Protein 1K6D (pdb70)

CATH classification: 3.40.1080.10

Structure (mmCIF, N/CA/C/O backbone):
data_1K6D
#
_entry.id   1K6D
#
_cell.length_a   88.496
_cell.length_b   88.496
_cell.length_c   105.080
_cell.angle_alpha   90.00
_cell.angle_beta   90.00
_cell.angle_gamma   120.00
#
_symmetry.space_group_name_H-M   'P 62'
#
loop_
_entity.id
_entity.type
_entity.pdbx_description
1 polymer 'ACETATE COA-TRANSFERASE ALPHA SUBUNIT'
2 non-polymer 'MAGNESIUM ION'
3 water water
#
loop_
_atom_site.group_PDB
_atom_site.id
_atom_site.type_symbol
_atom_site.label_atom_id
_atom_site.label_alt_id
_atom_site.label_comp_id
_atom_site.label_asym_id
_atom_site.label_entity_id
_atom_site.label_seq_id
_atom_site.pdbx_PDB_ins_code
_atom_site.Cartn_x
_atom_site.Cartn_y
_atom_site.Cartn_z
_atom_site.occupancy
_atom_site.B_iso_or_equiv
_atom_site.auth_seq_id
_atom_site.auth_comp_id
_atom_site.auth_asym_id
_atom_site.auth_atom_id
_atom_site.pdbx_PDB_model_num
ATOM 1 N N . MET A 1 1 ? -5.838 32.363 -7.739 1.00 72.79 1 MET A N 1
ATOM 2 C CA . MET A 1 1 ? -5.600 31.151 -8.578 1.00 73.52 1 MET A CA 1
ATOM 3 C C . MET A 1 1 ? -4.196 30.590 -8.343 1.00 72.70 1 MET A C 1
ATOM 4 O O . MET A 1 1 ? -3.985 29.792 -7.426 1.00 73.83 1 MET A O 1
ATOM 6 N N . LYS A 1 2 ? -3.243 31.012 -9.174 1.00 70.65 2 LYS A N 1
ATOM 7 C CA . LYS A 1 2 ? -1.853 30.566 -9.070 1.00 66.22 2 LYS A CA 1
ATOM 8 C C . LYS A 1 2 ? -1.708 29.079 -8.767 1.00 62.97 2 LYS A C 1
ATOM 9 O O . LYS A 1 2 ? -1.369 28.685 -7.646 1.00 63.16 2 LYS A O 1
ATOM 15 N N . THR A 1 3 ? -1.959 28.251 -9.772 1.00 56.22 3 THR A N 1
ATOM 16 C CA . THR A 1 3 ? -1.831 26.813 -9.599 1.00 50.88 3 THR A CA 1
ATOM 17 C C . THR A 1 3 ? -0.412 26.416 -9.992 1.00 45.21 3 THR A C 1
ATOM 18 O O . THR A 1 3 ? 0.277 27.163 -10.689 1.00 43.03 3 THR A O 1
ATOM 22 N N . LYS A 1 4 ? 0.024 25.247 -9.538 1.00 39.76 4 LYS A N 1
ATOM 23 C CA . LYS A 1 4 ? 1.344 24.753 -9.901 1.00 34.64 4 LYS A CA 1
ATOM 24 C C . LYS A 1 4 ? 1.167 23.815 -11.092 1.00 32.82 4 LYS A C 1
ATOM 25 O O . LYS A 1 4 ? 2.127 23.377 -11.707 1.00 26.51 4 LYS A O 1
ATOM 31 N N . LEU A 1 5 ? -0.088 23.532 -11.409 1.00 30.43 5 LEU A N 1
ATOM 32 C CA . LEU A 1 5 ? -0.446 22.645 -12.510 1.00 31.31 5 LEU A CA 1
ATOM 33 C C . LEU A 1 5 ? -0.130 23.231 -13.878 1.00 31.03 5 LEU A C 1
ATOM 34 O O . LEU A 1 5 ? -0.386 24.403 -14.128 1.00 34.85 5 LEU A O 1
ATOM 39 N N . MET A 1 6 ? 0.453 22.423 -14.759 1.00 29.15 6 MET A N 1
ATOM 40 C CA . MET A 1 6 ? 0.750 22.885 -16.109 1.00 29.03 6 MET A CA 1
ATOM 41 C C . MET A 1 6 ? 1.074 21.727 -17.025 1.00 24.58 6 MET A C 1
ATOM 42 O O . MET A 1 6 ? 1.262 20.603 -16.566 1.00 25.53 6 MET A O 1
ATOM 47 N N . THR A 1 7 ? 1.146 22.012 -18.320 1.00 23.08 7 THR A N 1
ATOM 48 C CA . THR A 1 7 ? 1.424 20.984 -19.320 1.00 24.09 7 THR A CA 1
ATOM 49 C C . THR A 1 7 ? 2.837 21.116 -19.882 1.00 24.40 7 THR A C 1
ATOM 50 O O . THR A 1 7 ? 3.522 22.116 -19.627 1.00 27.72 7 THR A O 1
ATOM 54 N N . LEU A 1 8 ? 3.268 20.113 -20.647 1.00 25.21 8 LEU A N 1
ATOM 55 C CA . LEU A 1 8 ? 4.588 20.152 -21.261 1.00 28.04 8 LEU A CA 1
ATOM 56 C C . LEU A 1 8 ? 4.622 21.301 -22.248 1.00 31.19 8 LEU A C 1
ATOM 57 O O . LEU A 1 8 ? 5.676 21.888 -22.495 1.00 27.84 8 LEU A O 1
ATOM 62 N N . GLN A 1 9 ? 3.465 21.625 -22.820 1.00 33.82 9 GLN A N 1
ATOM 63 C CA . GLN A 1 9 ? 3.399 22.730 -23.762 1.00 35.12 9 GLN A CA 1
ATOM 64 C C . GLN A 1 9 ? 3.696 24.045 -23.040 1.00 33.87 9 GLN A C 1
ATOM 65 O O . GLN A 1 9 ? 4.376 24.915 -23.585 1.00 35.21 9 GLN A O 1
ATOM 71 N N . ASP A 1 10 ? 3.201 24.189 -21.812 1.00 32.49 10 ASP A N 1
ATOM 72 C CA . ASP A 1 10 ? 3.456 25.403 -21.039 1.00 30.15 10 ASP A CA 1
ATOM 73 C C . ASP A 1 10 ? 4.932 25.487 -20.651 1.00 34.23 10 ASP A C 1
ATOM 74 O O . ASP A 1 10 ? 5.483 26.580 -20.502 1.00 30.54 10 ASP A O 1
ATOM 79 N N . ALA A 1 11 ? 5.568 24.332 -20.478 1.00 32.04 11 ALA A N 1
ATOM 80 C CA . ALA A 1 11 ? 6.973 24.301 -20.078 1.00 33.95 11 ALA A CA 1
ATOM 81 C C . ALA A 1 11 ? 7.807 25.153 -21.005 1.00 33.93 11 ALA A C 1
ATOM 82 O O . ALA A 1 11 ? 8.737 25.836 -20.567 1.00 32.94 11 ALA A O 1
ATOM 84 N N . THR A 1 12 ? 7.469 25.112 -22.289 1.00 35.69 12 THR A N 1
ATOM 85 C CA . THR A 1 12 ? 8.199 25.878 -23.293 1.00 39.71 12 THR A CA 1
ATOM 86 C C . THR A 1 12 ? 8.364 27.336 -22.903 1.00 38.02 12 THR A C 1
ATOM 87 O O . THR A 1 12 ? 9.405 27.937 -23.154 1.00 40.13 12 THR A O 1
ATOM 91 N N . GLY A 1 13 ? 7.335 27.901 -22.287 1.00 35.69 13 GLY A N 1
ATOM 92 C CA . GLY A 1 13 ? 7.386 29.297 -21.900 1.00 36.85 13 GLY A CA 1
ATOM 93 C C . GLY A 1 13 ? 8.456 29.667 -20.896 1.00 38.98 13 GLY A C 1
ATOM 94 O O . GLY A 1 13 ? 8.784 30.846 -20.749 1.00 38.79 13 GLY A O 1
ATOM 95 N N . PHE A 1 14 ? 9.010 28.679 -20.202 1.00 36.65 14 PHE A N 1
ATOM 96 C CA . PHE A 1 14 ? 10.031 28.963 -19.200 1.00 36.79 14 PHE A CA 1
ATOM 97 C C . PHE A 1 14 ? 11.440 28.935 -19.757 1.00 36.75 14 PHE A C 1
ATOM 98 O O . PHE A 1 14 ? 12.405 29.210 -19.035 1.00 37.23 14 PHE A O 1
ATOM 106 N N . PHE A 1 15 ? 11.574 28.599 -21.031 1.00 32.34 15 PHE A N 1
ATOM 107 C CA . PHE A 1 15 ? 12.903 28.522 -21.605 1.00 31.15 15 PHE A CA 1
ATOM 108 C C . PHE A 1 15 ? 13.320 29.772 -22.372 1.00 31.79 15 PHE A C 1
ATOM 109 O O . PHE A 1 15 ? 12.528 30.362 -23.103 1.00 30.71 15 PHE A O 1
ATOM 117 N N . ARG A 1 16 ? 14.567 30.189 -22.181 1.00 31.68 16 ARG A N 1
ATOM 118 C CA . ARG A 1 16 ? 15.093 31.356 -22.883 1.00 32.29 16 ARG A CA 1
ATOM 119 C C . ARG A 1 16 ? 16.583 31.182 -23.164 1.00 33.62 16 ARG A C 1
ATOM 120 O O . ARG A 1 16 ? 17.310 30.512 -22.409 1.00 27.62 16 ARG A O 1
ATOM 128 N N . ASP A 1 17 ? 17.036 31.769 -24.264 1.00 31.39 17 ASP A N 1
ATOM 129 C CA . ASP A 1 17 ? 18.440 31.677 -24.623 1.00 33.07 17 ASP A CA 1
ATOM 130 C C . ASP A 1 17 ? 19.310 32.135 -23.464 1.00 33.37 17 ASP A C 1
ATOM 131 O O . ASP A 1 17 ? 18.913 33.000 -22.675 1.00 31.87 17 ASP A O 1
ATOM 136 N N . GLY A 1 18 ? 20.492 31.537 -23.366 1.00 32.85 18 GLY A N 1
ATOM 137 C CA . GLY A 1 18 ? 21.454 31.915 -22.347 1.00 31.30 18 GLY A CA 1
ATOM 138 C C . GLY A 1 18 ? 21.188 31.609 -20.888 1.00 30.24 18 GLY A C 1
ATOM 139 O O . GLY A 1 18 ? 22.030 31.933 -20.047 1.00 28.68 18 GLY A O 1
ATOM 140 N N . MET A 1 19 ? 20.056 30.995 -20.556 1.00 27.06 19 MET A N 1
ATOM 141 C CA . MET A 1 19 ? 19.813 30.708 -19.147 1.00 28.53 19 MET A CA 1
ATOM 142 C C . MET A 1 19 ? 20.631 29.521 -18.628 1.00 27.06 19 MET A C 1
ATOM 143 O O . MET A 1 19 ? 21.160 28.717 -19.412 1.00 25.30 19 MET A O 1
ATOM 148 N N . THR A 1 20 ? 20.769 29.452 -17.307 1.00 22.77 20 THR A N 1
ATOM 149 C CA . THR A 1 20 ? 21.493 28.374 -16.646 1.00 23.68 20 THR A CA 1
ATOM 150 C C . THR A 1 20 ? 20.439 27.397 -16.117 1.00 21.65 20 THR A C 1
ATOM 151 O O . THR A 1 20 ? 19.536 27.799 -15.380 1.00 22.69 20 THR A O 1
ATOM 155 N N . ILE A 1 21 ? 20.564 26.125 -16.480 1.00 17.37 21 ILE A N 1
ATOM 156 C CA . ILE A 1 21 ? 19.581 25.113 -16.072 1.00 19.07 21 ILE A CA 1
ATOM 157 C C . ILE A 1 21 ? 20.200 23.894 -15.417 1.00 17.09 21 ILE A C 1
ATOM 158 O O . ILE A 1 21 ? 21.161 23.323 -15.936 1.00 20.86 21 ILE A O 1
ATOM 163 N N . MET A 1 22 ? 19.663 23.496 -14.272 1.00 15.89 22 MET A N 1
ATOM 164 C CA . MET A 1 22 ? 20.142 22.295 -13.600 1.00 15.73 22 MET A CA 1
ATOM 165 C C . MET A 1 22 ? 19.213 21.152 -14.014 1.00 19.62 22 MET A C 1
ATOM 166 O O . MET A 1 22 ? 17.990 21.340 -14.081 1.00 17.64 22 MET A O 1
ATOM 171 N N . VAL A 1 23 ? 19.776 19.973 -14.279 1.00 16.31 23 VAL A N 1
ATOM 172 C CA . VAL A 1 23 ? 18.947 18.838 -14.704 1.00 17.52 23 VAL A CA 1
ATOM 173 C C . VAL A 1 23 ? 19.260 17.587 -13.900 1.00 19.70 23 VAL A C 1
ATOM 174 O O . VAL A 1 23 ? 20.420 17.239 -13.702 1.00 20.83 23 VAL A O 1
ATOM 178 N N . GLY A 1 24 ? 18.221 16.904 -13.435 1.00 15.06 24 GLY A N 1
ATOM 179 C CA . GLY A 1 24 ? 18.436 15.713 -12.650 1.00 17.80 24 GLY A CA 1
ATOM 180 C C . GLY A 1 24 ? 18.893 14.540 -13.500 1.00 18.11 24 GLY A C 1
ATOM 181 O O . GLY A 1 24 ? 18.840 14.594 -14.733 1.00 18.60 24 GLY A O 1
ATOM 182 N N . GLY A 1 25 ? 19.351 13.484 -12.834 1.00 20.24 25 GLY A N 1
ATOM 183 C CA . GLY A 1 25 ? 19.780 12.299 -13.549 1.00 21.42 25 GLY A CA 1
ATOM 184 C C . GLY A 1 25 ? 21.226 11.880 -13.407 1.00 20.24 25 GLY A C 1
ATOM 185 O O . GLY A 1 25 ? 22.143 12.696 -13.519 1.00 21.80 25 GLY A O 1
ATOM 186 N N . PHE A 1 26 ? 21.416 10.594 -13.142 1.00 21.19 26 PHE A N 1
ATOM 187 C CA . PHE A 1 26 ? 22.745 10.013 -13.013 1.00 22.86 26 PHE A CA 1
ATOM 188 C C . PHE A 1 26 ? 22.899 9.055 -14.182 1.00 22.39 26 PHE A C 1
ATOM 189 O O . PHE A 1 26 ? 22.218 8.024 -14.241 1.00 21.32 26 PHE A O 1
ATOM 197 N N . MET A 1 27 ? 23.791 9.402 -15.111 1.00 20.50 27 MET A N 1
ATOM 198 C CA . MET A 1 27 ? 24.008 8.602 -16.309 1.00 24.83 27 MET A CA 1
ATOM 199 C C . MET A 1 27 ? 22.658 8.358 -16.988 1.00 27.52 27 MET A C 1
ATOM 200 O O . MET A 1 27 ? 22.374 7.249 -17.455 1.00 25.42 27 MET A O 1
ATOM 205 N N . GLY A 1 28 ? 21.830 9.403 -17.034 1.00 28.14 28 GLY A N 1
ATOM 206 C CA . GLY A 1 28 ? 20.523 9.298 -17.672 1.00 26.09 28 GLY A CA 1
ATOM 207 C C . GLY A 1 28 ? 19.426 8.715 -16.790 1.00 29.38 28 GLY A C 1
ATOM 208 O O . GLY A 1 28 ? 18.236 8.809 -17.107 1.00 26.89 28 GLY A O 1
ATOM 209 N N . ILE A 1 29 ? 19.822 8.122 -15.671 1.00 23.37 29 ILE A N 1
ATOM 210 C CA . ILE A 1 29 ? 18.875 7.509 -14.742 1.00 22.41 29 ILE A CA 1
ATOM 211 C C . ILE A 1 29 ? 18.244 8.585 -13.851 1.00 24.34 29 ILE A C 1
ATOM 212 O O . ILE A 1 29 ? 18.945 9.258 -13.098 1.00 20.85 29 ILE A O 1
ATOM 217 N N . GLY A 1 30 ? 16.926 8.761 -13.930 1.00 22.87 30 GLY A N 1
ATOM 218 C CA . GLY A 1 30 ? 16.317 9.791 -13.103 1.00 20.51 30 GLY A CA 1
ATOM 219 C C . GLY A 1 30 ? 16.310 11.149 -13.796 1.00 19.27 30 GLY A C 1
ATOM 220 O O . GLY A 1 30 ? 16.106 12.198 -13.170 1.00 19.45 30 GLY A O 1
ATOM 221 N N . THR A 1 31 ? 16.520 11.134 -15.107 1.00 19.46 31 THR A N 1
ATOM 222 C CA . THR A 1 31 ? 16.497 12.366 -15.891 1.00 19.33 31 THR A CA 1
ATOM 223 C C . THR A 1 31 ? 15.041 12.648 -16.289 1.00 18.48 31 THR A C 1
ATOM 224 O O . THR A 1 31 ? 14.326 11.733 -16.678 1.00 20.67 31 THR A O 1
ATOM 228 N N . PRO A 1 32 ? 14.588 13.908 -16.168 1.00 19.16 32 PRO A N 1
ATOM 229 C CA . PRO A 1 32 ? 13.211 14.245 -16.552 1.00 20.28 32 PRO A CA 1
ATOM 230 C C . PRO A 1 32 ? 13.284 14.348 -18.083 1.00 20.37 32 PRO A C 1
ATOM 231 O O . PRO A 1 32 ? 13.373 15.442 -18.663 1.00 18.47 32 PRO A O 1
ATOM 235 N N . SER A 1 33 ? 13.267 13.186 -18.732 1.00 20.50 33 SER A N 1
ATOM 236 C CA . SER A 1 33 ? 13.402 13.143 -20.185 1.00 20.96 33 SER A CA 1
ATOM 237 C C . SER A 1 33 ? 12.369 13.926 -20.969 1.00 18.86 33 SER A C 1
ATOM 238 O O . SER A 1 33 ? 12.673 14.425 -22.047 1.00 18.09 33 SER A O 1
ATOM 241 N N . ARG A 1 34 ? 11.151 14.053 -20.451 1.00 20.34 34 ARG A N 1
ATOM 242 C CA . ARG A 1 34 ? 10.133 14.806 -21.186 1.00 20.42 34 ARG A CA 1
ATOM 243 C C . ARG A 1 34 ? 10.446 16.309 -21.139 1.00 21.66 34 ARG A C 1
ATOM 244 O O . ARG A 1 34 ? 10.303 17.017 -22.139 1.00 22.38 34 ARG A O 1
ATOM 252 N N . LEU A 1 35 ? 10.886 16.807 -19.984 1.00 19.13 35 LEU A N 1
ATOM 253 C CA . LEU A 1 35 ? 11.232 18.229 -19.884 1.00 16.39 35 LEU A CA 1
ATOM 254 C C . LEU A 1 35 ? 12.447 18.514 -20.769 1.00 17.23 35 LEU A C 1
ATOM 255 O O . LEU A 1 35 ? 12.524 19.551 -21.424 1.00 19.78 35 LEU A O 1
ATOM 260 N N . VAL A 1 36 ? 13.406 17.592 -20.783 1.00 19.82 36 VAL A N 1
ATOM 261 C CA . VAL A 1 36 ? 14.590 17.781 -21.613 1.00 20.60 36 VAL A CA 1
ATOM 262 C C . VAL A 1 36 ? 14.169 17.865 -23.075 1.00 22.23 36 VAL A C 1
ATOM 263 O O . VAL A 1 36 ? 14.714 18.662 -23.837 1.00 19.57 36 VAL A O 1
ATOM 267 N N . GLU A 1 37 ? 13.190 17.051 -23.461 1.00 18.80 37 GLU A N 1
ATOM 268 C CA . GLU A 1 37 ? 12.722 17.060 -24.844 1.00 23.91 37 GLU A CA 1
ATOM 269 C C . GLU A 1 37 ? 12.057 18.405 -25.146 1.00 24.43 37 GLU A C 1
ATOM 270 O O . GLU A 1 37 ? 12.303 19.024 -26.187 1.00 26.61 37 GLU A O 1
ATOM 276 N N . ALA A 1 38 ? 11.227 18.874 -24.223 1.00 24.21 38 ALA A N 1
ATOM 277 C CA . ALA A 1 38 ? 10.566 20.153 -24.408 1.00 25.58 38 ALA A CA 1
ATOM 278 C C . ALA A 1 38 ? 11.616 21.253 -24.540 1.00 26.50 38 ALA A C 1
ATOM 279 O O . ALA A 1 38 ? 11.470 22.153 -25.360 1.00 24.98 38 ALA A O 1
ATOM 281 N N . LEU A 1 39 ? 12.675 21.181 -23.735 1.00 23.67 39 LEU A N 1
ATOM 282 C CA . LEU A 1 39 ? 13.727 22.188 -23.808 1.00 21.17 39 LEU A CA 1
ATOM 283 C C . LEU A 1 39 ? 14.350 22.163 -25.216 1.00 23.15 39 LEU A C 1
ATOM 284 O O . LEU A 1 39 ? 14.575 23.214 -25.828 1.00 22.94 39 LEU A O 1
ATOM 289 N N . LEU A 1 40 ? 14.588 20.962 -25.740 1.00 22.12 40 LEU A N 1
ATOM 290 C CA . LEU A 1 40 ? 15.180 20.815 -27.066 1.00 26.18 40 LEU A CA 1
ATOM 291 C C . LEU A 1 40 ? 14.256 21.401 -28.137 1.00 30.12 40 LEU A C 1
ATOM 292 O O . LEU A 1 40 ? 14.691 22.182 -28.991 1.00 27.72 40 LEU A O 1
ATOM 297 N N . GLU A 1 41 ? 12.977 21.039 -28.087 1.00 31.55 41 GLU A N 1
ATOM 298 C CA . GLU A 1 41 ? 12.020 21.544 -29.069 1.00 34.98 41 GLU A CA 1
ATOM 299 C C . GLU A 1 41 ? 11.843 23.062 -28.996 1.00 35.70 41 GLU A C 1
ATOM 300 O O . GLU A 1 41 ? 11.511 23.688 -29.991 1.00 33.73 41 GLU A O 1
ATOM 306 N N . SER A 1 42 ? 12.065 23.659 -27.827 1.00 33.52 42 SER A N 1
ATOM 307 C CA . SER A 1 42 ? 11.905 25.103 -27.685 1.00 32.07 42 SER A CA 1
ATOM 308 C C . SER A 1 42 ? 12.891 25.841 -28.582 1.00 32.72 42 SER A C 1
ATOM 309 O O . SER A 1 42 ? 12.664 26.990 -28.969 1.00 34.23 42 SER A O 1
ATOM 312 N N . GLY A 1 43 ? 13.996 25.176 -28.897 1.00 33.00 43 GLY A N 1
ATOM 313 C CA . GLY A 1 43 ? 15.004 25.776 -29.749 1.00 29.80 43 GLY A CA 1
ATOM 314 C C . GLY A 1 43 ? 15.956 26.742 -29.066 1.00 29.34 43 GLY A C 1
ATOM 315 O O . GLY A 1 43 ? 16.851 27.271 -29.724 1.00 31.41 43 GLY A O 1
ATOM 316 N N . VAL A 1 44 ? 15.803 26.981 -27.766 1.00 26.27 44 VAL A N 1
ATOM 317 C CA . VAL A 1 44 ? 16.695 27.925 -27.097 1.00 27.43 44 VAL A CA 1
ATOM 318 C C . VAL A 1 44 ? 18.152 27.459 -27.120 1.00 28.69 44 VAL A C 1
ATOM 319 O O . VAL A 1 44 ? 18.428 26.248 -27.153 1.00 25.72 44 VAL A O 1
ATOM 323 N N . ARG A 1 45 ? 19.074 28.425 -27.100 1.00 29.04 45 ARG A N 1
ATOM 324 C CA . ARG A 1 45 ? 20.510 28.135 -27.154 1.00 31.70 45 ARG A CA 1
ATOM 325 C C . ARG A 1 45 ? 21.342 28.910 -26.139 1.00 30.94 45 ARG A C 1
ATOM 326 O O . ARG A 1 45 ? 20.804 29.656 -25.310 1.00 27.22 45 ARG A O 1
ATOM 334 N N . ASP A 1 46 ? 22.666 28.741 -26.242 1.00 29.13 46 ASP A N 1
ATOM 335 C CA . ASP A 1 46 ? 23.631 29.383 -25.351 1.00 30.55 46 ASP A CA 1
ATOM 336 C C . ASP A 1 46 ? 23.321 29.074 -23.905 1.00 27.71 46 ASP A C 1
ATOM 337 O O . ASP A 1 46 ? 23.471 29.913 -23.021 1.00 28.79 46 ASP A O 1
ATOM 342 N N . LEU A 1 47 ? 22.889 27.846 -23.675 1.00 23.04 47 LEU A N 1
ATOM 343 C CA . LEU A 1 47 ? 22.536 27.406 -22.343 1.00 23.72 47 LEU A CA 1
ATOM 344 C C . LEU A 1 47 ? 23.771 27.019 -21.544 1.00 22.02 47 LEU A C 1
ATOM 345 O O . LEU A 1 47 ? 24.814 26.684 -22.104 1.00 24.85 47 LEU A O 1
ATOM 350 N N . THR A 1 48 ? 23.647 27.099 -20.230 1.00 22.32 48 THR A N 1
ATOM 351 C CA . THR A 1 48 ? 24.689 26.613 -19.351 1.00 21.35 48 THR A CA 1
ATOM 352 C C . THR A 1 48 ? 23.936 25.505 -18.618 1.00 20.75 48 THR A C 1
ATOM 353 O O . THR A 1 48 ? 22.901 25.760 -17.975 1.00 21.54 48 THR A O 1
ATOM 357 N N . LEU A 1 49 ? 24.408 24.270 -18.750 1.00 20.52 49 LEU A N 1
ATOM 358 C CA . LEU A 1 49 ? 23.746 23.161 -18.074 1.00 17.92 49 LEU A CA 1
ATOM 359 C C . LEU A 1 49 ? 24.593 22.636 -16.936 1.00 20.08 49 LEU A C 1
ATOM 360 O O . LEU A 1 49 ? 25.813 22.486 -17.073 1.00 19.36 49 LEU A O 1
ATOM 365 N N . ILE A 1 50 ? 23.939 22.354 -15.816 1.00 17.77 50 ILE A N 1
ATOM 366 C CA . ILE A 1 50 ? 24.611 21.822 -14.636 1.00 20.19 50 ILE A CA 1
ATOM 367 C C . ILE A 1 50 ? 23.974 20.479 -14.368 1.00 21.81 50 ILE A C 1
ATOM 368 O O . ILE A 1 50 ? 22.746 20.386 -14.183 1.00 19.63 50 ILE A O 1
ATOM 373 N N . ALA A 1 51 ? 24.792 19.435 -14.352 1.00 16.31 51 ALA A N 1
ATOM 374 C CA . ALA A 1 51 ? 24.260 18.093 -14.115 1.00 20.20 51 ALA A CA 1
ATOM 375 C C . ALA A 1 51 ? 25.371 17.186 -13.622 1.00 19.68 51 ALA A C 1
ATOM 376 O O . ALA A 1 51 ? 26.537 17.549 -13.696 1.00 20.11 51 ALA A O 1
ATOM 378 N N . ASN A 1 52 ? 25.023 16.005 -13.125 1.00 18.71 52 ASN A N 1
ATOM 379 C CA . ASN A 1 52 ? 26.055 15.101 -12.640 1.00 20.81 52 ASN A CA 1
ATOM 380 C C . ASN A 1 52 ? 27.032 14.704 -13.751 1.00 21.13 52 ASN A C 1
ATOM 381 O O . ASN A 1 52 ? 28.243 14.622 -13.534 1.00 21.52 52 ASN A O 1
ATOM 386 N N . ASP A 1 53 ? 26.494 14.474 -14.942 1.00 18.52 53 ASP A N 1
ATOM 387 C CA .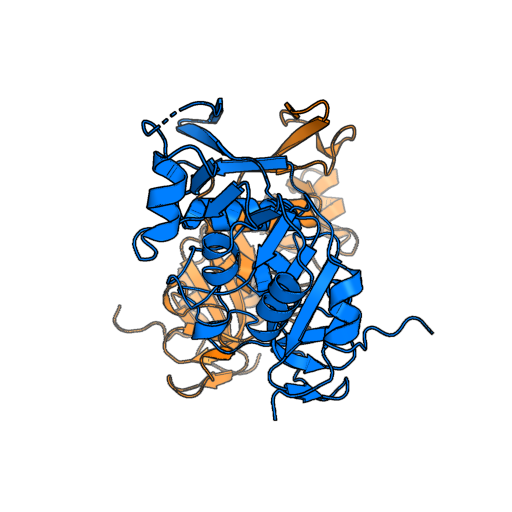 ASP A 1 53 ? 27.277 14.032 -16.091 1.00 21.65 53 ASP A CA 1
ATOM 388 C C . ASP A 1 53 ? 26.532 14.418 -17.362 1.00 20.50 53 ASP A C 1
ATOM 389 O O . ASP A 1 53 ? 25.443 15.000 -17.297 1.00 20.29 53 ASP A O 1
ATOM 394 N N . THR A 1 54 ? 27.115 14.117 -18.517 1.00 19.11 54 THR A N 1
ATOM 395 C CA . THR A 1 54 ? 26.442 14.408 -19.776 1.00 19.43 54 THR A CA 1
ATOM 396 C C . THR A 1 54 ? 25.898 13.099 -20.367 1.00 21.54 54 THR A C 1
ATOM 397 O O . THR A 1 54 ? 25.596 13.015 -21.553 1.00 22.10 54 THR A O 1
ATOM 401 N N . ALA A 1 55 ? 25.761 12.088 -19.506 1.00 22.68 55 ALA A N 1
ATOM 402 C CA . ALA A 1 55 ? 25.229 10.775 -19.888 1.00 24.44 55 ALA A CA 1
ATOM 403 C C . ALA A 1 55 ? 25.798 10.264 -21.215 1.00 25.96 55 ALA A C 1
ATOM 404 O O . ALA A 1 55 ? 27.013 10.225 -21.397 1.00 24.68 55 ALA A O 1
ATOM 406 N N . PHE A 1 56 ? 24.907 9.851 -22.121 1.00 25.61 56 PHE A N 1
ATOM 407 C CA . PHE A 1 56 ? 25.297 9.366 -23.448 1.00 27.08 56 PHE A CA 1
ATOM 408 C C . PHE A 1 56 ? 24.762 10.354 -24.485 1.00 28.62 56 PHE A C 1
ATOM 409 O O . PHE A 1 56 ? 23.957 11.231 -24.157 1.00 26.34 56 PHE A O 1
ATOM 417 N N . VAL A 1 57 ? 25.205 10.239 -25.733 1.00 27.13 57 VAL A N 1
ATOM 418 C CA . VAL A 1 57 ? 24.754 11.195 -26.730 1.00 28.01 57 VAL A CA 1
ATOM 419 C C . VAL A 1 57 ? 23.241 11.261 -26.858 1.00 29.04 57 VAL A C 1
ATOM 420 O O . VAL A 1 57 ? 22.695 12.320 -27.152 1.00 30.52 57 VAL A O 1
ATOM 424 N N . ASP A 1 58 ? 22.570 10.147 -26.592 1.00 30.33 58 ASP A N 1
ATOM 425 C CA . ASP A 1 58 ? 21.109 10.062 -26.701 1.00 33.93 58 ASP A CA 1
ATOM 426 C C . ASP A 1 58 ? 20.322 10.117 -25.385 1.00 31.48 58 ASP A C 1
ATOM 427 O O . ASP A 1 58 ? 19.096 10.070 -25.404 1.00 32.27 58 ASP A O 1
ATOM 432 N N . THR A 1 59 ? 20.996 10.205 -24.247 1.00 28.33 59 THR A N 1
ATOM 433 C CA . THR A 1 59 ? 20.276 10.227 -22.970 1.00 25.01 59 THR A CA 1
ATOM 434 C C . THR A 1 59 ? 20.676 11.412 -22.092 1.00 26.14 59 THR A C 1
ATOM 435 O O . THR A 1 59 ? 21.576 12.171 -22.455 1.00 22.95 59 THR A O 1
ATOM 439 N N . GLY A 1 60 ? 20.023 11.562 -20.938 1.00 23.92 60 GLY A N 1
ATOM 440 C CA . GLY A 1 60 ? 20.336 12.685 -20.066 1.00 21.70 60 GLY A CA 1
ATOM 441 C C . GLY A 1 60 ? 20.272 13.985 -20.852 1.00 21.51 60 GLY A C 1
ATOM 442 O O . GLY A 1 60 ? 19.332 14.207 -21.629 1.00 23.37 60 GLY A O 1
ATOM 443 N N . ILE A 1 61 ? 21.258 14.857 -20.671 1.00 20.67 61 ILE A N 1
ATOM 444 C CA . ILE A 1 61 ? 21.264 16.123 -21.407 1.00 20.16 61 ILE A CA 1
ATOM 445 C C . ILE A 1 61 ? 22.057 15.983 -22.712 1.00 22.41 61 ILE A C 1
ATOM 446 O O . ILE A 1 61 ? 22.332 16.972 -23.398 1.00 18.87 61 ILE A O 1
ATOM 451 N N . GLY A 1 62 ? 22.398 14.739 -23.045 1.00 21.67 62 GLY A N 1
ATOM 452 C CA . GLY A 1 62 ? 23.160 14.456 -24.252 1.00 21.58 62 GLY A CA 1
ATOM 453 C C . GLY A 1 62 ? 22.586 15.096 -25.495 1.00 24.81 62 GLY A C 1
ATOM 454 O O . GLY A 1 62 ? 23.302 15.747 -26.247 1.00 23.50 62 GLY A O 1
ATOM 455 N N . PRO A 1 63 ? 21.285 14.939 -25.742 1.00 27.04 63 PRO A N 1
ATOM 456 C CA . PRO A 1 63 ? 20.679 15.538 -26.938 1.00 28.29 63 PRO A CA 1
ATOM 457 C C . PRO A 1 63 ? 20.837 17.061 -27.070 1.00 27.87 63 PRO A C 1
ATOM 458 O O . PRO A 1 63 ? 21.017 17.580 -28.172 1.00 24.13 63 PRO A O 1
ATOM 462 N N . LEU A 1 64 ? 20.765 17.779 -25.954 1.00 25.18 64 LEU A N 1
ATOM 463 C CA . LEU A 1 64 ? 20.916 19.235 -25.995 1.00 23.95 64 LEU A CA 1
ATOM 464 C C . LEU A 1 64 ? 22.324 19.613 -26.463 1.00 25.86 64 LEU A C 1
ATOM 465 O O . LEU A 1 64 ? 22.501 20.539 -27.257 1.00 25.25 64 LEU A O 1
ATOM 470 N N . ILE A 1 65 ? 23.316 18.879 -25.970 1.00 24.18 65 ILE A N 1
ATOM 471 C CA . ILE A 1 65 ? 24.708 19.133 -26.343 1.00 25.59 65 ILE A CA 1
ATOM 472 C C . ILE A 1 65 ? 24.930 18.819 -27.830 1.00 27.70 65 ILE A C 1
ATOM 473 O O . ILE A 1 65 ? 25.412 19.669 -28.591 1.00 28.58 65 ILE A O 1
ATOM 478 N N . VAL A 1 66 ? 24.557 17.609 -28.243 1.00 27.83 66 VAL A N 1
ATOM 479 C CA . VAL A 1 66 ? 24.703 17.196 -29.643 1.00 32.96 66 VAL A CA 1
ATOM 480 C C . VAL A 1 66 ? 24.032 18.163 -30.628 1.00 32.51 66 VAL A C 1
ATOM 481 O O . VAL A 1 66 ? 24.532 18.383 -31.738 1.00 32.43 66 VAL A O 1
ATOM 485 N N . ASN A 1 67 ? 22.905 18.746 -30.234 1.00 30.31 67 ASN A N 1
ATOM 486 C CA . ASN A 1 67 ? 22.210 19.674 -31.118 1.00 29.89 67 ASN A CA 1
ATOM 487 C C . ASN A 1 67 ? 22.663 21.123 -31.010 1.00 29.22 67 ASN A C 1
ATOM 488 O O . ASN A 1 67 ? 21.969 22.029 -31.464 1.00 30.51 67 ASN A O 1
ATOM 493 N N . GLY A 1 68 ? 23.832 21.337 -30.409 1.00 29.84 68 GLY A N 1
ATOM 494 C CA . GLY A 1 68 ? 24.387 22.677 -30.288 1.00 29.55 68 GLY A CA 1
ATOM 495 C C . GLY A 1 68 ? 23.637 23.707 -29.460 1.00 30.78 68 GLY A C 1
ATOM 496 O O . GLY A 1 68 ? 23.801 24.911 -29.665 1.00 32.46 68 GLY A O 1
ATOM 497 N N . ARG A 1 69 ? 22.835 23.255 -28.504 1.00 29.32 69 ARG A N 1
ATOM 498 C CA . ARG A 1 69 ? 22.060 24.182 -27.677 1.00 27.32 69 ARG A CA 1
ATOM 499 C C . ARG A 1 69 ? 22.804 24.636 -26.421 1.00 27.44 69 ARG A C 1
ATOM 500 O O . ARG A 1 69 ? 22.339 25.506 -25.693 1.00 22.95 69 ARG A O 1
ATOM 508 N N . VAL A 1 70 ? 23.968 24.054 -26.180 1.00 25.51 70 VAL A N 1
ATOM 509 C CA . VAL A 1 70 ? 24.701 24.351 -24.965 1.00 23.22 70 VAL A CA 1
ATOM 510 C C . VAL A 1 70 ? 26.046 25.035 -25.175 1.00 28.55 70 VAL A C 1
ATOM 511 O O . VAL A 1 70 ? 26.864 24.580 -25.979 1.00 25.63 70 VAL A O 1
ATOM 515 N N . ARG A 1 71 ? 26.257 26.115 -24.424 1.00 26.04 71 ARG A N 1
ATOM 516 C CA . ARG A 1 71 ? 27.488 26.899 -24.473 1.00 28.70 71 ARG A CA 1
ATOM 517 C C . ARG A 1 71 ? 28.464 26.450 -23.401 1.00 26.27 71 ARG A C 1
ATOM 518 O O . ARG A 1 71 ? 29.686 26.488 -23.593 1.00 24.71 71 ARG A O 1
ATOM 526 N N . LYS A 1 72 ? 27.924 26.028 -22.261 1.00 25.02 72 LYS A N 1
ATOM 527 C CA . LYS A 1 72 ? 28.755 25.611 -21.138 1.00 21.68 72 LYS A CA 1
ATOM 528 C C . LYS A 1 72 ? 28.174 24.479 -20.310 1.00 22.62 72 LYS A C 1
ATOM 529 O O . LYS A 1 72 ? 26.986 24.486 -19.978 1.00 21.68 72 LYS A O 1
ATOM 535 N N . VAL A 1 73 ? 29.013 23.504 -19.981 1.00 18.31 73 VAL A N 1
ATOM 536 C CA . VAL A 1 73 ? 28.588 22.380 -19.152 1.00 19.97 73 VAL A CA 1
ATOM 537 C C . VAL A 1 73 ? 29.399 22.367 -17.866 1.00 20.53 73 VAL A C 1
ATOM 538 O O . VAL A 1 73 ? 30.624 22.535 -17.900 1.00 22.62 73 VAL A O 1
ATOM 542 N N . ILE A 1 74 ? 28.715 22.201 -16.737 1.00 17.14 74 ILE A N 1
ATOM 543 C CA . ILE A 1 74 ? 29.381 22.061 -15.455 1.00 17.23 74 ILE A CA 1
ATOM 544 C C . ILE A 1 74 ? 28.915 20.679 -15.009 1.00 18.53 74 ILE A C 1
ATOM 545 O O . ILE A 1 74 ? 27.721 20.470 -14.798 1.00 20.92 74 ILE A O 1
ATOM 550 N N . ALA A 1 75 ? 29.830 19.724 -14.894 1.00 17.74 75 ALA A N 1
ATOM 551 C CA . ALA A 1 75 ? 29.446 18.372 -14.502 1.00 20.00 75 ALA A CA 1
ATOM 552 C C . ALA A 1 75 ? 30.616 17.652 -13.862 1.00 21.93 75 ALA A C 1
ATOM 553 O O . ALA A 1 75 ? 31.709 18.194 -13.788 1.00 23.40 75 ALA A O 1
ATOM 555 N N . SER A 1 76 ? 30.384 16.427 -13.398 1.00 24.05 76 SER A N 1
ATOM 556 C CA . SER A 1 76 ? 31.449 15.679 -12.748 1.00 23.18 76 SER A CA 1
ATOM 557 C C . SER A 1 76 ? 32.081 14.601 -13.624 1.00 24.76 76 SER A C 1
ATOM 558 O O . SER A 1 76 ? 33.124 14.051 -13.266 1.00 22.95 76 SER A O 1
ATOM 561 N N . HIS A 1 77 ? 31.459 14.294 -14.760 1.00 22.86 77 HIS A N 1
ATOM 562 C CA . HIS A 1 77 ? 31.974 13.253 -15.641 1.00 25.23 77 HIS A CA 1
ATOM 563 C C . HIS A 1 77 ? 31.385 13.415 -17.031 1.00 24.38 77 HIS A C 1
ATOM 564 O O . HIS A 1 77 ? 30.191 13.659 -17.177 1.00 23.57 77 HIS A O 1
ATOM 571 N N . ILE A 1 78 ? 32.220 13.266 -18.059 1.00 21.35 78 ILE A N 1
ATOM 572 C CA . ILE A 1 78 ? 31.748 13.427 -19.430 1.00 19.24 78 ILE A CA 1
ATOM 573 C C . ILE A 1 78 ? 32.305 12.337 -20.333 1.00 22.25 78 ILE A C 1
ATOM 574 O O . ILE A 1 78 ? 32.104 12.360 -21.549 1.00 22.44 78 ILE A O 1
ATOM 579 N N . GLY A 1 79 ? 32.987 11.378 -19.718 1.00 27.07 79 GLY A N 1
ATOM 580 C CA . GLY A 1 79 ? 33.611 10.303 -20.464 1.00 29.56 79 GLY A CA 1
ATOM 581 C C . GLY A 1 79 ? 32.753 9.455 -21.381 1.00 29.06 79 GLY A C 1
ATOM 582 O O . GLY A 1 79 ? 33.240 8.993 -22.420 1.00 31.06 79 GLY A O 1
ATOM 583 N N . THR A 1 80 ? 31.490 9.244 -21.026 1.00 27.65 80 THR A N 1
ATOM 584 C CA . THR A 1 80 ? 30.619 8.394 -21.837 1.00 28.88 80 THR A CA 1
ATOM 585 C C . THR A 1 80 ? 29.885 9.097 -22.988 1.00 27.95 80 THR A C 1
ATOM 586 O O . THR A 1 80 ? 29.108 8.476 -23.713 1.00 28.36 80 THR A O 1
ATOM 590 N N . ASN A 1 81 ? 30.138 10.388 -23.158 1.00 25.23 81 ASN A N 1
ATOM 591 C CA . ASN A 1 81 ? 29.507 11.166 -24.225 1.00 24.47 81 ASN A CA 1
ATOM 592 C C . ASN A 1 81 ? 30.637 11.826 -25.028 1.00 26.66 81 ASN A C 1
ATOM 593 O O . ASN A 1 81 ? 31.097 12.922 -24.700 1.00 24.68 81 ASN A O 1
ATOM 598 N N . PRO A 1 82 ? 31.090 11.164 -26.106 1.00 28.86 82 PRO A N 1
ATOM 599 C CA . PRO A 1 82 ? 32.176 11.691 -26.946 1.00 31.03 82 PRO A CA 1
ATOM 600 C C . PRO A 1 82 ? 31.875 13.046 -27.582 1.00 30.70 82 PRO A C 1
ATOM 601 O O . PRO A 1 82 ? 32.784 13.778 -27.986 1.00 30.71 82 PRO A O 1
ATOM 605 N N . GLU A 1 83 ? 30.601 13.395 -27.675 1.00 29.54 83 GLU A N 1
ATOM 606 C CA . GLU A 1 83 ? 30.248 14.681 -28.262 1.00 29.07 83 GLU A CA 1
ATOM 607 C C . GLU A 1 83 ? 30.624 15.828 -27.309 1.00 27.24 83 GLU A C 1
ATOM 608 O O . GLU A 1 83 ? 30.968 16.933 -27.738 1.00 24.91 83 GLU A O 1
ATOM 614 N N . THR A 1 84 ? 30.545 15.570 -26.010 1.00 28.10 84 THR A N 1
ATOM 615 C CA . THR A 1 84 ? 30.880 16.598 -25.028 1.00 24.59 84 THR A CA 1
ATOM 616 C C . THR A 1 84 ? 32.373 16.880 -25.166 1.00 27.17 84 THR A C 1
ATOM 617 O O . THR A 1 84 ? 32.798 18.030 -25.252 1.00 25.23 84 THR A O 1
ATOM 621 N N . GLY A 1 85 ? 33.163 15.813 -25.200 1.00 28.14 85 GLY A N 1
ATOM 622 C CA . GLY A 1 85 ? 34.599 15.980 -25.328 1.00 30.60 85 GLY A CA 1
ATOM 623 C C . GLY A 1 85 ? 34.966 16.660 -26.634 1.00 28.75 85 GLY A C 1
ATOM 624 O O . GLY A 1 85 ? 35.808 17.561 -26.658 1.00 31.52 85 GLY A O 1
ATOM 625 N N . ARG A 1 86 ? 34.338 16.235 -27.723 1.00 27.05 86 ARG A N 1
ATOM 626 C CA . ARG A 1 86 ? 34.633 16.812 -29.034 1.00 30.20 86 ARG A CA 1
ATOM 627 C C . ARG A 1 86 ? 34.419 18.311 -29.085 1.00 30.59 86 ARG A C 1
ATOM 628 O O . ARG A 1 86 ? 35.247 19.033 -29.625 1.00 29.76 86 ARG A O 1
ATOM 636 N N . ARG A 1 87 ? 33.296 18.780 -28.542 1.00 27.60 87 ARG A N 1
ATOM 637 C CA . ARG A 1 87 ? 32.990 20.210 -28.568 1.00 28.32 87 ARG A CA 1
ATOM 638 C C . ARG A 1 87 ? 33.912 20.957 -27.621 1.00 27.31 87 ARG A C 1
ATOM 639 O O . ARG A 1 87 ? 34.182 22.140 -27.799 1.00 28.64 87 ARG A O 1
ATOM 647 N N . MET A 1 88 ? 34.382 20.251 -26.603 1.00 30.12 88 MET A N 1
ATOM 648 C CA . MET A 1 88 ? 35.286 20.836 -25.629 1.00 32.38 88 MET A CA 1
ATOM 649 C C . MET A 1 88 ? 36.615 21.103 -26.338 1.00 34.90 88 MET A C 1
ATOM 650 O O . MET A 1 88 ? 37.141 22.220 -26.302 1.00 33.79 88 MET A O 1
ATOM 655 N N . ILE A 1 89 ? 37.129 20.082 -27.020 1.00 34.27 89 ILE A N 1
ATOM 656 C CA . ILE A 1 89 ? 38.411 20.198 -27.723 1.00 37.19 89 ILE A CA 1
ATOM 657 C C . ILE A 1 89 ? 38.379 21.090 -28.959 1.00 36.87 89 ILE A C 1
ATOM 658 O O . ILE A 1 89 ? 39.402 21.663 -29.341 1.00 38.68 89 ILE A O 1
ATOM 663 N N . SER A 1 90 ? 37.210 21.218 -29.577 1.00 35.44 90 SER A N 1
ATOM 664 C CA . SER A 1 90 ? 37.056 22.0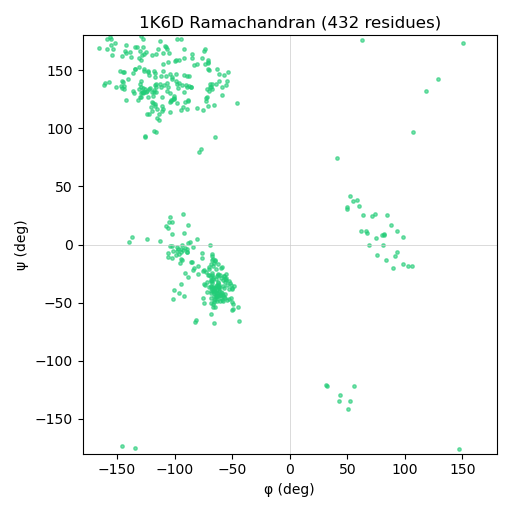50 -30.770 1.00 38.08 90 SER A CA 1
ATOM 665 C C . SER A 1 90 ? 36.825 23.513 -30.399 1.00 38.27 90 SER A C 1
ATOM 666 O O . SER A 1 90 ? 36.694 24.368 -31.271 1.00 40.35 90 SER A O 1
ATOM 669 N N . GLY A 1 91 ? 36.749 23.796 -29.105 1.00 39.00 91 GLY A N 1
ATOM 670 C CA . GLY A 1 91 ? 36.507 25.162 -28.679 1.00 36.49 91 GLY A CA 1
ATOM 671 C C . GLY A 1 91 ? 35.067 25.617 -28.869 1.00 37.65 91 GLY A C 1
ATOM 672 O O . GLY A 1 91 ? 34.747 26.777 -28.639 1.00 37.14 91 GLY A O 1
ATOM 673 N N . GLU A 1 92 ? 34.180 24.716 -29.275 1.00 34.91 92 GLU A N 1
ATOM 674 C CA . GLU A 1 92 ? 32.784 25.100 -29.482 1.00 36.12 92 GLU A CA 1
ATOM 675 C C . GLU A 1 92 ? 31.978 25.170 -28.182 1.00 34.82 92 GLU A C 1
ATOM 676 O O . GLU A 1 92 ? 30.911 25.781 -28.143 1.00 33.64 92 GLU A O 1
ATOM 682 N N . MET A 1 93 ? 32.474 24.535 -27.125 1.00 28.91 93 MET A N 1
ATOM 683 C CA . MET A 1 93 ? 31.750 24.519 -25.859 1.00 27.52 93 MET A CA 1
ATOM 684 C C . MET A 1 93 ? 32.710 24.528 -24.686 1.00 28.68 93 MET A C 1
ATOM 685 O O . MET A 1 93 ? 33.771 23.891 -24.726 1.00 26.73 93 MET A O 1
ATOM 690 N N . ASP A 1 94 ? 32.350 25.276 -23.645 1.00 26.39 94 ASP A N 1
ATOM 691 C CA . ASP A 1 94 ? 33.168 25.339 -22.448 1.00 26.70 94 ASP A CA 1
ATOM 692 C C . ASP A 1 94 ? 32.695 24.217 -21.526 1.00 27.16 94 ASP A C 1
ATOM 693 O O . ASP A 1 94 ? 31.496 23.985 -21.380 1.00 26.57 94 ASP A O 1
ATOM 698 N N . VAL A 1 95 ? 33.634 23.490 -20.939 1.00 24.83 95 VAL A N 1
ATOM 699 C CA . VAL A 1 95 ? 33.280 22.413 -20.029 1.00 24.39 95 VAL A CA 1
ATOM 700 C C . VAL A 1 95 ? 34.065 22.590 -18.737 1.00 25.61 95 VAL A C 1
ATOM 701 O O . VAL A 1 95 ? 35.284 22.721 -18.765 1.00 27.34 95 VAL A O 1
ATOM 705 N N . VAL A 1 96 ? 33.369 22.610 -17.607 1.00 22.09 96 VAL A N 1
ATOM 706 C CA . VAL A 1 96 ? 34.019 22.738 -16.307 1.00 23.39 96 VAL A CA 1
ATOM 707 C C . VAL A 1 96 ? 33.752 21.431 -15.569 1.00 23.33 96 VAL A C 1
ATOM 708 O O . VAL A 1 96 ? 32.633 21.144 -15.156 1.00 21.63 96 VAL A O 1
ATOM 712 N N . LEU A 1 97 ? 34.801 20.631 -15.424 1.00 23.05 97 LEU A N 1
ATOM 713 C CA . LEU A 1 97 ? 34.705 19.332 -14.782 1.00 26.48 97 LEU A CA 1
ATOM 714 C C . LEU A 1 97 ? 34.982 19.484 -13.295 1.00 27.99 97 LEU A C 1
ATOM 715 O O . LEU A 1 97 ? 36.040 19.969 -12.893 1.00 29.51 97 LEU A O 1
ATOM 720 N N . VAL A 1 98 ? 34.015 19.067 -12.486 1.00 25.50 98 VAL A N 1
ATOM 721 C CA . VAL A 1 98 ? 34.094 19.178 -11.026 1.00 23.37 98 VAL A CA 1
ATOM 722 C C . VAL A 1 98 ? 33.960 17.799 -10.364 1.00 24.75 98 VAL A C 1
ATOM 723 O O . VAL A 1 98 ? 33.084 17.019 -10.726 1.00 24.39 98 VAL A O 1
ATOM 727 N N . PRO A 1 99 ? 34.830 17.479 -9.386 1.00 28.75 99 PRO A N 1
ATOM 728 C CA . PRO A 1 99 ? 34.752 16.180 -8.701 1.00 26.96 99 PRO A CA 1
ATOM 729 C C . PRO A 1 99 ? 33.328 16.047 -8.147 1.00 28.10 99 PRO A C 1
ATOM 730 O O . PRO A 1 99 ? 32.785 17.002 -7.579 1.00 25.20 99 PRO A O 1
ATOM 734 N N . GLN A 1 100 ? 32.726 14.870 -8.292 1.00 25.17 100 GLN A N 1
ATOM 735 C CA . GLN A 1 100 ? 31.347 14.691 -7.849 1.00 25.09 100 GLN A CA 1
ATOM 736 C C . GLN A 1 100 ? 30.989 15.162 -6.430 1.00 25.79 100 GLN A C 1
ATOM 737 O O . GLN A 1 100 ? 30.004 15.891 -6.249 1.00 23.47 100 GLN A O 1
ATOM 743 N N . GLY A 1 101 ? 31.763 14.742 -5.431 1.00 23.99 101 GLY A N 1
ATOM 744 C CA . GLY A 1 101 ? 31.495 15.142 -4.055 1.00 24.95 101 GLY A CA 1
ATOM 745 C C . GLY A 1 101 ? 31.464 16.650 -3.916 1.00 24.66 101 GLY A C 1
ATOM 746 O O . GLY A 1 101 ? 30.593 17.213 -3.255 1.00 25.15 101 GLY A O 1
ATOM 747 N N . THR A 1 102 ? 32.410 17.321 -4.559 1.00 23.47 102 THR A N 1
ATOM 748 C CA . THR A 1 102 ? 32.456 18.774 -4.508 1.00 22.68 102 THR A CA 1
ATOM 749 C C . THR A 1 102 ? 31.279 19.421 -5.253 1.00 22.51 102 THR A C 1
ATOM 750 O O . THR A 1 102 ? 30.688 20.393 -4.772 1.00 20.79 102 THR A O 1
ATOM 754 N N . LEU A 1 103 ? 30.934 18.884 -6.418 1.00 20.68 103 LEU A N 1
ATOM 755 C CA . LEU A 1 103 ? 29.819 19.421 -7.194 1.00 21.35 103 LEU A CA 1
ATOM 756 C C . LEU A 1 103 ? 28.528 19.319 -6.367 1.00 19.08 103 LEU A C 1
ATOM 757 O O . LEU A 1 103 ? 27.724 20.247 -6.344 1.00 19.61 103 LEU A O 1
ATOM 762 N N . ILE A 1 104 ? 28.335 18.186 -5.703 1.00 22.29 104 ILE A N 1
ATOM 763 C CA . ILE A 1 104 ? 27.153 17.994 -4.857 1.00 21.87 104 ILE A CA 1
ATOM 764 C C . ILE A 1 104 ? 27.121 19.075 -3.761 1.00 23.37 104 ILE A C 1
ATOM 765 O O . ILE A 1 104 ? 26.094 19.714 -3.553 1.00 17.54 104 ILE A O 1
ATOM 770 N N . GLU A 1 10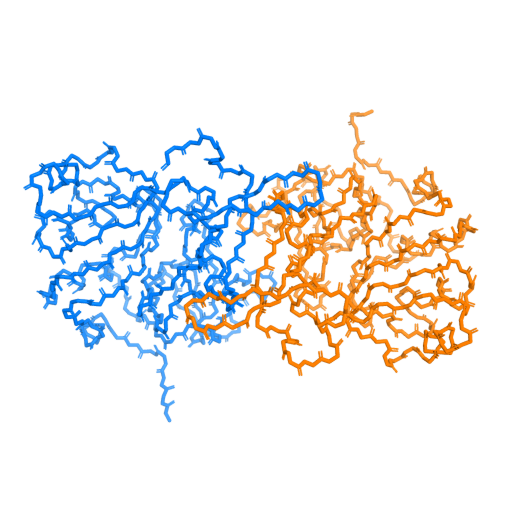5 ? 28.248 19.291 -3.079 1.00 21.89 105 GLU A N 1
ATOM 771 C CA . GLU A 1 105 ? 28.307 20.317 -2.026 1.00 23.83 105 GLU A CA 1
ATOM 772 C C . GLU A 1 105 ? 28.097 21.742 -2.560 1.00 20.71 105 GLU A C 1
ATOM 773 O O . GLU A 1 105 ? 27.502 22.580 -1.884 1.00 21.19 105 GLU A O 1
ATOM 779 N N . GLN A 1 106 ? 28.590 22.029 -3.765 1.00 18.99 106 GLN A N 1
ATOM 780 C CA . GLN A 1 106 ? 28.404 23.364 -4.326 1.00 18.32 106 GLN A CA 1
ATOM 781 C C . GLN A 1 106 ? 26.921 23.619 -4.561 1.00 19.52 106 GLN A C 1
ATOM 782 O O . GLN A 1 106 ? 26.403 24.689 -4.257 1.00 15.33 106 GLN A O 1
ATOM 788 N N . ILE A 1 107 ? 26.237 22.630 -5.118 1.00 20.09 107 ILE A N 1
ATOM 789 C CA . ILE A 1 107 ? 24.803 22.795 -5.375 1.00 19.97 107 ILE A CA 1
ATOM 790 C C . ILE A 1 107 ? 24.030 22.886 -4.056 1.00 18.32 107 ILE A C 1
ATOM 791 O O . ILE A 1 107 ? 23.074 23.672 -3.929 1.00 18.06 107 ILE A O 1
ATOM 796 N N . ARG A 1 108 ? 24.428 22.076 -3.081 1.00 18.38 108 ARG A N 1
ATOM 797 C CA . ARG A 1 108 ? 23.775 22.113 -1.768 1.00 22.26 108 ARG A CA 1
ATOM 798 C C . ARG A 1 108 ? 23.994 23.492 -1.141 1.00 24.44 108 ARG A C 1
ATOM 799 O O . ARG A 1 108 ? 23.087 24.077 -0.568 1.00 22.50 108 ARG A O 1
ATOM 807 N N . CYS A 1 109 ? 25.214 24.002 -1.276 1.00 23.07 109 CYS A N 1
ATOM 808 C CA . CYS A 1 109 ? 25.581 25.312 -0.741 1.00 22.40 109 CYS A CA 1
ATOM 809 C C . CYS A 1 109 ? 24.690 26.388 -1.382 1.00 24.61 109 CYS A C 1
ATOM 810 O O . CYS A 1 109 ? 24.160 27.270 -0.692 1.00 22.75 109 CYS A O 1
ATOM 813 N N . GLY A 1 110 ? 24.489 26.293 -2.699 1.00 22.02 110 GLY A N 1
ATOM 814 C CA . GLY A 1 110 ? 23.653 27.271 -3.384 1.00 21.49 110 GLY A CA 1
ATOM 815 C C . GLY A 1 110 ? 22.193 27.227 -2.929 1.00 22.58 110 GLY A C 1
ATOM 816 O O . GLY A 1 110 ? 21.525 28.260 -2.834 1.00 25.10 110 GLY A O 1
ATOM 817 N N . GLY A 1 111 ? 21.694 26.026 -2.663 1.00 21.37 111 GLY A N 1
ATOM 818 C CA . GLY A 1 111 ? 20.317 25.878 -2.226 1.00 22.39 111 GLY A CA 1
ATOM 819 C C . GLY A 1 111 ? 20.130 26.313 -0.778 1.00 25.11 111 GLY A C 1
ATOM 820 O O . GLY A 1 111 ? 19.017 26.635 -0.363 1.00 24.43 111 GLY A O 1
ATOM 821 N N . ALA A 1 112 ? 21.218 26.321 -0.012 1.00 22.47 112 ALA A N 1
ATOM 822 C CA . ALA A 1 112 ? 21.170 26.712 1.392 1.00 22.50 112 ALA A CA 1
ATOM 823 C C . ALA A 1 112 ? 21.384 28.213 1.552 1.00 24.22 112 ALA A C 1
ATOM 824 O O . ALA A 1 112 ? 21.314 28.745 2.656 1.00 24.09 112 ALA A O 1
ATOM 826 N N . GLY A 1 113 ? 21.659 28.893 0.449 1.00 23.79 113 GLY A N 1
ATOM 827 C CA . GLY A 1 113 ? 21.870 30.330 0.500 1.00 24.80 113 GLY A CA 1
ATOM 828 C C . GLY A 1 113 ? 23.183 30.726 1.155 1.00 24.42 113 GLY A C 1
ATOM 829 O O . GLY A 1 113 ? 23.304 31.834 1.673 1.00 22.71 113 GLY A O 1
ATOM 830 N N . LEU A 1 114 ? 24.164 29.828 1.130 1.00 21.11 114 LEU A N 1
ATOM 831 C CA . LEU A 1 114 ? 25.467 30.094 1.734 1.00 20.01 114 LEU A CA 1
ATOM 832 C C . LEU A 1 114 ? 26.442 30.684 0.715 1.00 24.23 114 LEU A C 1
ATOM 833 O O . LEU A 1 114 ? 26.160 30.667 -0.493 1.00 21.46 114 LEU A O 1
ATOM 838 N N . GLY A 1 115 ? 27.583 31.192 1.200 1.00 21.99 115 GLY A N 1
ATOM 839 C CA . GLY A 1 115 ? 28.557 31.808 0.313 1.00 19.32 115 GLY A CA 1
ATOM 840 C C . GLY A 1 115 ? 29.739 30.969 -0.131 1.00 19.86 115 GLY A C 1
ATOM 841 O O . GLY A 1 115 ? 30.565 31.444 -0.917 1.00 18.46 115 GLY A O 1
ATOM 842 N N . GLY A 1 116 ? 29.830 29.736 0.363 1.00 15.10 116 GLY A N 1
ATOM 843 C CA . GLY A 1 116 ? 30.917 28.855 -0.009 1.00 17.52 116 GLY A CA 1
ATOM 844 C C . GLY A 1 116 ? 31.238 27.890 1.118 1.00 17.26 116 GLY A C 1
ATOM 845 O O . GLY A 1 116 ? 30.683 28.006 2.219 1.00 19.82 116 GLY A O 1
ATOM 846 N N . PHE A 1 117 ? 32.124 26.936 0.851 1.00 17.33 117 PHE A N 1
ATOM 847 C CA . PHE A 1 117 ? 32.506 25.968 1.864 1.00 18.98 117 PHE A CA 1
ATOM 848 C C . PHE A 1 117 ? 33.952 25.587 1.710 1.00 19.84 117 PHE A C 1
ATOM 849 O O . PHE A 1 117 ? 34.559 25.806 0.656 1.00 19.19 117 PHE A O 1
ATOM 857 N N . LEU A 1 118 ? 34.490 25.005 2.776 1.00 20.80 118 LEU A N 1
ATOM 858 C CA . LEU A 1 118 ? 35.880 24.593 2.824 1.00 20.97 118 LEU A CA 1
ATOM 859 C C . LEU A 1 118 ? 36.004 23.097 2.655 1.00 21.97 118 LEU A C 1
ATOM 860 O O . LEU A 1 118 ? 35.416 22.317 3.405 1.00 21.77 118 LEU A O 1
ATOM 865 N N . THR A 1 119 ? 36.759 22.696 1.648 1.00 19.10 119 THR A N 1
ATOM 866 C CA . THR A 1 119 ? 36.949 21.286 1.410 1.00 26.49 119 THR A CA 1
ATOM 867 C C . THR A 1 119 ? 38.434 20.957 1.450 1.00 30.39 119 THR A C 1
ATOM 868 O O . THR A 1 119 ? 39.279 21.785 1.096 1.00 31.32 119 THR A O 1
ATOM 872 N N . PRO A 1 120 ? 38.781 19.765 1.943 1.00 32.77 120 PRO A N 1
ATOM 873 C CA . PRO A 1 120 ? 40.206 19.436 1.967 1.00 38.48 120 PRO A CA 1
ATOM 874 C C . PRO A 1 120 ? 40.478 18.911 0.560 1.00 44.17 120 PRO A C 1
ATOM 875 O O . PRO A 1 120 ? 41.601 18.943 0.067 1.00 45.19 120 PRO A O 1
ATOM 879 N N . THR A 1 121 ? 39.387 18.466 -0.070 1.00 50.63 121 THR A N 1
ATOM 880 C CA . THR A 1 121 ? 39.358 17.888 -1.408 1.00 55.83 121 THR A CA 1
ATOM 881 C C . THR A 1 121 ? 39.866 18.777 -2.538 1.00 59.71 121 THR A C 1
ATOM 882 O O . THR A 1 121 ? 39.429 19.923 -2.696 1.00 61.31 121 THR A O 1
ATOM 886 N N . GLY A 1 122 ? 40.784 18.224 -3.329 1.00 62.13 122 GLY A N 1
ATOM 887 C CA . GLY A 1 122 ? 41.344 18.947 -4.456 1.00 64.01 122 GLY A CA 1
ATOM 888 C C . GLY A 1 122 ? 42.623 19.701 -4.155 1.00 65.15 122 GLY A C 1
ATOM 889 O O . GLY A 1 122 ? 43.245 20.256 -5.062 1.00 65.71 122 GLY A O 1
ATOM 890 N N . VAL A 1 123 ? 43.017 19.732 -2.886 1.00 66.14 123 VAL A N 1
ATOM 891 C CA . VAL A 1 123 ? 44.231 20.432 -2.489 1.00 68.62 123 VAL A CA 1
ATOM 892 C C . VAL A 1 123 ? 45.421 19.872 -3.266 1.00 69.52 123 VAL A C 1
ATOM 893 O O . VAL A 1 123 ? 45.465 18.680 -3.577 1.00 70.07 123 VAL A O 1
ATOM 895 N N . GLY A 1 124 ? 46.376 20.739 -3.591 1.00 70.78 124 GLY A N 1
ATOM 896 C CA . GLY A 1 124 ? 47.545 20.304 -4.337 1.00 71.79 124 GLY A CA 1
ATOM 897 C C . GLY A 1 124 ? 47.193 19.749 -5.709 1.00 72.63 124 GLY A C 1
ATOM 898 O O . GLY A 1 124 ? 48.032 19.144 -6.377 1.00 72.80 124 GLY A O 1
ATOM 899 N N . THR A 1 125 ? 45.948 19.950 -6.130 1.00 72.85 125 THR A N 1
ATOM 900 C CA . THR A 1 125 ? 45.497 19.469 -7.430 1.00 73.06 125 THR A CA 1
ATOM 901 C C . THR A 1 125 ? 45.208 20.640 -8.364 1.00 73.80 125 THR A C 1
ATOM 902 O O . THR A 1 125 ? 45.278 21.804 -7.961 1.00 73.29 125 THR A O 1
ATOM 904 N N . VAL A 1 126 ? 44.884 20.327 -9.615 1.00 73.89 126 VAL A N 1
ATOM 905 C CA . VAL A 1 126 ? 44.586 21.356 -10.605 1.00 73.81 126 VAL A CA 1
ATOM 906 C C . VAL A 1 126 ? 43.323 22.127 -10.221 1.00 73.78 126 VAL A C 1
ATOM 907 O O . VAL A 1 126 ? 42.832 22.962 -10.984 1.00 73.86 126 VAL A O 1
ATOM 909 N N . GLU A 1 129 ? 44.003 26.038 -7.660 1.00 66.33 129 GLU A N 1
ATOM 910 C CA . GLU A 1 129 ? 44.210 26.471 -9.037 1.00 65.51 129 GLU A CA 1
ATOM 911 C C . GLU A 1 129 ? 43.031 27.316 -9.517 1.00 65.24 129 GLU A C 1
ATOM 912 O O . GLU A 1 129 ? 42.011 26.782 -9.956 1.00 65.34 129 GLU A O 1
ATOM 914 N N . GLY A 1 130 ? 43.180 28.636 -9.434 1.00 63.09 130 GLY A N 1
ATOM 915 C CA . GLY A 1 130 ? 42.113 29.531 -9.851 1.00 61.79 130 GLY A CA 1
ATOM 916 C C . GLY A 1 130 ? 41.194 29.818 -8.678 1.00 59.53 130 GLY A C 1
ATOM 917 O O . GLY A 1 130 ? 40.455 30.807 -8.666 1.00 59.81 130 GLY A O 1
ATOM 918 N N . LYS A 1 131 ? 41.247 28.931 -7.689 1.00 55.99 131 LYS A N 1
ATOM 919 C CA . LYS A 1 131 ? 40.448 29.054 -6.473 1.00 51.77 131 LYS A CA 1
ATOM 920 C C . LYS A 1 131 ? 41.393 29.514 -5.369 1.00 48.78 131 LYS A C 1
ATOM 921 O O . LYS A 1 131 ? 42.616 29.421 -5.518 1.00 47.54 131 LYS A O 1
ATOM 927 N N . GLN A 1 132 ? 40.844 29.990 -4.258 1.00 42.88 132 GLN A N 1
ATOM 928 C CA . GLN A 1 132 ? 41.703 30.430 -3.174 1.00 40.13 132 GLN A CA 1
ATOM 929 C C . GLN A 1 132 ? 41.692 29.435 -2.029 1.00 39.13 132 GLN A C 1
ATOM 930 O O . GLN A 1 132 ? 40.764 28.635 -1.891 1.00 34.51 132 GLN A O 1
ATOM 936 N N . THR A 1 133 ? 42.750 29.470 -1.230 1.00 34.73 133 THR A N 1
ATOM 937 C CA . THR A 1 133 ? 42.880 28.574 -0.100 1.00 37.60 133 THR A CA 1
ATOM 938 C C . THR A 1 133 ? 42.746 29.348 1.192 1.00 37.32 133 THR A C 1
ATOM 939 O O . THR A 1 133 ? 42.970 30.558 1.237 1.00 39.65 133 THR A O 1
ATOM 943 N N . LEU A 1 134 ? 42.340 28.645 2.238 1.00 34.58 134 LEU A N 1
ATOM 944 C CA . LEU A 1 13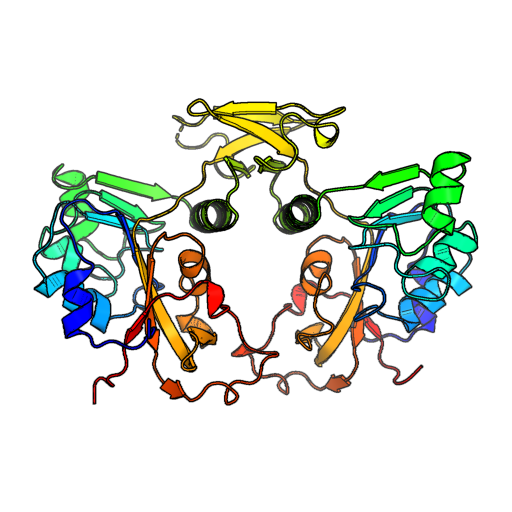4 ? 42.183 29.241 3.551 1.00 35.07 134 LEU A CA 1
ATOM 945 C C . LEU A 1 134 ? 42.946 28.326 4.483 1.00 37.74 134 LEU A C 1
ATOM 946 O O . LEU A 1 134 ? 42.926 27.105 4.319 1.00 36.90 134 LEU A O 1
ATOM 951 N N . THR A 1 135 ? 43.645 28.914 5.438 1.00 35.94 135 THR A N 1
ATOM 952 C CA . THR A 1 135 ? 44.385 28.125 6.398 1.00 44.00 135 THR A CA 1
ATOM 953 C C . THR A 1 135 ? 43.607 28.342 7.679 1.00 46.32 135 THR A C 1
ATOM 954 O O . THR A 1 135 ? 43.478 29.464 8.158 1.00 47.73 135 THR A O 1
ATOM 958 N N . LEU A 1 136 ? 43.045 27.265 8.202 1.00 48.77 136 LEU A N 1
ATOM 959 C CA . LEU A 1 136 ? 42.254 27.349 9.408 1.00 53.72 136 LEU A CA 1
ATOM 960 C C . LEU A 1 136 ? 42.817 26.317 10.366 1.00 57.41 136 LEU A C 1
ATOM 961 O O . LEU A 1 136 ? 43.030 25.161 9.995 1.00 57.17 136 LEU A O 1
ATOM 966 N N . ASP A 1 137 ? 43.078 26.752 11.593 1.00 61.80 137 ASP A N 1
ATOM 967 C CA . ASP A 1 137 ? 43.635 25.883 12.616 1.00 62.45 137 ASP A CA 1
ATOM 968 C C . ASP A 1 137 ? 44.937 25.288 12.085 1.00 62.20 137 ASP A C 1
ATOM 969 O O . ASP A 1 137 ? 45.854 26.024 11.715 1.00 63.01 137 ASP A O 1
ATOM 974 N N . GLY A 1 138 ? 45.024 23.968 12.021 1.00 60.08 138 GLY A N 1
ATOM 975 C CA . GLY A 1 138 ? 46.250 23.373 11.535 1.00 58.89 138 GLY A CA 1
ATOM 976 C C . GLY A 1 138 ? 46.246 22.973 10.074 1.00 58.35 138 GLY A C 1
ATOM 977 O O . GLY A 1 138 ? 47.278 22.551 9.547 1.00 59.24 138 GLY A O 1
ATOM 978 N N . LYS A 1 139 ? 45.109 23.125 9.401 1.00 54.54 139 LYS A N 1
ATOM 979 C CA . LYS A 1 139 ? 45.036 22.710 8.012 1.00 49.94 139 LYS A CA 1
ATOM 980 C C . LYS A 1 139 ? 44.701 23.783 7.000 1.00 47.08 139 LYS A C 1
ATOM 981 O O . LYS A 1 139 ? 44.190 24.860 7.325 1.00 45.41 139 LYS A O 1
ATOM 987 N N . THR A 1 140 ? 44.992 23.450 5.751 1.00 41.34 140 THR A N 1
ATOM 988 C CA . THR A 1 140 ? 44.708 24.316 4.632 1.00 40.00 140 THR A CA 1
ATOM 989 C C . THR A 1 140 ? 43.464 23.745 3.972 1.00 37.34 140 THR A C 1
ATOM 990 O O . THR A 1 140 ? 43.273 22.528 3.935 1.00 34.51 140 THR A O 1
ATOM 994 N N . TRP A 1 141 ? 42.614 24.628 3.467 1.00 33.15 141 TRP A N 1
ATOM 995 C CA . TRP A 1 141 ? 41.392 24.199 2.815 1.00 29.96 141 TRP A CA 1
ATOM 996 C C . TRP A 1 141 ? 41.189 24.947 1.521 1.00 29.20 141 TRP A C 1
ATOM 997 O O . TRP A 1 141 ? 41.612 26.095 1.383 1.00 26.67 141 TRP A O 1
ATOM 1008 N N . LEU A 1 142 ? 40.521 24.291 0.581 1.00 25.44 142 LEU A N 1
ATOM 1009 C CA . LEU A 1 142 ? 40.190 24.901 -0.690 1.00 25.13 142 LEU A CA 1
ATOM 1010 C C . LEU A 1 142 ? 38.792 25.519 -0.500 1.00 26.02 142 LEU A C 1
ATOM 1011 O O . LEU A 1 142 ? 37.887 24.867 0.036 1.00 22.00 142 LEU A O 1
ATOM 1016 N N . LEU A 1 143 ? 38.622 26.778 -0.902 1.00 20.78 143 LEU A N 1
ATOM 1017 C CA . LEU A 1 143 ? 37.328 27.436 -0.780 1.00 19.96 143 LEU A CA 1
ATOM 1018 C C . LEU A 1 143 ? 36.551 27.241 -2.082 1.00 20.27 143 LEU A C 1
ATOM 1019 O O . LEU A 1 143 ? 36.986 27.683 -3.141 1.00 22.28 143 LEU A O 1
ATOM 1024 N N . GLU A 1 144 ? 35.408 26.572 -1.993 1.00 19.00 144 GLU A N 1
ATOM 1025 C CA . GLU A 1 144 ? 34.547 26.325 -3.163 1.00 20.00 144 GLU A CA 1
ATOM 1026 C C . GLU A 1 144 ? 33.327 27.207 -3.032 1.00 19.51 144 GLU A C 1
ATOM 1027 O O . GLU A 1 144 ? 32.841 27.444 -1.911 1.00 18.67 144 GLU A O 1
ATOM 1033 N N . ARG A 1 145 ? 32.827 27.686 -4.171 1.00 20.69 145 ARG A N 1
ATOM 1034 C CA . ARG A 1 145 ? 31.689 28.588 -4.171 1.00 21.04 145 ARG A CA 1
ATOM 1035 C C . ARG A 1 145 ? 30.364 27.895 -4.486 1.00 20.47 145 ARG A C 1
ATOM 1036 O O . ARG A 1 145 ? 30.334 26.807 -5.054 1.00 20.68 145 ARG A O 1
ATOM 1044 N N . PRO A 1 146 ? 29.253 28.509 -4.083 1.00 20.53 146 PRO A N 1
ATOM 1045 C CA . PRO A 1 146 ? 27.954 27.893 -4.364 1.00 21.80 146 PRO A CA 1
ATOM 1046 C C . PRO A 1 146 ? 27.592 27.951 -5.835 1.00 24.59 146 PRO A C 1
ATOM 1047 O O . PRO A 1 146 ? 28.096 28.797 -6.588 1.00 22.59 146 PRO A O 1
ATOM 1051 N N . LEU A 1 147 ? 26.714 27.039 -6.235 1.00 23.41 147 LEU A N 1
ATOM 1052 C CA . LEU A 1 147 ? 26.213 26.995 -7.606 1.00 23.78 147 LEU A CA 1
ATOM 1053 C C . LEU A 1 147 ? 24.688 27.063 -7.517 1.00 21.64 147 LEU A C 1
ATOM 1054 O O . LEU A 1 147 ? 24.088 26.325 -6.735 1.00 21.51 147 LEU A O 1
ATOM 1059 N N . ARG A 1 148 ? 24.090 27.952 -8.300 1.00 20.15 148 ARG A N 1
ATOM 1060 C CA . ARG A 1 148 ? 22.633 28.080 -8.384 1.00 22.65 148 ARG A CA 1
ATOM 1061 C C . ARG A 1 148 ? 22.275 28.139 -9.872 1.00 21.95 148 ARG A C 1
ATOM 1062 O O . ARG A 1 148 ? 23.160 28.230 -10.725 1.00 21.83 148 ARG A O 1
ATOM 1070 N N . ALA A 1 149 ? 20.991 28.057 -1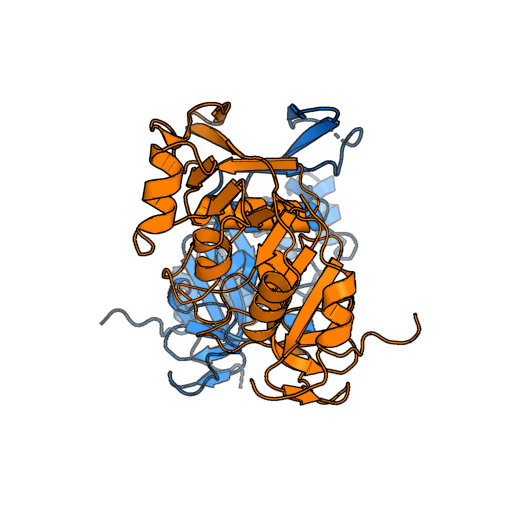0.201 1.00 20.22 149 ALA A N 1
ATOM 1071 C CA . ALA A 1 149 ? 20.592 28.122 -11.602 1.00 21.27 149 ALA A CA 1
ATOM 1072 C C . ALA A 1 149 ? 19.302 28.913 -11.747 1.00 21.23 149 ALA A C 1
ATOM 1073 O O . ALA A 1 149 ? 18.611 29.170 -10.761 1.00 22.99 149 ALA A O 1
ATOM 1075 N N . ASP A 1 150 ? 18.983 29.319 -12.970 1.00 20.54 150 ASP A N 1
ATOM 1076 C CA . ASP A 1 150 ? 17.744 30.050 -13.198 1.00 18.58 150 ASP A CA 1
ATOM 1077 C C . ASP A 1 150 ? 16.585 29.066 -13.099 1.00 22.79 150 ASP A C 1
ATOM 1078 O O . ASP A 1 150 ? 15.514 29.396 -12.595 1.00 21.26 150 ASP A O 1
ATOM 1083 N N . LEU A 1 151 ? 16.837 27.839 -13.545 1.00 20.30 151 LEU A N 1
ATOM 1084 C CA . LEU A 1 151 ? 15.799 26.811 -13.623 1.00 19.55 151 LEU A CA 1
ATOM 1085 C C . LEU A 1 151 ? 16.311 25.403 -13.301 1.00 21.09 151 LEU A C 1
ATOM 1086 O O . LEU A 1 151 ? 17.472 25.092 -13.573 1.00 19.29 151 LEU A O 1
ATOM 1091 N N . ALA A 1 152 ? 15.453 24.558 -12.731 1.00 18.31 152 ALA A N 1
ATOM 1092 C CA . ALA A 1 152 ? 15.800 23.165 -12.441 1.00 18.99 152 ALA A CA 1
ATOM 1093 C C . ALA A 1 152 ? 14.735 22.265 -13.054 1.00 21.80 152 ALA A C 1
ATOM 1094 O O . ALA A 1 152 ? 13.534 22.546 -12.939 1.00 20.02 152 ALA A O 1
ATOM 1096 N N . LEU A 1 153 ? 15.178 21.200 -13.718 1.00 19.03 153 LEU A N 1
ATOM 1097 C CA . LEU A 1 153 ? 14.272 20.229 -14.338 1.00 18.21 153 LEU A CA 1
ATOM 1098 C C . LEU A 1 153 ? 14.451 18.985 -13.485 1.00 17.23 153 LEU A C 1
ATOM 1099 O O . LEU A 1 153 ? 15.521 18.375 -13.448 1.00 17.41 153 LEU A O 1
ATOM 1104 N N . ILE A 1 154 ? 13.371 18.617 -12.806 1.00 14.22 154 ILE A N 1
ATOM 1105 C CA . ILE A 1 154 ? 13.345 17.532 -11.851 1.00 16.91 154 ILE A CA 1
ATOM 1106 C C . ILE A 1 154 ? 12.453 16.361 -12.201 1.00 19.99 154 ILE A C 1
ATOM 1107 O O . ILE A 1 154 ? 11.317 16.552 -12.632 1.00 18.26 154 ILE A O 1
ATOM 1112 N N . ARG A 1 155 ? 12.968 15.151 -12.015 1.00 18.26 155 ARG A N 1
ATOM 1113 C CA . ARG A 1 155 ? 12.135 13.983 -12.204 1.00 20.06 155 ARG A CA 1
ATOM 1114 C C . ARG A 1 155 ? 11.843 13.478 -10.786 1.00 18.59 155 ARG A C 1
ATOM 1115 O O . ARG A 1 155 ? 12.744 13.432 -9.943 1.00 20.58 155 ARG A O 1
ATOM 1123 N N . ALA A 1 156 ? 10.593 13.121 -10.509 1.00 16.94 156 ALA A N 1
ATOM 1124 C CA . ALA A 1 156 ? 10.240 12.582 -9.191 1.00 20.20 156 ALA A CA 1
ATOM 1125 C C . ALA A 1 156 ? 9.445 11.314 -9.395 1.00 19.93 156 ALA A C 1
ATOM 1126 O O . ALA A 1 156 ? 8.909 11.095 -10.471 1.00 21.86 156 ALA A O 1
ATOM 1128 N N . HIS A 1 157 ? 9.367 10.480 -8.364 1.00 19.96 157 HIS A N 1
ATOM 1129 C CA . HIS A 1 157 ? 8.602 9.247 -8.477 1.00 25.39 157 HIS A CA 1
ATOM 1130 C C . HIS A 1 157 ? 7.138 9.607 -8.245 1.00 25.75 157 HIS A C 1
ATOM 1131 O O . HIS A 1 157 ? 6.302 9.465 -9.131 1.00 26.22 157 HIS A O 1
ATOM 1138 N N . ARG A 1 158 ? 6.826 10.052 -7.037 1.00 23.63 158 ARG A N 1
ATOM 1139 C CA . ARG A 1 158 ? 5.468 10.472 -6.729 1.00 25.83 158 ARG A CA 1
ATOM 1140 C C . ARG A 1 158 ? 5.490 11.958 -6.374 1.00 26.86 158 ARG A C 1
ATOM 1141 O O . ARG A 1 158 ? 6.472 12.470 -5.828 1.00 24.16 158 ARG A O 1
ATOM 1149 N N . CYS A 1 159 ? 4.402 12.645 -6.703 1.00 20.43 159 CYS A N 1
ATOM 1150 C CA . CYS A 1 159 ? 4.280 14.071 -6.477 1.00 22.24 159 CYS A CA 1
ATOM 1151 C C . CYS A 1 159 ? 2.826 14.362 -6.153 1.00 25.09 159 CYS A C 1
ATOM 1152 O O . CYS A 1 159 ? 1.942 13.802 -6.795 1.00 23.58 159 CYS A O 1
ATOM 1155 N N . ASP A 1 160 ? 2.562 15.192 -5.147 1.00 23.69 160 ASP A N 1
ATOM 1156 C CA . ASP A 1 160 ? 1.166 15.538 -4.907 1.00 26.36 160 ASP A CA 1
ATOM 1157 C C . ASP A 1 160 ? 0.923 16.890 -5.583 1.00 24.61 160 ASP A C 1
ATOM 1158 O O . ASP A 1 160 ? 1.849 17.489 -6.154 1.00 25.12 160 ASP A O 1
ATOM 1163 N N . THR A 1 161 ? -0.317 17.370 -5.546 1.00 25.58 161 THR A N 1
ATOM 1164 C CA . THR A 1 161 ? -0.670 18.606 -6.227 1.00 22.89 161 THR A CA 1
ATOM 1165 C C . THR A 1 161 ? -0.048 19.873 -5.661 1.00 25.56 161 THR A C 1
ATOM 1166 O O . THR A 1 161 ? -0.133 20.939 -6.279 1.00 26.15 161 THR A O 1
ATOM 1170 N N . LEU A 1 162 ? 0.583 19.751 -4.494 1.00 25.59 162 LEU A N 1
ATOM 1171 C CA . LEU A 1 162 ? 1.251 20.881 -3.857 1.00 28.73 162 LEU A CA 1
ATOM 1172 C C . LEU A 1 162 ? 2.751 20.819 -4.171 1.00 28.93 162 LEU A C 1
ATOM 1173 O O . LEU A 1 162 ? 3.512 21.718 -3.802 1.00 28.02 162 LEU A O 1
ATOM 1178 N N . GLY A 1 163 ? 3.176 19.739 -4.823 1.00 26.82 163 GLY A N 1
ATOM 1179 C CA . GLY A 1 163 ? 4.581 19.613 -5.167 1.00 26.71 163 GLY A CA 1
ATOM 1180 C C . GLY A 1 163 ? 5.475 18.868 -4.180 1.00 26.70 163 GLY A C 1
ATOM 1181 O O . GLY A 1 163 ? 6.695 18.934 -4.313 1.00 24.71 163 GLY A O 1
ATOM 1182 N N . ASN A 1 164 ? 4.905 18.180 -3.193 1.00 22.36 164 ASN A N 1
ATOM 1183 C CA . ASN A 1 164 ? 5.718 17.407 -2.253 1.00 22.12 164 ASN A CA 1
ATOM 1184 C C . ASN A 1 164 ? 6.184 16.235 -3.084 1.00 26.15 164 ASN A C 1
ATOM 1185 O O . ASN A 1 164 ? 5.362 15.635 -3.773 1.00 23.48 164 ASN A O 1
ATOM 1190 N N . LEU A 1 165 ? 7.472 15.895 -3.015 1.00 20.64 165 LEU A N 1
ATOM 1191 C CA . LEU A 1 165 ? 8.009 14.807 -3.837 1.00 22.63 165 LEU A CA 1
ATOM 1192 C C . LEU A 1 165 ? 8.703 13.651 -3.121 1.00 22.10 165 LEU A C 1
ATOM 1193 O O . LEU A 1 165 ? 9.317 13.832 -2.069 1.00 24.73 165 LEU A O 1
ATOM 1198 N N . THR A 1 166 ? 8.602 12.459 -3.705 1.00 21.94 166 THR A N 1
ATOM 1199 C CA . THR A 1 166 ? 9.312 11.284 -3.205 1.00 24.35 166 THR A CA 1
ATOM 1200 C C . THR A 1 166 ? 10.070 10.742 -4.418 1.00 25.19 166 THR A C 1
ATOM 1201 O O . THR A 1 166 ? 9.765 11.108 -5.549 1.00 26.17 166 THR A O 1
ATOM 1205 N N . TYR A 1 167 ? 11.055 9.878 -4.188 1.00 24.33 167 TYR A N 1
ATOM 1206 C CA . TYR A 1 167 ? 11.855 9.337 -5.274 1.00 24.13 167 TYR A CA 1
ATOM 1207 C C . TYR A 1 167 ? 12.125 7.854 -5.097 1.00 24.84 167 TYR A C 1
ATOM 1208 O O . TYR A 1 167 ? 11.910 7.293 -4.020 1.00 28.84 167 TYR A O 1
ATOM 1217 N N . GLN A 1 168 ? 12.588 7.221 -6.168 1.00 26.39 168 GLN A N 1
ATOM 1218 C CA . GLN A 1 168 ? 12.963 5.822 -6.115 1.00 29.70 168 GLN A CA 1
ATOM 1219 C C . GLN A 1 168 ? 14.467 5.937 -5.959 1.00 32.78 168 GLN A C 1
ATOM 1220 O O . GLN A 1 168 ? 15.078 6.866 -6.495 1.00 33.74 168 GLN A O 1
ATOM 1226 N N . LEU A 1 169 ? 15.059 5.007 -5.229 1.00 32.10 169 LEU A N 1
ATOM 1227 C CA . LEU A 1 169 ? 16.478 5.073 -4.936 1.00 35.77 169 LEU A CA 1
ATOM 1228 C C . LEU A 1 169 ? 17.439 5.427 -6.052 1.00 35.54 169 LEU A C 1
ATOM 1229 O O . LEU A 1 169 ? 18.069 6.470 -5.998 1.00 37.27 169 LEU A O 1
ATOM 1234 N N . SER A 1 170 ? 17.562 4.577 -7.062 1.00 37.27 170 SER A N 1
ATOM 1235 C CA . SER A 1 170 ? 18.492 4.849 -8.155 1.00 40.77 170 SER A CA 1
ATOM 1236 C C . SER A 1 170 ? 18.254 6.175 -8.889 1.00 39.46 170 SER A C 1
ATOM 1237 O O . SER A 1 170 ? 19.207 6.919 -9.175 1.00 40.94 170 SER A O 1
ATOM 1240 N N . ALA A 1 171 ? 16.988 6.473 -9.173 1.00 31.68 171 ALA A N 1
ATOM 1241 C CA . ALA A 1 171 ? 16.606 7.676 -9.914 1.00 27.25 171 ALA A CA 1
ATOM 1242 C C . ALA A 1 171 ? 16.643 8.987 -9.131 1.00 25.11 171 ALA A C 1
ATOM 1243 O O . ALA A 1 171 ? 16.462 10.077 -9.699 1.00 24.02 171 ALA A O 1
ATOM 1245 N N . ARG A 1 172 ? 16.875 8.891 -7.830 1.00 24.18 172 ARG A N 1
ATOM 1246 C CA . ARG A 1 172 ? 16.893 10.076 -6.974 1.00 25.71 172 ARG A CA 1
ATOM 1247 C C . ARG A 1 172 ? 18.046 11.031 -7.291 1.00 24.01 172 ARG A C 1
ATOM 1248 O O . ARG A 1 172 ? 17.835 12.136 -7.783 1.00 21.37 172 ARG A O 1
ATOM 1256 N N . ASN A 1 173 ? 19.268 10.583 -7.014 1.00 25.28 173 ASN A N 1
ATOM 1257 C CA . ASN A 1 173 ? 20.484 11.359 -7.258 1.00 23.39 173 ASN A CA 1
ATOM 1258 C C . ASN A 1 173 ? 20.372 12.887 -7.123 1.00 21.27 173 ASN A C 1
ATOM 1259 O O . ASN A 1 173 ? 20.013 13.371 -6.065 1.00 21.85 173 ASN A O 1
ATOM 1264 N N . PHE A 1 174 ? 20.685 13.642 -8.172 1.00 19.48 174 PHE A N 1
ATOM 1265 C CA . PHE A 1 174 ? 20.653 15.110 -8.129 1.00 18.08 174 PHE A CA 1
ATOM 1266 C C . PHE A 1 174 ? 19.292 15.796 -8.012 1.00 18.59 174 PHE A C 1
ATOM 1267 O O . PHE A 1 174 ? 19.225 16.978 -7.686 1.00 16.17 174 PHE A O 1
ATOM 1275 N N . ASN A 1 175 ? 18.218 15.071 -8.296 1.00 19.06 175 ASN A N 1
ATOM 1276 C CA . ASN A 1 175 ? 16.885 15.678 -8.268 1.00 19.32 175 ASN A CA 1
ATOM 1277 C C . ASN A 1 175 ? 16.528 16.483 -7.002 1.00 17.69 175 ASN A C 1
ATOM 1278 O O . ASN A 1 175 ? 16.201 17.662 -7.108 1.00 18.51 175 ASN A O 1
ATOM 1283 N N . PRO A 1 176 ? 16.611 15.883 -5.801 1.00 16.20 176 PRO A N 1
ATOM 1284 C CA . PRO A 1 176 ? 16.264 16.700 -4.624 1.00 20.08 176 PRO A CA 1
ATOM 1285 C C . PRO A 1 176 ? 17.255 17.837 -4.355 1.00 21.93 176 PRO A C 1
ATOM 1286 O O . PRO A 1 176 ? 16.892 18.867 -3.785 1.00 20.96 176 PRO A O 1
ATOM 1290 N N . LEU A 1 177 ? 18.500 17.661 -4.787 1.00 21.16 177 LEU A N 1
ATOM 1291 C CA . LEU A 1 177 ? 19.519 18.699 -4.596 1.00 25.14 177 LEU A CA 1
ATOM 1292 C C . LEU A 1 177 ? 19.229 19.944 -5.404 1.00 21.88 177 LEU A C 1
ATOM 1293 O O . LEU A 1 177 ? 19.232 21.055 -4.889 1.00 21.31 177 LEU A O 1
ATOM 1298 N N . ILE A 1 178 ? 18.991 19.766 -6.695 1.00 18.24 178 ILE A N 1
ATOM 1299 C CA . ILE A 1 178 ? 18.757 20.918 -7.538 1.00 18.80 178 ILE A CA 1
ATOM 1300 C C . ILE A 1 178 ? 17.434 21.617 -7.287 1.00 19.25 178 ILE A C 1
ATOM 1301 O O . ILE A 1 178 ? 17.265 22.767 -7.669 1.00 20.77 178 ILE A O 1
ATOM 1306 N N . ALA A 1 179 ? 16.496 20.919 -6.650 1.00 20.10 179 ALA A N 1
ATOM 1307 C CA . ALA A 1 179 ? 15.184 21.493 -6.375 1.00 18.21 179 ALA A CA 1
ATOM 1308 C C . ALA A 1 179 ? 15.303 22.705 -5.469 1.00 21.76 179 ALA A C 1
ATOM 1309 O O . ALA A 1 179 ? 14.461 23.591 -5.496 1.00 23.44 179 ALA A O 1
ATOM 1311 N N . LEU A 1 180 ? 16.357 22.736 -4.665 1.00 20.21 180 LEU A N 1
ATOM 1312 C CA . LEU A 1 180 ? 16.564 23.831 -3.727 1.00 21.06 180 LEU A CA 1
ATOM 1313 C C . LEU A 1 180 ? 17.477 24.927 -4.258 1.00 24.64 180 LEU A C 1
ATOM 1314 O O . LEU A 1 180 ? 17.493 26.041 -3.715 1.00 22.28 180 LEU A O 1
ATOM 1319 N N . ALA A 1 181 ? 18.220 24.624 -5.325 1.00 20.50 181 ALA A N 1
ATOM 1320 C CA . ALA A 1 181 ? 19.192 25.574 -5.862 1.00 19.92 181 ALA A CA 1
ATOM 1321 C C . ALA A 1 181 ? 18.863 26.362 -7.108 1.00 22.06 181 ALA A C 1
ATOM 1322 O O . ALA A 1 181 ? 19.742 27.044 -7.638 1.00 23.23 181 ALA A O 1
ATOM 1324 N N . ALA A 1 182 ? 17.615 26.293 -7.577 1.00 17.91 182 ALA A N 1
ATOM 1325 C CA . ALA A 1 182 ? 17.214 27.014 -8.776 1.00 17.16 182 ALA A CA 1
ATOM 1326 C C . ALA A 1 182 ? 16.127 28.020 -8.440 1.00 20.00 182 ALA A C 1
ATOM 1327 O O . ALA A 1 182 ? 15.318 27.789 -7.535 1.00 24.51 182 ALA A O 1
ATOM 1329 N N . ASP A 1 183 ? 16.088 29.119 -9.179 1.00 23.15 183 ASP A N 1
ATOM 1330 C CA . ASP A 1 183 ? 15.076 30.146 -8.933 1.00 25.16 183 ASP A CA 1
ATOM 1331 C C . ASP A 1 183 ? 13.667 29.648 -9.252 1.00 27.53 183 ASP A C 1
ATOM 1332 O O . ASP A 1 183 ? 12.709 30.010 -8.564 1.00 25.25 183 ASP A O 1
ATOM 1337 N N . ILE A 1 184 ? 13.542 28.833 -10.303 1.00 25.40 184 ILE A N 1
ATOM 1338 C CA . ILE A 1 184 ? 12.247 28.252 -10.686 1.00 22.64 184 ILE A CA 1
ATOM 1339 C C . ILE A 1 184 ? 12.460 26.752 -10.859 1.00 25.27 184 ILE A C 1
ATOM 1340 O O . ILE A 1 184 ? 13.468 26.319 -11.424 1.00 23.81 184 ILE A O 1
ATOM 1345 N N . THR A 1 185 ? 11.516 25.961 -10.375 1.00 20.09 185 THR A N 1
ATOM 1346 C CA . THR A 1 185 ? 11.639 24.511 -10.440 1.00 20.64 185 THR A CA 1
ATOM 1347 C C . THR A 1 185 ? 10.436 23.892 -11.161 1.00 22.24 185 THR A C 1
ATOM 1348 O O . THR A 1 185 ? 9.283 24.251 -10.873 1.00 22.43 185 THR A O 1
ATOM 1352 N N . LEU A 1 186 ? 10.722 22.989 -12.104 1.00 18.40 186 LEU A N 1
ATOM 1353 C CA . LEU A 1 186 ? 9.700 22.292 -12.896 1.00 18.42 186 LEU A CA 1
ATOM 1354 C C . LEU A 1 186 ? 9.829 20.801 -12.627 1.00 20.64 186 LEU A C 1
ATOM 1355 O O . LEU A 1 186 ? 10.926 20.234 -12.768 1.00 19.28 186 LEU A O 1
ATOM 1360 N N . VAL A 1 187 ? 8.720 20.157 -12.269 1.00 18.02 187 VAL A N 1
ATOM 1361 C CA . VAL A 1 187 ? 8.738 18.731 -11.953 1.00 19.27 187 VAL A CA 1
ATOM 1362 C C . VAL A 1 187 ? 7.977 17.864 -12.952 1.00 23.09 187 VAL A C 1
ATOM 1363 O O . VAL A 1 187 ? 6.879 18.223 -13.399 1.00 20.57 187 VAL A O 1
ATOM 1367 N N . GLU A 1 188 ? 8.579 16.722 -13.282 1.00 20.11 188 GLU A N 1
ATOM 1368 C CA . GLU A 1 188 ? 8.019 15.722 -14.201 1.00 21.75 188 GLU A CA 1
ATOM 1369 C C . GLU A 1 188 ? 7.872 14.495 -13.313 1.00 19.70 188 GLU A C 1
ATOM 1370 O O . GLU A 1 188 ? 8.842 13.759 -13.092 1.00 19.90 188 GLU A O 1
ATOM 1376 N N . PRO A 1 189 ? 6.661 14.258 -12.773 1.00 20.01 189 PRO A N 1
ATOM 1377 C CA . PRO A 1 189 ? 6.453 13.103 -11.891 1.00 19.18 189 PRO A CA 1
ATOM 1378 C C . PRO A 1 189 ? 5.992 11.824 -12.565 1.00 19.91 189 PRO A C 1
ATOM 1379 O O . PRO A 1 189 ? 5.221 11.860 -13.530 1.00 22.23 189 PRO A O 1
ATOM 1383 N N . ASP A 1 190 ? 6.434 10.688 -12.043 1.00 18.18 190 ASP A N 1
ATOM 1384 C CA . ASP A 1 190 ? 5.988 9.427 -12.609 1.00 23.61 190 ASP A CA 1
ATOM 1385 C C . ASP A 1 190 ? 4.505 9.295 -12.270 1.00 25.81 190 ASP A C 1
ATOM 1386 O O . ASP A 1 190 ? 3.713 8.861 -13.098 1.00 26.72 190 ASP A O 1
ATOM 1391 N N . GLU A 1 191 ? 4.138 9.698 -11.055 1.00 22.52 191 GLU A N 1
ATOM 1392 C CA . GLU A 1 191 ? 2.751 9.618 -10.597 1.00 27.54 191 GLU A CA 1
ATOM 1393 C C . GLU A 1 191 ? 2.351 10.914 -9.901 1.00 26.75 191 GLU A C 1
ATOM 1394 O O . GLU A 1 191 ? 3.074 11.391 -9.020 1.00 23.77 191 GLU A O 1
ATOM 1400 N N . LEU A 1 192 ? 1.213 11.487 -10.289 1.00 26.09 192 LEU A N 1
ATOM 1401 C CA . LEU A 1 192 ? 0.715 12.718 -9.660 1.00 23.87 192 LEU A CA 1
ATOM 1402 C C . LEU A 1 192 ? -0.539 12.344 -8.863 1.00 27.01 192 LEU A C 1
ATOM 1403 O O . LEU A 1 192 ? -1.476 11.737 -9.414 1.00 22.87 192 LEU A O 1
ATOM 1408 N N . VAL A 1 193 ? -0.555 12.706 -7.580 1.00 22.21 193 VAL A N 1
ATOM 1409 C CA . VAL A 1 193 ? -1.675 12.371 -6.700 1.00 24.24 193 VAL A CA 1
ATOM 1410 C C . VAL A 1 193 ? -2.211 13.567 -5.927 1.00 25.05 193 VAL A C 1
ATOM 1411 O O . VAL A 1 193 ? -1.582 14.622 -5.896 1.00 25.16 193 VAL A O 1
ATOM 1415 N N . GLU A 1 194 ? -3.387 13.407 -5.317 1.00 23.33 194 GLU A N 1
ATOM 1416 C CA . GLU A 1 194 ? -3.963 14.493 -4.541 1.00 23.87 194 GLU A CA 1
ATOM 1417 C C . GLU A 1 194 ? -3.140 14.689 -3.267 1.00 26.27 194 GLU A C 1
ATOM 1418 O O . GLU A 1 194 ? -2.540 13.741 -2.749 1.00 21.78 194 GLU A O 1
ATOM 1424 N N . THR A 1 195 ? -3.111 15.920 -2.774 1.00 27.27 195 THR A N 1
ATOM 1425 C CA . THR A 1 195 ? -2.393 16.221 -1.540 1.00 32.50 195 THR A CA 1
ATOM 1426 C C . THR A 1 195 ? -3.093 15.444 -0.447 1.00 33.36 195 THR A C 1
ATOM 1427 O O . THR A 1 195 ? -4.323 15.375 -0.417 1.00 30.50 195 THR A O 1
ATOM 1431 N N . GLY A 1 196 ? -2.305 14.851 0.440 1.00 33.70 196 GLY A N 1
ATOM 1432 C CA . GLY A 1 196 ? -2.858 14.059 1.519 1.00 32.76 196 GLY A CA 1
ATOM 1433 C C . GLY A 1 196 ? -2.625 12.599 1.211 1.00 31.16 196 GLY A C 1
ATOM 1434 O O . GLY A 1 196 ? -2.669 11.751 2.096 1.00 33.74 196 GLY A O 1
ATOM 1435 N N . GLU A 1 197 ? -2.352 12.298 -0.053 1.00 30.67 197 GLU A N 1
ATOM 1436 C CA . GLU A 1 197 ? -2.130 10.912 -0.455 1.00 32.63 197 GLU A CA 1
ATOM 1437 C C . GLU A 1 197 ? -0.711 10.381 -0.220 1.00 30.96 197 GLU A C 1
ATOM 1438 O O . GLU A 1 197 ? -0.507 9.174 -0.168 1.00 29.88 197 GLU A O 1
ATOM 1444 N N . LEU A 1 198 ? 0.266 11.272 -0.075 1.00 28.11 198 LEU A N 1
ATOM 1445 C CA . LEU A 1 198 ? 1.643 10.829 0.179 1.00 29.79 198 LEU A CA 1
ATOM 1446 C C . LEU A 1 198 ? 1.848 10.670 1.682 1.00 29.28 198 LEU A C 1
ATOM 1447 O O . LEU A 1 198 ? 1.267 11.420 2.457 1.00 30.45 198 LEU A O 1
ATOM 1452 N N . GLN A 1 199 ? 2.649 9.690 2.101 1.00 29.92 199 GLN A N 1
ATOM 1453 C CA . GLN A 1 199 ? 2.938 9.540 3.529 1.00 32.82 199 GLN A CA 1
ATOM 1454 C C . GLN A 1 199 ? 3.926 10.668 3.851 1.00 29.50 199 GLN A C 1
ATOM 1455 O O . GLN A 1 199 ? 5.041 10.701 3.328 1.00 29.23 199 GLN A O 1
ATOM 1461 N N . PRO A 1 200 ? 3.519 11.609 4.711 1.00 30.24 200 PRO A N 1
ATOM 1462 C CA . PRO A 1 200 ? 4.351 12.750 5.102 1.00 28.61 200 PRO A CA 1
ATOM 1463 C C . PRO A 1 200 ? 5.762 12.389 5.562 1.00 28.53 200 PRO A C 1
ATOM 1464 O O . PRO A 1 200 ? 6.715 13.104 5.251 1.00 26.20 200 PRO A O 1
ATOM 1468 N N . ASP A 1 201 ? 5.891 11.280 6.287 1.00 25.06 201 ASP A N 1
ATOM 1469 C CA . ASP A 1 201 ? 7.191 10.845 6.803 1.00 26.92 201 ASP A CA 1
ATOM 1470 C C . ASP A 1 201 ? 8.179 10.461 5.718 1.00 28.72 201 ASP A C 1
ATOM 1471 O O . ASP A 1 201 ? 9.371 10.331 5.989 1.00 27.58 201 ASP A O 1
ATOM 1476 N N . HIS A 1 202 ? 7.696 10.276 4.493 1.00 29.51 202 HIS A N 1
ATOM 1477 C CA . HIS A 1 202 ? 8.582 9.881 3.411 1.00 29.92 202 HIS A CA 1
ATOM 1478 C C . HIS A 1 202 ? 8.778 10.944 2.332 1.00 26.57 202 HIS A C 1
ATOM 1479 O O . HIS A 1 202 ? 9.462 10.699 1.348 1.00 26.07 202 HIS A O 1
ATOM 1486 N N . ILE A 1 203 ? 8.185 12.121 2.517 1.00 24.03 203 ILE A N 1
ATOM 1487 C CA . ILE A 1 203 ? 8.377 13.196 1.561 1.00 23.02 203 ILE A CA 1
ATOM 1488 C C . ILE A 1 203 ? 9.845 13.638 1.655 1.00 27.03 203 ILE A C 1
ATOM 1489 O O . ILE A 1 203 ? 10.388 13.818 2.750 1.00 24.78 203 ILE A O 1
ATOM 1494 N N . VAL A 1 204 ? 10.487 13.795 0.507 1.00 21.97 204 VAL A N 1
ATOM 1495 C CA . VAL A 1 204 ? 11.892 14.190 0.468 1.00 25.52 204 VAL A CA 1
ATOM 1496 C C . VAL A 1 204 ? 12.016 15.676 0.134 1.00 24.41 204 VAL A C 1
ATOM 1497 O O . VAL A 1 204 ? 12.734 16.425 0.813 1.00 24.12 204 VAL A O 1
ATOM 1501 N N . THR A 1 205 ? 11.285 16.111 -0.889 1.00 23.17 205 THR A N 1
ATOM 1502 C CA . THR A 1 205 ? 11.303 17.502 -1.316 1.00 20.42 205 THR A CA 1
ATOM 1503 C C . THR A 1 205 ? 9.970 18.202 -1.016 1.00 26.09 205 THR A C 1
ATOM 1504 O O . THR A 1 205 ? 8.931 17.824 -1.544 1.00 24.75 205 THR A O 1
ATOM 1508 N N . PRO A 1 206 ? 9.996 19.255 -0.191 1.00 27.19 206 PRO A N 1
ATOM 1509 C CA . PRO A 1 206 ? 8.797 20.019 0.183 1.00 26.82 206 PRO A CA 1
ATOM 1510 C C . PRO A 1 206 ? 8.186 20.792 -0.981 1.00 27.07 206 PRO A C 1
ATOM 1511 O O . PRO A 1 206 ? 8.900 21.396 -1.790 1.00 24.05 206 PRO A O 1
ATOM 1515 N N . GLY A 1 207 ? 6.856 20.771 -1.066 1.00 23.94 207 GLY A N 1
ATOM 1516 C CA . GLY A 1 207 ? 6.178 21.473 -2.138 1.00 23.12 207 GLY A CA 1
ATOM 1517 C C . GLY A 1 207 ? 6.516 22.951 -2.174 1.00 23.10 207 GLY A C 1
ATOM 1518 O O . GLY A 1 207 ? 6.465 23.593 -3.224 1.00 23.48 207 GLY A O 1
ATOM 1519 N N . ALA A 1 208 ? 6.871 23.501 -1.017 1.00 26.46 208 ALA A N 1
ATOM 1520 C CA . ALA A 1 208 ? 7.221 24.921 -0.923 1.00 26.13 208 ALA A CA 1
ATOM 1521 C C . ALA A 1 208 ? 8.302 25.332 -1.944 1.00 25.51 208 ALA A C 1
ATOM 1522 O O . ALA A 1 208 ? 8.307 26.461 -2.420 1.00 23.66 208 ALA A O 1
ATOM 1524 N N . VAL A 1 209 ? 9.204 24.415 -2.293 1.00 25.07 209 VAL A N 1
ATOM 1525 C CA . VAL A 1 209 ? 10.262 24.755 -3.257 1.00 25.73 209 VAL A CA 1
ATOM 1526 C C . VAL A 1 209 ? 9.934 24.395 -4.712 1.00 25.11 209 VAL A C 1
ATOM 1527 O O . VAL A 1 209 ? 10.693 24.715 -5.634 1.00 25.67 209 VAL A O 1
ATOM 1531 N N . ILE A 1 210 ? 8.786 23.755 -4.916 1.00 26.34 210 ILE A N 1
ATOM 1532 C CA . ILE A 1 210 ? 8.355 23.351 -6.258 1.00 23.63 210 ILE A CA 1
ATOM 1533 C C . ILE A 1 210 ? 7.373 24.354 -6.847 1.00 25.92 210 ILE A C 1
ATOM 1534 O O . ILE A 1 210 ? 6.314 24.619 -6.260 1.00 24.76 210 ILE A O 1
ATOM 1539 N N . ASP A 1 211 ? 7.715 24.912 -8.007 1.00 27.82 211 ASP A N 1
ATOM 1540 C CA . ASP A 1 211 ? 6.866 25.915 -8.660 1.00 25.97 211 ASP A CA 1
ATOM 1541 C C . ASP A 1 211 ? 5.849 25.366 -9.657 1.00 29.44 211 ASP A C 1
ATOM 1542 O O . ASP A 1 211 ? 4.696 25.801 -9.662 1.00 25.73 211 ASP A O 1
ATOM 1547 N N . HIS A 1 212 ? 6.271 24.431 -10.508 1.00 24.33 212 HIS A N 1
ATOM 1548 C CA . HIS A 1 212 ? 5.358 23.861 -11.496 1.00 24.75 212 HIS A CA 1
ATOM 1549 C C . HIS A 1 212 ? 5.457 22.345 -11.633 1.00 25.67 212 HIS A C 1
ATOM 1550 O O . HIS A 1 212 ? 6.529 21.759 -11.481 1.00 22.05 212 HIS A O 1
ATOM 1557 N N . ILE A 1 213 ? 4.320 21.722 -11.941 1.00 22.57 213 ILE A N 1
ATOM 1558 C CA . ILE A 1 213 ? 4.225 20.272 -12.064 1.00 21.97 213 ILE A CA 1
ATOM 1559 C C . ILE A 1 213 ? 3.547 19.891 -13.379 1.00 23.64 213 ILE A C 1
ATOM 1560 O O . ILE A 1 213 ? 2.445 20.377 -13.675 1.00 24.27 213 ILE A O 1
ATOM 1565 N N . ILE A 1 214 ? 4.202 19.034 -14.155 1.00 20.10 214 ILE A N 1
ATOM 1566 C CA . ILE A 1 214 ? 3.655 18.533 -15.428 1.00 22.19 214 ILE A CA 1
ATOM 1567 C C . ILE A 1 214 ? 2.537 17.563 -15.072 1.00 19.76 214 ILE A C 1
ATOM 1568 O O . ILE A 1 214 ? 2.762 16.592 -14.333 1.00 19.86 214 ILE A O 1
ATOM 1573 N N . VAL A 1 215 ? 1.334 17.815 -15.586 1.00 19.17 215 VAL A N 1
ATOM 1574 C CA . VAL A 1 215 ? 0.191 16.972 -15.242 1.00 21.97 215 VAL A CA 1
ATOM 1575 C C . VAL A 1 215 ? -0.123 15.810 -16.182 1.00 22.26 215 VAL A C 1
ATOM 1576 O O . VAL A 1 215 ? -0.904 14.915 -15.833 1.00 25.32 215 VAL A O 1
ATOM 1580 N N . SER A 1 216 ? 0.472 15.816 -17.365 1.00 21.15 216 SER A N 1
ATOM 1581 C CA . SER A 1 216 ? 0.225 14.740 -18.321 1.00 23.30 216 SER A CA 1
ATOM 1582 C C . SER A 1 216 ? 1.127 13.536 -18.069 1.00 25.17 216 SER A C 1
ATOM 1583 O O . SER A 1 216 ? 2.165 13.656 -17.413 1.00 20.71 216 SER A O 1
ATOM 1586 N N . GLN A 1 217 ? 0.720 12.385 -18.605 1.00 24.66 217 GLN A N 1
ATOM 1587 C CA . GLN A 1 217 ? 1.476 11.139 -18.508 1.00 30.07 217 GLN A CA 1
ATOM 1588 C C . GLN A 1 217 ? 2.000 10.853 -19.911 1.00 33.28 217 GLN A C 1
ATOM 1589 O O . GLN A 1 217 ? 1.355 11.214 -20.892 1.00 31.49 217 GLN A O 1
ATOM 1595 N N . GLU A 1 218 ? 3.150 10.199 -20.027 1.00 35.93 218 GLU A N 1
ATOM 1596 C CA . GLU A 1 218 ? 3.667 9.916 -21.362 1.00 46.02 218 GLU A CA 1
ATOM 1597 C C . GLU A 1 218 ? 2.792 8.911 -22.127 1.00 48.66 218 GLU A C 1
ATOM 1598 O O . GLU A 1 218 ? 2.998 8.688 -23.317 1.00 52.89 218 GLU A O 1
ATOM 1604 N N . SER A 1 219 ? 1.815 8.319 -21.443 1.00 53.35 219 SER A N 1
ATOM 1605 C CA . SER A 1 219 ? 0.877 7.376 -22.064 1.00 59.43 219 SER A CA 1
ATOM 1606 C C . SER A 1 219 ? 1.446 6.012 -22.465 1.00 62.85 219 SER A C 1
ATOM 1607 O O . SER A 1 219 ? 2.532 5.621 -21.962 1.00 64.88 219 SER A O 1
ATOM 1609 N N . MET B 1 1 ? 31.624 -7.661 19.123 1.00 74.51 1 MET B N 1
ATOM 1610 C CA . MET B 1 1 ? 31.613 -6.668 18.008 1.00 74.36 1 MET B CA 1
ATOM 1611 C C . MET B 1 1 ? 30.837 -7.224 16.822 1.00 73.43 1 MET B C 1
ATOM 1612 O O . MET B 1 1 ? 30.897 -6.684 15.716 1.00 75.29 1 MET B O 1
ATOM 1614 N N . LYS B 1 2 ? 30.116 -8.314 17.058 1.00 70.85 2 LYS B N 1
ATOM 1615 C CA . LYS B 1 2 ? 29.321 -8.934 16.012 1.00 67.35 2 LYS B CA 1
ATOM 1616 C C . LYS B 1 2 ? 27.867 -8.532 16.230 1.00 64.32 2 LYS B C 1
ATOM 1617 O O . LYS B 1 2 ? 26.948 -9.176 15.711 1.00 66.14 2 LYS B O 1
ATOM 1619 N N . THR B 1 3 ? 27.659 -7.459 16.995 1.00 56.85 3 THR B N 1
ATOM 1620 C CA . THR B 1 3 ? 26.304 -7.011 17.280 1.00 49.21 3 THR B CA 1
ATOM 1621 C C . THR B 1 3 ? 26.152 -5.558 17.747 1.00 45.11 3 THR B C 1
ATOM 1622 O O . THR B 1 3 ? 26.934 -5.046 18.560 1.00 40.63 3 THR B O 1
ATOM 1626 N N . LYS B 1 4 ? 25.113 -4.911 17.229 1.00 39.11 4 LYS B N 1
ATOM 1627 C CA . LYS B 1 4 ? 24.799 -3.532 17.577 1.00 35.27 4 LYS B CA 1
ATOM 1628 C C . LYS B 1 4 ? 23.703 -3.546 18.628 1.00 33.28 4 LYS B C 1
ATOM 1629 O O . LYS B 1 4 ? 23.369 -2.514 19.203 1.00 31.19 4 LYS B O 1
ATOM 1635 N N . LEU B 1 5 ? 23.141 -4.723 18.880 1.00 29.90 5 LEU B N 1
ATOM 1636 C CA . LEU B 1 5 ? 22.067 -4.842 19.853 1.00 32.08 5 LEU B CA 1
ATOM 1637 C C . LEU B 1 5 ? 22.535 -4.641 21.290 1.00 31.57 5 LEU B C 1
ATOM 1638 O O . LEU B 1 5 ? 23.535 -5.221 21.702 1.00 32.68 5 LEU B O 1
ATOM 1643 N N . MET B 1 6 ? 21.822 -3.819 22.057 1.00 28.53 6 MET B N 1
ATOM 1644 C CA . MET B 1 6 ? 22.190 -3.620 23.458 1.00 29.51 6 MET B CA 1
ATOM 1645 C C . MET B 1 6 ? 21.000 -3.171 24.278 1.00 27.58 6 MET B C 1
ATOM 1646 O O . MET B 1 6 ? 19.939 -2.866 23.740 1.00 27.63 6 MET B O 1
ATOM 1651 N N . THR B 1 7 ? 21.178 -3.125 25.590 1.00 25.31 7 THR B N 1
ATOM 1652 C CA . THR B 1 7 ? 20.108 -2.711 26.479 1.00 25.83 7 THR B CA 1
ATOM 1653 C C . THR B 1 7 ? 20.429 -1.316 27.004 1.00 27.52 7 THR B C 1
ATOM 1654 O O . THR B 1 7 ? 21.545 -0.824 26.826 1.00 29.26 7 THR B O 1
ATOM 1658 N N . LEU B 1 8 ? 19.451 -0.681 27.641 1.00 27.92 8 LEU B N 1
ATOM 1659 C CA . LEU B 1 8 ? 19.655 0.644 28.197 1.00 29.97 8 LEU B CA 1
ATOM 1660 C C . LEU B 1 8 ? 20.733 0.588 29.261 1.00 34.81 8 LEU B C 1
ATOM 1661 O O . LEU B 1 8 ? 21.482 1.549 29.448 1.00 33.51 8 LEU B O 1
ATOM 1666 N N . GLN B 1 9 ? 20.807 -0.537 29.969 1.00 34.56 9 GLN B N 1
ATOM 1667 C CA . GLN B 1 9 ? 21.817 -0.683 31.004 1.00 36.00 9 GLN B CA 1
ATOM 1668 C C . GLN B 1 9 ? 23.201 -0.618 30.377 1.00 35.72 9 GLN B C 1
ATOM 1669 O O . GLN B 1 9 ? 24.132 -0.085 30.980 1.00 37.76 9 GLN B O 1
ATOM 1675 N N . ASP B 1 10 ? 23.340 -1.149 29.168 1.00 34.08 10 ASP B N 1
ATOM 1676 C CA . ASP B 1 10 ? 24.621 -1.103 28.479 1.00 34.82 10 ASP B CA 1
ATOM 1677 C C . ASP B 1 10 ? 24.987 0.329 28.085 1.00 36.91 10 ASP B C 1
ATOM 1678 O O . ASP B 1 10 ? 26.165 0.666 27.972 1.00 33.01 10 ASP B O 1
ATOM 1683 N N . ALA B 1 11 ? 23.978 1.165 27.865 1.00 37.77 11 ALA B N 1
ATOM 1684 C CA . ALA B 1 11 ? 24.224 2.549 27.465 1.00 39.65 11 ALA B CA 1
ATOM 1685 C C . ALA B 1 11 ? 25.085 3.303 28.477 1.00 41.38 11 ALA B C 1
ATOM 1686 O O . ALA B 1 11 ? 25.919 4.128 28.104 1.00 39.23 11 ALA B O 1
ATOM 1688 N N . THR B 1 12 ? 24.892 3.007 29.757 1.00 41.54 12 THR B N 1
ATOM 1689 C CA . THR B 1 12 ? 25.649 3.667 30.815 1.00 42.36 12 THR B CA 1
ATOM 1690 C C . THR B 1 12 ? 27.154 3.622 30.599 1.00 40.62 12 THR B C 1
ATOM 1691 O O . THR B 1 12 ? 27.865 4.555 30.957 1.00 43.03 12 THR B O 1
ATOM 1695 N N . GLY B 1 13 ? 27.635 2.546 29.993 1.00 41.54 13 GLY B N 1
ATOM 1696 C CA . GLY B 1 13 ? 29.061 2.408 29.764 1.00 41.41 13 GLY B CA 1
ATOM 1697 C C . GLY B 1 13 ? 29.675 3.343 28.739 1.00 43.74 13 GLY B C 1
ATOM 1698 O O . GLY B 1 13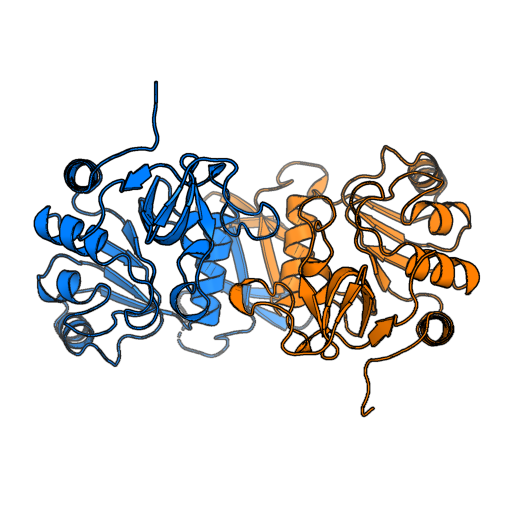 ? 30.882 3.288 28.491 1.00 43.02 13 GLY B O 1
ATOM 1699 N N . PHE B 1 14 ? 28.859 4.198 28.131 1.00 41.75 14 PHE B N 1
ATOM 1700 C CA . PHE B 1 14 ? 29.369 5.132 27.136 1.00 39.89 14 PHE B CA 1
ATOM 1701 C C . PHE B 1 14 ? 29.422 6.547 27.710 1.00 37.53 14 PHE B C 1
ATOM 1702 O O . PHE B 1 14 ? 29.985 7.451 27.098 1.00 41.53 14 PHE B O 1
ATOM 1710 N N . PHE B 1 15 ? 28.819 6.753 28.870 1.00 33.18 15 PHE B N 1
ATOM 1711 C CA . PHE B 1 15 ? 28.820 8.078 29.454 1.00 36.42 15 PHE B CA 1
ATOM 1712 C C . PHE B 1 15 ? 30.054 8.305 30.330 1.00 41.20 15 PHE B C 1
ATOM 1713 O O . PHE B 1 15 ? 30.324 7.532 31.259 1.00 40.25 15 PHE B O 1
ATOM 1721 N N . ARG B 1 16 ? 30.810 9.353 30.003 1.00 41.05 16 ARG B N 1
ATOM 1722 C CA . ARG B 1 16 ? 32.020 9.719 30.737 1.00 40.74 16 ARG B CA 1
ATOM 1723 C C . ARG B 1 16 ? 31.954 11.202 31.046 1.00 42.11 16 ARG B C 1
ATOM 1724 O O . ARG B 1 16 ? 31.329 11.979 30.310 1.00 39.45 16 ARG B O 1
ATOM 1732 N N . ASP B 1 17 ? 32.611 11.604 32.126 1.00 37.16 17 ASP B N 1
ATOM 1733 C CA . ASP B 1 17 ? 32.623 13.006 32.498 1.00 40.21 17 ASP B CA 1
ATOM 1734 C C . ASP B 1 17 ? 33.270 13.833 31.396 1.00 35.30 17 ASP B C 1
ATOM 1735 O O . ASP B 1 17 ? 34.170 13.359 30.704 1.00 31.57 17 ASP B O 1
ATOM 1740 N N . GLY B 1 18 ? 32.785 15.062 31.232 1.00 36.38 18 GLY B N 1
ATOM 1741 C CA . GLY B 1 18 ? 33.351 15.970 30.248 1.00 34.74 18 GLY B CA 1
ATOM 1742 C C . GLY B 1 18 ? 33.237 15.676 28.765 1.00 34.96 18 GLY B C 1
ATOM 1743 O O . GLY B 1 18 ? 33.898 16.336 27.962 1.00 32.86 18 GLY B O 1
ATOM 1744 N N . MET B 1 19 ? 32.416 14.710 28.368 1.00 32.51 19 MET B N 1
ATOM 1745 C CA . MET B 1 19 ? 32.310 14.430 26.944 1.00 30.00 19 MET B CA 1
ATOM 1746 C C . MET B 1 19 ? 31.295 15.362 26.271 1.00 27.54 19 MET B C 1
ATOM 1747 O O . MET B 1 19 ? 30.484 16.009 26.934 1.00 27.42 19 MET B O 1
ATOM 1752 N N . THR B 1 20 ? 31.368 15.424 24.946 1.00 26.84 20 THR B N 1
ATOM 1753 C CA . THR B 1 20 ? 30.475 16.255 24.145 1.00 25.18 20 THR B CA 1
ATOM 1754 C C . THR B 1 20 ? 29.442 15.327 23.512 1.00 19.41 20 THR B C 1
ATOM 1755 O O . THR B 1 20 ? 29.791 14.381 22.808 1.00 21.50 20 THR B O 1
ATOM 1759 N N . ILE B 1 21 ? 28.177 15.638 23.757 1.00 19.33 21 ILE B N 1
ATOM 1760 C CA . ILE B 1 21 ? 27.072 14.814 23.287 1.00 21.52 21 ILE B CA 1
ATOM 1761 C C . ILE B 1 21 ? 26.022 15.572 22.483 1.00 14.88 21 ILE B C 1
ATOM 1762 O O . ILE B 1 21 ? 25.541 16.620 22.896 1.00 19.32 21 ILE B O 1
ATOM 1767 N N . MET B 1 22 ? 25.670 15.018 21.333 1.00 19.24 22 MET B N 1
ATOM 1768 C CA . MET B 1 22 ? 24.648 15.614 20.480 1.00 18.45 22 MET B CA 1
ATOM 1769 C C . MET B 1 22 ? 23.380 14.850 20.830 1.00 20.65 22 MET B C 1
ATOM 1770 O O . MET B 1 22 ? 23.421 13.615 20.930 1.00 19.96 22 MET B O 1
ATOM 1775 N N . VAL B 1 23 ? 22.272 15.571 21.014 1.00 19.87 23 VAL B N 1
ATOM 1776 C CA . VAL B 1 23 ? 21.009 14.945 21.375 1.00 21.53 23 VAL B CA 1
ATOM 1777 C C . VAL B 1 23 ? 19.867 15.392 20.455 1.00 23.85 23 VAL B C 1
ATOM 1778 O O . VAL B 1 23 ? 19.670 16.591 20.219 1.00 19.43 23 VAL B O 1
ATOM 1782 N N . GLY B 1 24 ? 19.111 14.430 19.929 1.00 21.34 24 GLY B N 1
ATOM 1783 C CA . GLY B 1 24 ? 18.008 14.799 19.063 1.00 17.83 24 GLY B CA 1
ATOM 1784 C C . GLY B 1 24 ? 16.852 15.372 19.842 1.00 20.04 24 GLY B C 1
ATOM 1785 O O . GLY B 1 24 ? 16.808 15.267 21.072 1.00 19.26 24 GLY B O 1
ATOM 1786 N N . GLY B 1 25 ? 15.908 15.990 19.135 1.00 21.25 25 GLY B N 1
ATOM 1787 C CA . GLY B 1 25 ? 14.751 16.547 19.800 1.00 20.05 25 GLY B CA 1
ATOM 1788 C C . GLY B 1 25 ? 14.453 17.997 19.460 1.00 25.41 25 GLY B C 1
ATOM 1789 O O . GLY B 1 25 ? 15.352 18.811 19.278 1.00 21.73 25 GLY B O 1
ATOM 1790 N N . PHE B 1 26 ? 13.169 18.310 19.357 1.00 25.21 26 PHE B N 1
ATOM 1791 C CA . PHE B 1 26 ? 12.712 19.667 19.075 1.00 27.80 26 PHE B CA 1
ATOM 1792 C C . PHE B 1 26 ? 11.775 19.993 20.212 1.00 28.58 26 PHE B C 1
ATOM 1793 O O . PHE B 1 26 ? 10.705 19.387 20.325 1.00 30.22 26 PHE B O 1
ATOM 1801 N N . MET B 1 27 ? 12.167 20.930 21.068 1.00 25.10 27 MET B N 1
ATOM 1802 C CA . MET B 1 27 ? 11.328 21.296 22.203 1.00 28.98 27 MET B CA 1
ATOM 1803 C C . MET B 1 27 ? 10.871 20.050 22.977 1.00 33.15 27 MET B C 1
ATOM 1804 O O . MET B 1 27 ? 9.776 20.029 23.541 1.00 30.95 27 MET B O 1
ATOM 1809 N N . GLY B 1 28 ? 11.713 19.019 22.999 1.00 36.57 28 GLY B N 1
ATOM 1810 C CA . GLY B 1 28 ? 11.372 17.804 23.725 1.00 40.22 28 GLY B CA 1
ATOM 1811 C C . GLY B 1 28 ? 10.817 16.704 22.835 1.00 41.61 28 GLY B C 1
ATOM 1812 O O . GLY B 1 28 ? 10.792 15.529 23.217 1.00 43.59 28 GLY B O 1
ATOM 1813 N N . ILE B 1 29 ? 10.395 17.081 21.633 1.00 41.31 29 ILE B N 1
ATOM 1814 C CA . ILE B 1 29 ? 9.815 16.139 20.684 1.00 36.20 29 ILE B CA 1
ATOM 1815 C C . ILE B 1 29 ? 10.832 15.470 19.787 1.00 35.29 29 ILE B C 1
ATOM 1816 O O . ILE B 1 29 ? 11.585 16.124 19.050 1.00 35.51 29 ILE B O 1
ATOM 1821 N N . GLY B 1 30 ? 10.828 14.147 19.806 1.00 29.77 30 GLY B N 1
ATOM 1822 C CA . GLY B 1 30 ? 11.785 13.452 18.990 1.00 26.23 30 GLY B CA 1
ATOM 1823 C C . GLY B 1 30 ? 13.081 13.349 19.760 1.00 29.14 30 GLY B C 1
ATOM 1824 O O . GLY B 1 30 ? 14.157 13.264 19.181 1.00 27.41 30 GLY B O 1
ATOM 1825 N N . THR B 1 31 ? 12.989 13.385 21.084 1.00 24.12 31 THR B N 1
ATOM 1826 C CA . THR B 1 31 ? 14.180 13.233 21.892 1.00 24.58 31 THR B CA 1
ATOM 1827 C C . THR B 1 31 ? 14.224 11.772 22.354 1.00 21.73 31 THR B C 1
ATOM 1828 O O . THR B 1 31 ? 13.183 11.174 22.649 1.00 23.15 31 THR B O 1
ATOM 1832 N N . PRO B 1 32 ? 15.419 11.164 22.380 1.00 22.29 32 PRO B N 1
ATOM 1833 C CA . PRO B 1 32 ? 15.507 9.772 22.834 1.00 20.97 32 PRO B CA 1
ATOM 1834 C C . PRO B 1 32 ? 15.417 9.825 24.381 1.00 24.42 32 PRO B C 1
ATOM 1835 O O . PRO B 1 32 ? 16.429 9.818 25.091 1.00 23.55 32 PRO B O 1
ATOM 1839 N N . SER B 1 33 ? 14.180 9.907 24.866 1.00 24.04 33 SER B N 1
ATOM 1840 C CA . SER B 1 33 ? 13.852 10.029 26.289 1.00 28.96 33 SER B CA 1
ATOM 1841 C C . SER B 1 33 ? 14.602 9.106 27.228 1.00 27.30 33 SER B C 1
ATOM 1842 O O . SER B 1 33 ? 15.208 9.547 28.208 1.00 28.95 33 SER B O 1
ATOM 1845 N N . ARG B 1 34 ? 14.548 7.816 26.941 1.00 24.85 34 ARG B N 1
ATOM 1846 C CA . ARG B 1 34 ? 15.195 6.855 27.814 1.00 27.43 34 ARG B CA 1
ATOM 1847 C C . ARG B 1 34 ? 16.707 6.946 27.806 1.00 26.29 34 ARG B C 1
ATOM 1848 O O . ARG B 1 34 ? 17.334 6.714 28.830 1.00 24.86 34 ARG B O 1
ATOM 1856 N N . LEU B 1 35 ? 17.301 7.295 26.671 1.00 24.42 35 LEU B N 1
ATOM 1857 C CA . LEU B 1 35 ? 18.757 7.435 26.638 1.00 25.99 35 LEU B CA 1
ATOM 1858 C C . LEU B 1 35 ? 19.149 8.644 27.483 1.00 26.43 35 LEU B C 1
ATOM 1859 O O . LEU B 1 35 ? 20.177 8.633 28.158 1.00 29.12 35 LEU B O 1
ATOM 1864 N N . VAL B 1 36 ? 18.317 9.680 27.463 1.00 28.05 36 VAL B N 1
ATOM 1865 C CA . VAL B 1 36 ? 18.601 10.881 28.238 1.00 30.97 36 VAL B CA 1
ATOM 1866 C C . VAL B 1 36 ? 18.442 10.584 29.734 1.00 33.47 36 VAL B C 1
ATOM 1867 O O . VAL B 1 36 ? 19.203 11.098 30.552 1.00 29.62 36 VAL B O 1
ATOM 1871 N N . GLU B 1 37 ? 17.461 9.750 30.079 1.00 33.13 37 GLU B N 1
ATOM 1872 C CA . GLU B 1 37 ? 17.236 9.352 31.475 1.00 35.11 37 GLU B CA 1
ATOM 1873 C C . GLU B 1 37 ? 18.453 8.580 31.958 1.00 32.01 37 GLU B C 1
ATOM 1874 O O . GLU B 1 37 ? 18.943 8.792 33.063 1.00 35.25 37 GLU B O 1
ATOM 1880 N N . ALA B 1 38 ? 18.940 7.676 31.124 1.00 29.50 38 ALA B N 1
ATOM 1881 C CA . ALA B 1 38 ? 20.099 6.883 31.492 1.00 33.29 38 ALA B CA 1
ATOM 1882 C C . ALA B 1 38 ? 21.272 7.822 31.748 1.00 35.67 38 ALA B C 1
ATOM 1883 O O . ALA B 1 38 ? 21.975 7.687 32.741 1.00 35.02 38 ALA B O 1
ATOM 1885 N N . LEU B 1 39 ? 21.469 8.779 30.845 1.00 33.70 39 LEU B N 1
ATOM 1886 C CA . LEU B 1 39 ? 22.549 9.745 30.974 1.00 32.78 39 LEU B CA 1
ATOM 1887 C C . LEU B 1 39 ? 22.466 10.445 32.320 1.00 32.45 39 LEU B C 1
ATOM 1888 O O . LEU B 1 39 ? 23.463 10.572 33.031 1.00 33.31 39 LEU B O 1
ATOM 1893 N N . LEU B 1 40 ? 21.268 10.896 32.664 1.00 33.49 40 LEU B N 1
ATOM 1894 C CA . LEU B 1 40 ? 21.032 11.586 33.923 1.00 37.29 40 LEU B CA 1
ATOM 1895 C C . LEU B 1 40 ? 21.312 10.657 35.115 1.00 41.13 40 LEU B C 1
ATOM 1896 O O . LEU B 1 40 ? 21.959 11.051 36.095 1.00 37.97 40 LEU B O 1
ATOM 1901 N N . GLU B 1 41 ? 20.839 9.418 35.024 1.00 41.85 41 GLU B N 1
ATOM 1902 C CA . GLU B 1 41 ? 21.043 8.458 36.102 1.00 46.05 41 GLU B CA 1
ATOM 1903 C C . GLU B 1 41 ? 22.515 8.092 36.255 1.00 42.95 41 GLU B C 1
ATOM 1904 O O . GLU B 1 41 ? 22.956 7.740 37.344 1.00 44.07 41 GLU B O 1
ATOM 1910 N N . SER B 1 42 ? 23.276 8.177 35.169 1.00 42.28 42 SER B N 1
ATOM 1911 C CA . SER B 1 42 ? 24.693 7.831 35.218 1.00 42.74 42 SER B CA 1
ATOM 1912 C C . SER B 1 42 ? 25.489 8.792 36.105 1.00 42.24 42 SER B C 1
ATOM 1913 O O . SER B 1 42 ? 26.618 8.491 36.484 1.00 41.31 42 SER B O 1
ATOM 1916 N N . GLY B 1 43 ? 24.900 9.945 36.416 1.00 42.87 43 GLY B N 1
ATOM 1917 C CA . GLY B 1 43 ? 25.568 10.933 37.249 1.00 42.79 43 GLY B CA 1
ATOM 1918 C C . GLY B 1 43 ? 26.803 11.614 36.663 1.00 43.78 43 GLY B C 1
ATOM 1919 O O . GLY B 1 43 ? 27.517 12.311 37.387 1.00 45.31 43 GLY B O 1
ATOM 1920 N N . VAL B 1 44 ? 27.078 11.433 35.373 1.00 41.84 44 VAL B N 1
ATOM 1921 C CA . VAL B 1 44 ? 28.254 12.076 34.775 1.00 39.80 44 VAL B CA 1
ATOM 1922 C C . VAL B 1 44 ? 28.042 13.582 34.658 1.00 39.49 44 VAL B C 1
ATOM 1923 O O . VAL B 1 44 ? 26.902 14.055 34.630 1.00 36.93 44 VAL B O 1
ATOM 1927 N N . ARG B 1 45 ? 29.136 14.338 34.598 1.00 40.20 45 ARG B N 1
ATOM 1928 C CA . ARG B 1 45 ? 29.027 15.793 34.521 1.00 38.35 45 ARG B CA 1
ATOM 1929 C C . ARG B 1 45 ? 30.100 16.489 33.681 1.00 33.50 45 ARG B C 1
ATOM 1930 O O . ARG B 1 45 ? 30.914 15.841 33.036 1.00 30.04 45 ARG B O 1
ATOM 1938 N N . ASP B 1 46 ? 30.094 17.822 33.721 1.00 37.28 46 ASP B N 1
ATOM 1939 C CA . ASP B 1 46 ? 31.020 18.647 32.936 1.00 37.80 46 ASP B CA 1
ATOM 1940 C C . ASP B 1 46 ? 30.801 18.345 31.472 1.00 34.39 46 ASP B C 1
ATOM 1941 O O . ASP B 1 46 ? 31.733 18.368 30.667 1.00 31.24 46 ASP B O 1
ATOM 1946 N N . LEU B 1 47 ? 29.556 18.047 31.132 1.00 32.65 47 LEU B N 1
ATOM 1947 C CA . LEU B 1 47 ? 29.216 17.717 29.755 1.00 32.29 47 LEU B CA 1
ATOM 1948 C C . LEU B 1 47 ? 28.993 18.950 28.906 1.00 26.90 47 LEU B C 1
ATOM 1949 O O . LEU B 1 47 ? 28.643 20.007 29.419 1.00 29.94 47 LEU B O 1
ATOM 1954 N N . THR B 1 48 ? 29.199 18.793 27.607 1.00 26.90 48 THR B N 1
ATOM 1955 C CA . THR B 1 48 ? 28.920 19.850 26.638 1.00 26.58 48 THR B CA 1
ATOM 1956 C C . THR B 1 48 ? 27.799 19.230 25.802 1.00 24.80 48 THR B C 1
ATOM 1957 O O . THR B 1 48 ? 27.993 18.179 25.189 1.00 25.02 48 THR B O 1
ATOM 1961 N N . LEU B 1 49 ? 26.618 19.833 25.823 1.00 21.60 49 LEU B N 1
ATOM 1962 C CA . LEU B 1 49 ? 25.520 19.285 25.033 1.00 20.93 49 LEU B CA 1
ATOM 1963 C C . LEU B 1 49 ? 25.237 20.149 23.805 1.00 20.57 49 LEU B C 1
ATOM 1964 O O . LEU B 1 49 ? 25.247 21.380 23.890 1.00 21.62 49 LEU B O 1
ATOM 1969 N N . ILE B 1 50 ? 24.984 19.485 22.677 1.00 20.37 50 ILE B N 1
ATOM 1970 C CA . ILE B 1 50 ? 24.656 20.151 21.422 1.00 17.33 50 ILE B CA 1
ATOM 1971 C C . ILE B 1 50 ? 23.263 19.656 21.009 1.00 19.81 50 ILE B C 1
ATOM 1972 O O . ILE B 1 50 ? 23.068 18.462 20.759 1.00 17.03 50 ILE B O 1
ATOM 1977 N N . ALA B 1 51 ? 22.312 20.576 20.930 1.00 19.71 51 ALA B N 1
ATOM 1978 C CA . ALA B 1 51 ? 20.944 20.239 20.551 1.00 18.66 51 ALA B CA 1
ATOM 1979 C C . ALA B 1 51 ? 20.269 21.448 19.925 1.00 18.07 51 ALA B C 1
ATOM 1980 O O . ALA B 1 51 ? 20.772 22.567 20.020 1.00 17.49 51 ALA B O 1
ATOM 1982 N N . ASN B 1 52 ? 19.108 21.234 19.320 1.00 17.70 52 ASN B N 1
ATOM 1983 C CA . ASN B 1 52 ? 18.393 22.365 18.727 1.00 20.15 52 ASN B CA 1
ATOM 1984 C C . ASN B 1 52 ? 18.009 23.397 19.782 1.00 19.60 52 ASN B C 1
ATOM 1985 O O . ASN B 1 52 ? 18.000 24.607 19.530 1.00 18.01 52 ASN B O 1
ATOM 1990 N N . ASP B 1 53 ? 17.670 22.908 20.969 1.00 20.13 53 ASP B N 1
ATOM 1991 C CA . ASP B 1 53 ? 17.249 23.776 22.050 1.00 19.26 53 ASP B CA 1
ATOM 1992 C C . ASP B 1 53 ? 17.427 23.065 23.395 1.00 19.86 53 ASP B C 1
ATOM 1993 O O . ASP B 1 53 ? 17.828 21.900 23.447 1.00 22.34 53 ASP B O 1
ATOM 1998 N N . THR B 1 54 ? 17.133 23.764 24.482 1.00 20.27 54 THR B N 1
ATOM 1999 C CA . THR B 1 54 ? 17.257 23.155 25.800 1.00 22.90 54 THR B CA 1
ATOM 2000 C C . THR B 1 54 ? 15.881 22.782 26.393 1.00 26.10 54 THR B C 1
ATOM 2001 O O . THR B 1 54 ? 15.724 22.647 27.615 1.00 25.21 54 THR B O 1
ATOM 2005 N N . ALA B 1 55 ? 14.900 22.596 25.503 1.00 26.37 55 ALA B N 1
ATOM 2006 C CA . ALA B 1 55 ? 13.538 22.203 25.869 1.00 29.76 55 ALA B CA 1
ATOM 2007 C C . ALA B 1 55 ? 12.997 22.938 27.094 1.00 31.72 55 ALA B C 1
ATOM 2008 O O . ALA B 1 55 ? 13.121 24.150 27.200 1.00 29.34 55 ALA B O 1
ATOM 2010 N N . PHE B 1 56 ? 12.369 22.195 28.005 1.00 34.42 56 PHE B N 1
ATOM 2011 C CA . PHE B 1 56 ? 11.832 22.769 29.237 1.00 36.54 56 PHE B CA 1
ATOM 2012 C C . PHE B 1 56 ? 12.582 22.149 30.412 1.00 39.12 56 PHE B C 1
ATOM 2013 O O . PHE B 1 56 ? 13.253 21.127 30.253 1.00 36.29 56 PHE B O 1
ATOM 2021 N N . VAL B 1 57 ? 12.472 22.761 31.588 1.00 40.74 57 VAL B N 1
ATOM 2022 C CA . VAL B 1 57 ? 13.172 22.253 32.764 1.00 45.54 57 VAL B CA 1
ATOM 2023 C C . VAL B 1 57 ? 12.925 20.770 33.001 1.00 47.76 57 VAL B C 1
ATOM 2024 O O . VAL B 1 57 ? 13.817 20.047 33.447 1.00 48.98 57 VAL B O 1
ATOM 2028 N N . ASP B 1 58 ? 11.720 20.311 32.682 1.00 49.37 58 ASP B N 1
ATOM 2029 C CA . ASP B 1 58 ? 11.370 18.915 32.895 1.00 49.22 58 ASP B CA 1
ATOM 2030 C C . ASP B 1 58 ? 11.297 18.008 31.671 1.00 48.03 58 ASP B C 1
ATOM 2031 O O . ASP B 1 58 ? 10.769 16.901 31.766 1.00 48.69 58 ASP B O 1
ATOM 2036 N N . THR B 1 59 ? 11.832 18.449 30.531 1.00 45.19 59 THR B N 1
ATOM 2037 C CA . THR B 1 59 ? 11.817 17.623 29.316 1.00 42.15 59 THR B CA 1
ATOM 2038 C C . THR B 1 59 ? 13.104 17.776 28.515 1.00 43.16 59 THR B C 1
ATOM 2039 O O . THR B 1 59 ? 13.925 18.638 28.815 1.00 44.65 59 THR B O 1
ATOM 2043 N N . GLY B 1 60 ? 13.265 16.948 27.485 1.00 40.82 60 GLY B N 1
ATOM 2044 C CA . GLY B 1 60 ? 14.458 17.009 26.661 1.00 39.26 60 GLY B CA 1
ATOM 2045 C C . GLY B 1 60 ? 15.692 16.989 27.541 1.00 39.53 60 GLY B C 1
ATOM 2046 O O . GLY B 1 60 ? 15.716 16.284 28.548 1.00 42.05 60 GLY B O 1
ATOM 2047 N N . ILE B 1 61 ? 16.717 17.757 27.182 1.00 36.64 61 ILE B N 1
ATOM 2048 C CA . ILE B 1 61 ? 17.936 17.791 27.988 1.00 33.91 61 ILE B CA 1
ATOM 2049 C C . ILE B 1 61 ? 17.809 18.706 29.209 1.00 30.13 61 ILE B C 1
ATOM 2050 O O . ILE B 1 61 ? 18.767 18.904 29.946 1.00 29.11 61 ILE B O 1
ATOM 2055 N N . GLY B 1 62 ? 16.619 19.250 29.427 1.00 28.03 62 GLY B N 1
ATOM 2056 C CA . GLY B 1 62 ? 16.402 20.149 30.548 1.00 33.44 62 GLY B CA 1
ATOM 2057 C C . GLY B 1 62 ? 16.824 19.618 31.911 1.00 37.27 62 GLY B C 1
ATOM 2058 O O . GLY B 1 62 ? 17.486 20.332 32.670 1.00 35.26 62 GLY B O 1
ATOM 2059 N N . PRO B 1 63 ? 16.456 18.369 32.256 1.00 39.94 63 PRO B N 1
ATOM 2060 C CA . PRO B 1 63 ? 16.831 17.796 33.557 1.00 40.61 63 PRO B CA 1
ATOM 2061 C C . PRO B 1 63 ? 18.345 17.697 33.756 1.00 40.24 63 PRO B C 1
ATOM 2062 O O . PRO B 1 63 ? 18.841 17.889 34.864 1.00 41.15 63 PRO B O 1
ATOM 2066 N N . LEU B 1 64 ? 19.076 17.395 32.688 1.00 38.91 64 LEU B N 1
ATOM 2067 C CA . LEU B 1 64 ? 20.530 17.310 32.774 1.00 39.87 64 LEU B CA 1
ATOM 2068 C C . LEU B 1 64 ? 21.105 18.657 33.191 1.00 40.24 64 LEU B C 1
ATOM 2069 O O . LEU B 1 64 ? 22.101 18.724 33.921 1.00 41.35 64 LEU B O 1
ATOM 2074 N N . ILE B 1 65 ? 20.468 19.727 32.729 1.00 37.53 65 ILE B N 1
ATOM 2075 C CA . ILE B 1 65 ? 20.910 21.084 33.034 1.00 37.88 65 ILE B CA 1
ATOM 2076 C C . ILE B 1 65 ? 20.582 21.513 34.468 1.00 38.23 65 ILE B C 1
ATOM 2077 O O . ILE B 1 65 ? 21.460 21.995 35.195 1.00 33.10 65 ILE B O 1
ATOM 2082 N N . VAL B 1 66 ? 19.329 21.327 34.873 1.00 38.06 66 VAL B N 1
ATOM 2083 C CA . VAL B 1 66 ? 18.911 21.701 36.221 1.00 43.73 66 VAL B CA 1
ATOM 2084 C C . VAL B 1 66 ? 19.716 20.949 37.285 1.00 42.48 66 VAL B C 1
ATOM 2085 O O . VAL B 1 66 ? 19.915 21.461 38.383 1.00 41.99 66 VAL B O 1
ATOM 2089 N N . ASN B 1 67 ? 20.180 19.750 36.942 1.00 41.36 67 ASN B N 1
ATOM 2090 C CA . ASN B 1 67 ? 20.963 18.935 37.860 1.00 41.50 67 ASN B CA 1
ATOM 2091 C C . ASN B 1 67 ? 22.477 19.120 37.738 1.00 41.68 67 ASN B C 1
ATOM 2092 O O . ASN B 1 67 ? 23.253 18.209 38.059 1.00 40.80 67 ASN B O 1
ATOM 2097 N N . GLY B 1 68 ? 22.886 20.296 37.263 1.00 37.77 68 GLY B N 1
ATOM 2098 C CA . GLY B 1 68 ? 24.298 20.611 37.136 1.00 34.33 68 GLY B CA 1
ATOM 2099 C C . GLY B 1 68 ? 25.218 19.625 36.444 1.00 35.58 68 GLY B C 1
ATOM 2100 O O . GLY B 1 68 ? 26.409 19.578 36.761 1.00 37.54 68 GLY B O 1
ATOM 2101 N N . ARG B 1 69 ? 24.708 18.858 35.481 1.00 32.73 69 ARG B N 1
ATOM 2102 C CA . ARG B 1 69 ? 25.550 17.885 34.787 1.00 30.54 69 ARG B CA 1
ATOM 2103 C C . ARG B 1 69 ? 26.168 18.452 33.515 1.00 30.39 69 ARG B C 1
ATOM 2104 O O . ARG B 1 69 ? 26.977 17.791 32.858 1.00 30.44 69 ARG B O 1
ATOM 2112 N N . VAL B 1 70 ? 25.788 19.681 33.177 1.00 30.67 70 VAL B N 1
ATOM 2113 C CA . VAL B 1 70 ? 26.268 20.315 31.947 1.00 27.23 70 VAL B CA 1
ATOM 2114 C C . VAL B 1 70 ? 27.064 21.595 32.152 1.00 23.62 70 VAL B C 1
ATOM 2115 O O . VAL B 1 70 ? 26.558 22.551 32.727 1.00 26.14 70 VAL B O 1
ATOM 2119 N N . ARG B 1 71 ? 28.300 21.622 31.673 1.00 28.39 71 ARG B N 1
ATOM 2120 C CA . ARG B 1 71 ? 29.114 22.822 31.808 1.00 28.81 71 ARG B CA 1
ATOM 2121 C C . ARG B 1 71 ? 28.898 23.768 30.629 1.00 31.44 71 ARG B C 1
ATOM 2122 O O . ARG B 1 71 ? 29.039 24.990 30.768 1.00 29.39 71 ARG B O 1
ATOM 2130 N N . LYS B 1 72 ? 28.547 23.209 29.473 1.00 26.57 72 LYS B N 1
ATOM 2131 C CA . LYS B 1 72 ? 28.355 24.029 28.285 1.00 26.12 72 LYS B CA 1
ATOM 2132 C C . LYS B 1 72 ? 27.233 23.551 27.368 1.00 24.60 72 LYS B C 1
ATOM 2133 O O . LYS B 1 72 ? 27.101 22.357 27.110 1.00 25.04 72 LYS B O 1
ATOM 2139 N N . VAL B 1 73 ? 26.433 24.489 26.880 1.00 25.00 73 VAL B N 1
ATOM 2140 C CA . VAL B 1 73 ? 25.361 24.165 25.947 1.00 23.41 73 VAL B CA 1
ATOM 2141 C C . VAL B 1 73 ? 25.556 24.937 24.649 1.00 22.98 73 VAL B C 1
ATOM 2142 O O . VAL B 1 73 ? 25.854 26.129 24.676 1.00 22.59 73 VAL B O 1
ATOM 2146 N N . ILE B 1 74 ? 25.404 24.251 23.519 1.00 20.49 74 ILE B N 1
ATOM 2147 C CA . ILE B 1 74 ? 25.492 24.877 22.201 1.00 18.15 74 ILE B CA 1
ATOM 2148 C C . ILE B 1 74 ? 24.115 24.529 21.630 1.00 23.90 74 ILE B C 1
ATOM 2149 O O . ILE B 1 74 ? 23.811 23.350 21.391 1.00 20.43 74 ILE B O 1
ATOM 2154 N N . ALA B 1 75 ? 23.280 25.546 21.446 1.00 20.27 75 ALA B N 1
ATOM 2155 C CA . ALA B 1 75 ? 21.912 25.345 20.965 1.00 20.98 75 ALA B CA 1
ATOM 2156 C C . ALA B 1 75 ? 21.423 26.585 20.203 1.00 20.85 75 ALA B C 1
ATOM 2157 O O . ALA B 1 75 ? 22.111 27.612 20.184 1.00 21.53 75 ALA B O 1
ATOM 2159 N N . SER B 1 76 ? 20.240 26.504 19.588 1.00 16.04 76 SER B N 1
ATOM 2160 C CA . SER B 1 76 ? 19.711 27.645 18.831 1.00 18.64 76 SER B CA 1
ATOM 2161 C C . SER B 1 76 ? 18.570 28.369 19.555 1.00 22.29 76 SER B C 1
ATOM 2162 O O . SER B 1 76 ? 18.112 29.422 19.109 1.00 19.82 76 SER B O 1
ATOM 2165 N N . HIS B 1 77 ? 18.104 27.806 20.672 1.00 19.31 77 HIS B N 1
ATOM 2166 C CA . HIS B 1 77 ? 17.048 28.444 21.437 1.00 20.90 77 HIS B CA 1
ATOM 2167 C C . HIS B 1 77 ? 17.114 27.930 22.877 1.00 22.73 77 HIS B C 1
ATOM 2168 O O . HIS B 1 77 ? 17.360 26.741 23.107 1.00 21.11 77 HIS B O 1
ATOM 2175 N N . ILE B 1 78 ? 16.913 28.830 23.835 1.00 21.04 78 ILE B N 1
ATOM 2176 C CA . ILE B 1 78 ? 16.982 28.467 25.248 1.00 24.64 78 ILE B CA 1
ATOM 2177 C C . ILE B 1 78 ? 15.885 29.154 26.050 1.00 25.86 78 ILE B C 1
ATOM 2178 O O . ILE B 1 78 ? 15.800 28.991 27.270 1.00 25.25 78 ILE B O 1
ATOM 2183 N N . GLY B 1 79 ? 15.048 29.907 25.347 1.00 27.92 79 GLY B N 1
ATOM 2184 C CA . GLY B 1 79 ? 13.983 30.655 25.980 1.00 28.23 79 GLY B CA 1
ATOM 2185 C C . GLY B 1 79 ? 12.908 29.925 26.756 1.00 31.13 79 GLY B C 1
ATOM 2186 O O . GLY B 1 79 ? 12.304 30.526 27.645 1.00 29.50 79 GLY B O 1
ATOM 2187 N N . THR B 1 80 ? 12.639 28.661 26.434 1.00 29.88 80 THR B N 1
ATOM 2188 C CA . THR B 1 80 ? 11.598 27.929 27.161 1.00 33.20 80 THR B CA 1
ATOM 2189 C C . THR B 1 80 ? 12.143 27.230 28.405 1.00 34.06 80 THR B C 1
ATOM 2190 O O . THR B 1 80 ? 11.406 26.551 29.113 1.00 33.95 80 THR B O 1
ATOM 2194 N N . ASN B 1 81 ? 13.439 27.390 28.663 1.00 32.96 81 ASN B N 1
ATOM 2195 C CA . ASN B 1 81 ? 14.059 26.784 29.833 1.00 33.81 81 ASN B CA 1
ATOM 2196 C C . ASN B 1 81 ? 14.768 27.884 30.627 1.00 34.85 81 ASN B C 1
ATOM 2197 O O . ASN B 1 81 ? 15.931 28.212 30.380 1.00 34.92 81 ASN B O 1
ATOM 2202 N N . PRO B 1 82 ? 14.057 28.475 31.599 1.00 36.81 82 PRO B N 1
ATOM 2203 C CA . PRO B 1 82 ? 14.584 29.549 32.447 1.00 35.72 82 PRO B CA 1
ATOM 2204 C C . PRO B 1 82 ? 15.877 29.198 33.169 1.00 36.07 82 PRO B C 1
ATOM 2205 O O . PRO B 1 82 ? 16.699 30.074 33.439 1.00 38.29 82 PRO B O 1
ATOM 2209 N N . GLU B 1 83 ? 16.066 27.914 33.460 1.00 35.52 83 GLU B N 1
ATOM 2210 C CA . GLU B 1 83 ? 17.268 27.462 34.155 1.00 37.26 83 GLU B CA 1
ATOM 2211 C C . GLU B 1 83 ? 18.506 27.633 33.282 1.00 37.45 83 GLU B C 1
ATOM 2212 O O . GLU B 1 83 ? 19.593 27.881 33.790 1.00 35.65 83 GLU B O 1
ATOM 2218 N N . THR B 1 84 ? 18.349 27.506 31.965 1.00 35.54 84 THR B N 1
ATOM 2219 C CA . THR B 1 84 ? 19.495 27.669 31.066 1.00 33.22 84 THR B CA 1
ATOM 2220 C C . THR B 1 84 ? 19.982 29.104 31.157 1.00 31.88 84 THR B C 1
ATOM 2221 O O . THR B 1 84 ? 21.175 29.359 31.281 1.00 32.86 84 THR B O 1
ATOM 2225 N N . GLY B 1 85 ? 19.035 30.031 31.094 1.00 33.74 85 GLY B N 1
ATOM 2226 C CA . GLY B 1 85 ? 19.362 31.439 31.166 1.00 36.43 85 GLY B CA 1
ATOM 2227 C C . GLY B 1 85 ? 19.926 31.806 32.525 1.00 37.48 85 GLY B C 1
ATOM 2228 O O . GLY B 1 85 ? 20.889 32.562 32.617 1.00 36.60 85 GLY B O 1
ATOM 2229 N N . ARG B 1 86 ? 19.335 31.258 33.582 1.00 38.81 86 ARG B N 1
ATOM 2230 C CA . ARG B 1 86 ? 19.797 31.548 34.937 1.00 37.56 86 ARG B CA 1
ATOM 2231 C C . ARG B 1 86 ? 21.262 31.163 35.101 1.00 37.94 86 ARG B C 1
ATOM 2232 O O . ARG B 1 86 ? 22.067 31.951 35.591 1.00 37.86 86 ARG B O 1
ATOM 2240 N N . ARG B 1 87 ? 21.603 29.952 34.674 1.00 36.65 87 ARG B N 1
ATOM 2241 C CA . ARG B 1 87 ? 22.960 29.445 34.793 1.00 36.44 87 ARG B CA 1
ATOM 2242 C C . ARG B 1 87 ? 23.946 30.140 33.869 1.00 37.09 87 ARG B C 1
ATOM 2243 O O . ARG B 1 87 ? 25.156 30.097 34.097 1.00 35.55 87 ARG B O 1
ATOM 2251 N N . MET B 1 88 ? 23.423 30.764 32.817 1.00 40.22 88 MET B N 1
ATOM 2252 C CA . MET B 1 88 ? 24.249 31.486 31.857 1.00 40.07 88 MET B CA 1
ATOM 2253 C C . MET B 1 88 ? 24.658 32.800 32.517 1.00 40.63 88 MET B C 1
ATOM 2254 O O . MET B 1 88 ? 25.823 33.193 32.480 1.00 36.88 88 MET B O 1
ATOM 2259 N N . ILE B 1 89 ? 23.681 33.460 33.134 1.00 42.85 89 ILE B N 1
ATOM 2260 C CA . ILE B 1 89 ? 23.892 34.730 33.821 1.00 45.58 89 ILE B CA 1
ATOM 2261 C C . ILE B 1 89 ? 24.793 34.572 35.042 1.00 46.70 89 ILE B C 1
ATOM 2262 O O . ILE B 1 89 ? 25.745 35.326 35.217 1.00 48.01 89 ILE B O 1
ATOM 2267 N N . SER B 1 90 ? 24.485 33.592 35.885 1.00 47.28 90 SER B N 1
ATOM 2268 C CA . SER B 1 90 ? 25.258 33.345 37.099 1.00 45.81 90 SER B CA 1
ATOM 2269 C C . SER B 1 90 ? 26.657 32.841 36.784 1.00 45.72 90 SER B C 1
ATOM 2270 O O . SER B 1 90 ? 27.520 32.797 37.658 1.00 45.92 90 SER B O 1
ATOM 2273 N N . GLY B 1 91 ? 26.883 32.445 35.537 1.00 42.89 91 GLY B N 1
ATOM 2274 C CA . GLY B 1 91 ? 28.193 31.947 35.167 1.00 38.43 91 GLY B CA 1
ATOM 2275 C C . GLY B 1 91 ? 28.375 30.491 35.535 1.00 39.45 91 GLY B C 1
ATOM 2276 O O . GLY B 1 91 ? 29.479 29.957 35.454 1.00 39.15 91 GLY B O 1
ATOM 2277 N N . GLU B 1 92 ? 27.293 29.839 35.945 1.00 39.98 92 GLU B N 1
ATOM 2278 C CA . GLU B 1 92 ? 27.364 28.431 36.320 1.00 40.21 92 GLU B CA 1
ATOM 2279 C C . GLU B 1 92 ? 27.470 27.524 35.104 1.00 39.55 92 GLU B C 1
ATOM 2280 O O . GLU B 1 92 ? 27.934 26.384 35.212 1.00 35.06 92 GLU B O 1
ATOM 2286 N N . MET B 1 93 ? 27.024 28.021 33.951 1.00 36.11 93 MET B N 1
ATOM 2287 C CA . MET B 1 93 ? 27.063 27.229 32.722 1.00 31.64 93 MET B CA 1
ATOM 2288 C C . MET B 1 93 ? 27.347 28.127 31.520 1.00 30.89 93 MET B C 1
ATOM 2289 O O . MET B 1 93 ? 26.844 29.244 31.437 1.00 32.53 93 MET B O 1
ATOM 2294 N N . ASP B 1 94 ? 28.167 27.640 30.603 1.00 28.24 94 ASP B N 1
ATOM 2295 C CA . ASP B 1 94 ? 28.499 28.398 29.406 1.00 28.49 94 ASP B CA 1
ATOM 2296 C C . ASP B 1 94 ? 27.399 28.107 28.392 1.00 28.35 94 ASP B C 1
ATOM 2297 O O . ASP B 1 94 ? 26.988 26.962 28.243 1.00 28.18 94 ASP B O 1
ATOM 2302 N N . VAL B 1 95 ? 26.911 29.137 27.715 1.00 25.27 95 VAL B N 1
ATOM 2303 C CA . VAL B 1 95 ? 25.868 28.939 26.720 1.00 27.00 95 VAL B CA 1
ATOM 2304 C C . VAL B 1 95 ? 26.233 29.657 25.429 1.00 28.02 95 VAL B C 1
ATOM 2305 O O . VAL B 1 95 ? 26.510 30.858 25.438 1.00 28.26 95 VAL B O 1
ATOM 2309 N N . VAL B 1 96 ? 26.254 28.913 24.325 1.00 24.62 96 VAL B N 1
ATOM 2310 C CA . VAL B 1 96 ? 26.558 29.484 23.018 1.00 24.28 96 VAL B CA 1
ATOM 2311 C C . VAL B 1 96 ? 25.270 29.375 22.195 1.00 26.80 96 VAL B C 1
ATOM 2312 O O . VAL B 1 96 ? 24.864 28.268 21.801 1.00 20.58 96 VAL B O 1
ATOM 2316 N N . LEU B 1 97 ? 24.615 30.516 21.974 1.00 22.16 97 LEU B N 1
ATOM 2317 C CA . LEU B 1 97 ? 23.361 30.551 21.211 1.00 22.91 97 LEU B CA 1
ATOM 2318 C C . LEU B 1 97 ? 23.751 30.731 19.750 1.00 24.68 97 LEU B C 1
ATOM 2319 O O . LEU B 1 97 ? 24.338 31.746 19.376 1.00 23.57 97 LEU B O 1
ATOM 2324 N N . VAL B 1 98 ? 23.433 29.732 18.934 1.00 20.96 98 VAL B N 1
ATOM 2325 C CA . VAL B 1 98 ? 23.776 29.728 17.518 1.00 16.79 98 VAL B CA 1
ATOM 2326 C C . VAL B 1 98 ? 22.514 29.841 16.658 1.00 20.83 98 VAL B C 1
ATOM 2327 O O . VAL B 1 98 ? 21.521 29.171 16.941 1.00 21.77 98 VAL B O 1
ATOM 2331 N N . PRO B 1 99 ? 22.525 30.696 15.609 1.00 17.68 99 PRO B N 1
ATOM 2332 C CA . PRO B 1 99 ? 21.323 30.803 14.762 1.00 14.48 99 PRO B CA 1
ATOM 2333 C C . PRO B 1 99 ? 21.008 29.372 14.306 1.00 14.48 99 PRO B C 1
ATOM 2334 O O . PRO B 1 99 ? 21.920 28.610 13.992 1.00 17.29 99 PRO B O 1
ATOM 2338 N N . GLN B 1 100 ? 19.738 28.999 14.255 1.00 16.43 100 GLN B N 1
ATOM 2339 C CA . GLN B 1 100 ? 19.409 27.621 13.884 1.00 15.88 100 GLN B CA 1
ATOM 2340 C C . GLN B 1 100 ? 19.958 27.137 12.544 1.00 13.58 100 GLN B C 1
ATOM 2341 O O . GLN B 1 100 ? 20.495 26.042 12.463 1.00 17.02 100 GLN B O 1
ATOM 2347 N N . GLY B 1 101 ? 19.833 27.943 11.492 1.00 16.18 101 GLY B N 1
ATOM 2348 C CA . GLY B 1 101 ? 20.335 27.512 10.195 1.00 12.71 101 GLY B CA 1
ATOM 2349 C C . GLY B 1 101 ? 21.828 27.282 10.246 1.00 14.16 101 GLY B C 1
ATOM 2350 O O . GLY B 1 101 ? 22.369 26.401 9.587 1.00 14.54 101 GLY B O 1
ATOM 2351 N N . THR B 1 102 ? 22.512 28.121 11.018 1.00 15.62 102 THR B N 1
ATOM 2352 C CA . THR B 1 102 ? 23.953 27.996 11.160 1.00 14.40 102 THR B CA 1
ATOM 2353 C C . THR B 1 102 ? 24.311 26.725 11.923 1.00 13.81 102 THR B C 1
ATOM 2354 O O . THR B 1 102 ? 25.183 25.968 11.498 1.00 13.59 102 THR B O 1
ATOM 2358 N N . LEU B 1 103 ? 23.617 26.475 13.034 1.00 14.60 103 LEU B N 1
ATOM 2359 C CA . LEU B 1 103 ? 23.892 25.277 13.855 1.00 14.08 103 LEU B CA 1
ATOM 2360 C C . LEU B 1 103 ? 23.705 24.006 13.013 1.00 14.43 103 LEU B C 1
ATOM 2361 O O . LEU B 1 103 ? 24.508 23.080 13.063 1.00 16.99 103 LEU B O 1
ATOM 2366 N N . ILE B 1 104 ? 22.653 23.989 12.204 1.00 16.28 104 ILE B N 1
ATOM 2367 C CA . ILE B 1 104 ? 22.387 22.847 11.340 1.00 15.33 104 ILE B CA 1
ATOM 2368 C C . ILE B 1 104 ? 23.543 22.626 10.370 1.00 19.06 104 ILE B C 1
ATOM 2369 O O . ILE B 1 104 ? 24.046 21.509 10.228 1.00 16.46 104 ILE B O 1
ATOM 2374 N N . GLU B 1 105 ? 23.988 23.693 9.710 1.00 16.96 105 GLU B N 1
ATOM 2375 C CA . GLU B 1 105 ? 25.072 23.555 8.746 1.00 15.00 105 GLU B CA 1
ATOM 2376 C C . GLU B 1 105 ? 26.409 23.205 9.410 1.00 14.56 105 GLU B C 1
ATOM 2377 O O . GLU B 1 105 ? 27.246 22.531 8.811 1.00 14.33 105 GLU B O 1
ATOM 2383 N N . GLN B 1 106 ? 26.631 23.676 10.636 1.00 14.32 106 GLN B N 1
ATOM 2384 C CA . GLN B 1 106 ? 27.868 23.335 11.327 1.00 15.28 106 GLN B CA 1
ATOM 2385 C C . GLN B 1 106 ? 27.904 21.818 11.558 1.00 15.57 106 GLN B C 1
ATOM 2386 O O . GLN B 1 106 ? 28.916 21.146 11.322 1.00 16.73 106 GLN B O 1
ATOM 2392 N N . ILE B 1 107 ? 26.794 21.294 12.048 1.00 15.57 107 ILE B N 1
ATOM 2393 C CA . ILE B 1 107 ? 26.720 19.855 12.304 1.00 16.77 107 ILE B CA 1
ATOM 2394 C C . ILE B 1 107 ? 26.805 19.089 10.989 1.00 16.84 107 ILE B C 1
ATOM 2395 O O . ILE B 1 107 ? 27.460 18.045 10.907 1.00 17.71 107 ILE B O 1
ATOM 2400 N N . ARG B 1 108 ? 26.189 19.613 9.935 1.00 17.15 108 ARG B N 1
ATOM 2401 C CA . ARG B 1 108 ? 26.258 18.908 8.654 1.00 17.46 108 ARG B CA 1
ATOM 2402 C C . ARG B 1 108 ? 27.701 18.876 8.169 1.00 18.18 108 ARG B C 1
ATOM 2403 O O . ARG B 1 108 ? 28.161 17.852 7.657 1.00 19.96 108 ARG B O 1
ATOM 2411 N N . CYS B 1 109 ? 28.428 19.987 8.321 1.00 18.60 109 CYS B N 1
ATOM 2412 C CA . CYS B 1 109 ? 29.831 20.002 7.906 1.00 16.90 109 CYS B CA 1
ATOM 2413 C C . CYS B 1 109 ? 30.636 19.002 8.735 1.00 17.67 109 CYS B C 1
ATOM 2414 O O . CYS B 1 109 ? 31.526 18.326 8.210 1.00 19.79 109 CYS B O 1
ATOM 2417 N N . GLY B 1 110 ? 30.331 18.908 10.023 1.00 17.73 110 GLY B N 1
ATOM 2418 C CA . GLY B 1 110 ? 31.054 17.973 10.870 1.00 20.61 110 GLY B CA 1
ATOM 2419 C C . GLY B 1 110 ? 30.841 16.542 10.400 1.00 20.81 110 GLY B C 1
ATOM 2420 O O . GLY B 1 110 ? 31.731 15.683 10.501 1.00 23.77 110 GLY B O 1
ATOM 2421 N N . GLY B 1 111 ? 29.663 16.280 9.858 1.00 19.64 111 GLY B N 1
ATOM 2422 C CA . GLY B 1 111 ? 29.389 14.940 9.379 1.00 23.34 111 GLY B CA 1
ATOM 2423 C C . GLY B 1 111 ? 29.877 14.709 7.964 1.00 26.12 111 GLY B C 1
ATOM 2424 O O . GLY B 1 111 ? 29.976 13.570 7.527 1.00 31.00 111 GLY B O 1
ATOM 2425 N N . ALA B 1 112 ? 30.191 15.778 7.237 1.00 22.53 112 ALA B N 1
ATOM 2426 C CA . ALA B 1 112 ? 30.622 15.626 5.861 1.00 23.20 112 ALA B CA 1
ATOM 2427 C C . ALA B 1 112 ? 32.115 15.786 5.634 1.00 24.43 112 ALA B C 1
ATOM 2428 O O . ALA B 1 112 ? 32.564 15.677 4.510 1.00 26.30 112 ALA B O 1
ATOM 2430 N N . GLY B 1 113 ? 32.871 16.064 6.686 1.00 26.43 113 GLY B N 1
ATOM 2431 C CA . GLY B 1 113 ? 34.307 16.224 6.530 1.00 28.00 113 GLY B CA 1
ATOM 2432 C C . GLY B 1 113 ? 34.727 17.534 5.873 1.00 30.07 113 GLY B C 1
ATOM 2433 O O . GLY B 1 113 ? 35.784 17.609 5.237 1.00 29.41 113 GLY B O 1
ATOM 2434 N N . LEU B 1 114 ? 33.902 18.569 6.008 1.00 23.61 114 LEU B N 1
ATOM 2435 C CA . LEU B 1 114 ? 34.244 19.864 5.425 1.00 23.49 114 LEU B CA 1
ATOM 2436 C C . LEU B 1 114 ? 34.896 20.692 6.531 1.00 21.69 114 LEU B C 1
ATOM 2437 O O . LEU B 1 114 ? 34.710 20.398 7.707 1.00 19.74 114 LEU B O 1
ATOM 2442 N N . GLY B 1 115 ? 35.667 21.708 6.149 1.00 20.90 115 GLY B N 1
ATOM 2443 C CA . GLY B 1 115 ? 36.362 22.533 7.123 1.00 19.79 115 GLY B CA 1
ATOM 2444 C C . GLY B 1 115 ? 35.645 23.746 7.681 1.00 19.88 115 GLY B C 1
ATOM 2445 O O . GLY B 1 115 ? 36.137 24.389 8.613 1.00 19.20 115 GLY B O 1
ATOM 2446 N N . GLY B 1 116 ? 34.475 24.045 7.130 1.00 17.57 116 GLY B N 1
ATOM 2447 C CA . GLY B 1 116 ? 33.690 25.182 7.572 1.00 18.57 116 GLY B CA 1
ATOM 2448 C C . GLY B 1 116 ? 32.943 25.748 6.379 1.00 19.36 116 GLY B C 1
ATOM 2449 O O . GLY B 1 116 ? 33.022 25.200 5.270 1.00 20.57 116 GLY B O 1
ATOM 2450 N N . PHE B 1 117 ? 32.237 26.853 6.583 1.00 17.79 117 PHE B N 1
ATOM 2451 C CA . PHE B 1 117 ? 31.466 27.444 5.499 1.00 16.36 117 PHE B CA 1
ATOM 2452 C C . PHE B 1 117 ? 31.253 28.934 5.697 1.00 17.93 117 PHE B C 1
ATOM 2453 O O . PHE B 1 117 ? 31.444 29.462 6.800 1.00 19.63 117 PHE B O 1
ATOM 2461 N N . LEU B 1 118 ? 30.876 29.610 4.614 1.00 17.91 118 LEU B N 1
ATOM 2462 C CA . LEU B 1 118 ? 30.620 31.043 4.651 1.00 16.00 118 LEU B CA 1
ATOM 2463 C C . LEU B 1 118 ? 29.115 31.234 4.640 1.00 14.09 118 LEU B C 1
ATOM 2464 O O . LEU B 1 118 ? 28.407 30.660 3.809 1.00 18.37 118 LEU B O 1
ATOM 2469 N N . THR B 1 119 ? 28.620 32.045 5.562 1.00 13.79 119 THR B N 1
ATOM 2470 C CA . THR B 1 119 ? 27.187 32.286 5.649 1.00 12.29 119 THR B CA 1
ATOM 2471 C C . THR B 1 119 ? 26.849 33.758 5.813 1.00 15.75 119 THR B C 1
ATOM 2472 O O . THR B 1 119 ? 27.626 34.523 6.370 1.00 16.91 119 THR B O 1
ATOM 2476 N N . PRO B 1 120 ? 25.677 34.175 5.319 1.00 17.90 120 PRO B N 1
ATOM 2477 C CA . PRO B 1 120 ? 25.307 35.580 5.472 1.00 17.61 120 PRO B CA 1
ATOM 2478 C C . PRO B 1 120 ? 24.648 35.747 6.841 1.00 19.26 120 PRO B C 1
ATOM 2479 O O . PRO B 1 120 ? 24.502 36.857 7.366 1.00 14.30 120 PRO B O 1
ATOM 2483 N N . THR B 1 121 ? 24.274 34.621 7.438 1.00 15.18 121 THR B N 1
ATOM 2484 C CA . THR B 1 121 ? 23.566 34.668 8.706 1.00 15.08 121 THR B CA 1
ATOM 2485 C C . THR B 1 121 ? 24.360 35.218 9.876 1.00 14.81 121 THR B C 1
ATOM 2486 O O . THR B 1 121 ? 25.408 34.690 10.229 1.00 17.58 121 THR B O 1
ATOM 2490 N N . GLY B 1 122 ? 23.852 36.304 10.454 1.00 15.96 122 GLY B N 1
ATOM 2491 C CA . GLY B 1 122 ? 24.514 36.917 11.596 1.00 17.32 122 GLY B CA 1
ATOM 2492 C C . GLY B 1 122 ? 25.527 38.011 11.253 1.00 17.63 122 GLY B C 1
ATOM 2493 O O . GLY B 1 122 ? 26.006 38.688 12.155 1.00 17.60 122 GLY B O 1
ATOM 2494 N N . VAL B 1 123 ? 25.867 38.172 9.973 1.00 17.11 123 VAL B N 1
ATOM 2495 C CA . VAL B 1 123 ? 26.825 39.205 9.561 1.00 18.28 123 VAL B CA 1
ATOM 2496 C C . VAL B 1 123 ? 26.306 40.597 9.993 1.00 18.12 123 VAL B C 1
ATOM 2497 O O . VAL B 1 123 ? 25.119 40.914 9.841 1.00 19.53 123 VAL B O 1
ATOM 2501 N N . GLY B 1 124 ? 27.189 41.415 10.553 1.00 19.26 124 GLY B N 1
ATOM 2502 C CA . GLY B 1 124 ? 26.793 42.752 10.969 1.00 18.28 124 GLY B CA 1
ATOM 2503 C C . GLY B 1 124 ? 26.060 42.804 12.297 1.00 20.04 124 GLY B C 1
ATOM 2504 O O . GLY B 1 124 ? 25.552 43.863 12.668 1.00 20.95 124 GLY B O 1
ATOM 2505 N N . THR B 1 125 ? 26.008 41.674 13.009 1.00 20.85 125 THR B N 1
ATOM 2506 C CA . THR B 1 125 ? 25.334 41.602 14.311 1.00 19.17 125 THR B CA 1
ATOM 2507 C C . THR B 1 125 ? 26.242 40.971 15.355 1.00 20.45 125 THR B C 1
ATOM 2508 O O . THR B 1 125 ? 27.368 40.554 15.061 1.00 20.20 125 THR B O 1
ATOM 2512 N N . VAL B 1 126 ? 25.728 40.867 16.574 1.00 21.42 126 VAL B N 1
ATOM 2513 C CA . VAL B 1 126 ? 26.477 40.262 17.670 1.00 25.56 126 VAL B CA 1
ATOM 2514 C C . VAL B 1 126 ? 26.914 38.799 17.399 1.00 24.50 126 VAL B C 1
ATOM 2515 O O . VAL B 1 126 ? 27.841 38.289 18.024 1.00 22.70 126 VAL B O 1
ATOM 2519 N N . VAL B 1 127 ? 26.266 38.133 16.450 1.00 24.43 127 VAL B N 1
ATOM 2520 C CA . VAL B 1 127 ? 26.620 36.753 16.111 1.00 22.35 127 VAL B CA 1
ATOM 2521 C C . VAL B 1 127 ? 28.036 36.670 15.539 1.00 23.57 127 VAL B C 1
ATOM 2522 O O . VAL B 1 127 ? 28.657 35.608 15.530 1.00 23.15 127 VAL B O 1
ATOM 2526 N N . GLU B 1 128 ? 28.536 37.798 15.044 1.00 23.58 128 GLU B N 1
ATOM 2527 C CA . GLU B 1 128 ? 29.879 37.861 14.475 1.00 27.86 128 GLU B CA 1
ATOM 2528 C C . GLU B 1 128 ? 30.965 37.799 15.536 1.00 30.16 128 GLU B C 1
ATOM 2529 O O . GLU B 1 128 ? 32.099 37.425 15.246 1.00 29.52 128 GLU B O 1
ATOM 2535 N N . GLU B 1 129 ? 30.617 38.188 16.758 1.00 32.66 129 GLU B N 1
ATOM 2536 C CA . GLU B 1 129 ? 31.597 38.251 17.840 1.00 36.15 129 GLU B CA 1
ATOM 2537 C C . GLU B 1 129 ? 32.503 37.034 17.939 1.00 35.56 129 GLU B C 1
ATOM 2538 O O 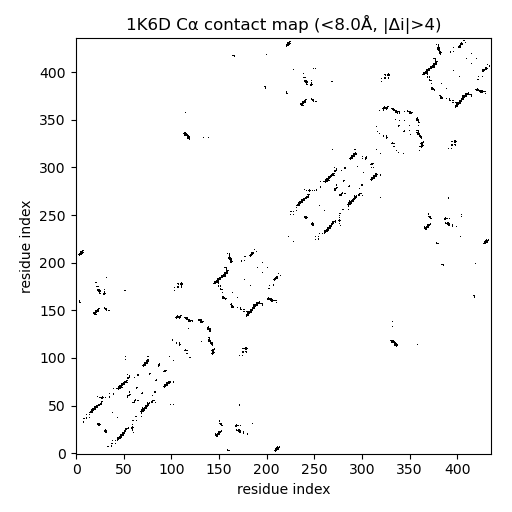. GLU B 1 129 ? 32.029 35.908 18.076 1.00 35.11 129 GLU B O 1
ATOM 2544 N N . GLY B 1 130 ? 33.813 37.269 17.843 1.00 33.43 130 GLY B N 1
ATOM 2545 C CA . GLY B 1 130 ? 34.777 36.185 17.950 1.00 33.78 130 GLY B CA 1
ATOM 2546 C C . GLY B 1 130 ? 35.007 35.362 16.689 1.00 35.77 130 GLY B C 1
ATOM 2547 O O . GLY B 1 130 ? 35.699 34.343 16.732 1.00 34.68 130 GLY B O 1
ATOM 2548 N N . LYS B 1 131 ? 34.444 35.794 15.563 1.00 29.75 131 LYS B N 1
ATOM 2549 C CA . LYS B 1 131 ? 34.619 35.066 14.317 1.00 29.97 131 LYS B CA 1
ATOM 2550 C C . LYS B 1 131 ? 35.181 35.981 13.244 1.00 31.50 131 LYS B C 1
ATOM 2551 O O . LYS B 1 131 ? 35.177 37.206 13.391 1.00 34.50 131 LYS B O 1
ATOM 2557 N N . GLN B 1 132 ? 35.653 35.387 12.161 1.00 29.22 132 GLN B N 1
ATOM 2558 C CA . GLN B 1 132 ? 36.164 36.168 11.050 1.00 32.99 132 GLN B CA 1
ATOM 2559 C C . GLN B 1 132 ? 35.138 36.169 9.931 1.00 33.68 132 GLN B C 1
ATOM 2560 O O . GLN B 1 132 ? 34.404 35.194 9.741 1.00 29.13 132 GLN B O 1
ATOM 2566 N N . THR B 1 133 ? 35.091 37.278 9.207 1.00 30.29 133 THR B N 1
ATOM 2567 C CA . THR B 1 133 ? 34.218 37.416 8.065 1.00 31.17 133 THR B CA 1
ATOM 2568 C C . THR B 1 133 ? 35.176 37.373 6.879 1.00 32.93 133 THR B C 1
ATOM 2569 O O . THR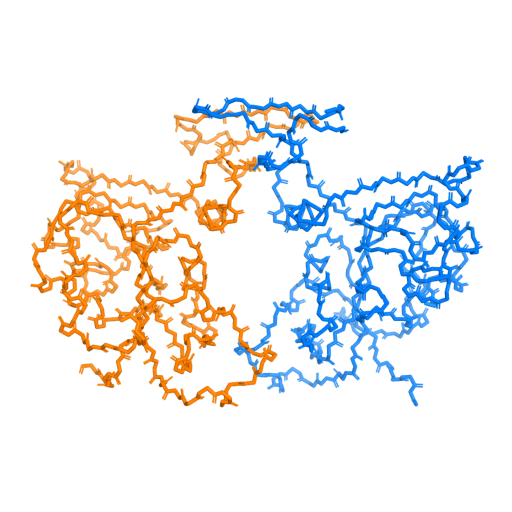 B 1 133 ? 36.395 37.418 7.055 1.00 34.32 133 THR B O 1
ATOM 2573 N N . LEU B 1 134 ? 34.628 37.296 5.677 1.00 32.79 134 LEU B N 1
ATOM 2574 C CA . LEU B 1 134 ? 35.434 37.256 4.478 1.00 34.68 134 LEU B CA 1
ATOM 2575 C C . LEU B 1 134 ? 34.567 37.890 3.404 1.00 37.79 134 LEU B C 1
ATOM 2576 O O . LEU B 1 134 ? 33.374 37.591 3.326 1.00 33.58 134 LEU B O 1
ATOM 2581 N N . THR B 1 135 ? 35.141 38.777 2.593 1.00 36.82 135 THR B N 1
ATOM 2582 C CA . THR B 1 135 ? 34.359 39.430 1.552 1.00 40.81 135 THR B CA 1
ATOM 2583 C C . THR B 1 135 ? 34.642 38.826 0.196 1.00 43.35 135 THR B C 1
ATOM 2584 O O . THR B 1 135 ? 35.789 38.778 -0.238 1.00 46.98 135 THR B O 1
ATOM 2588 N N . LEU B 1 136 ? 33.588 38.363 -0.466 1.00 44.17 136 LEU B N 1
ATOM 2589 C CA . LEU B 1 136 ? 33.709 37.759 -1.782 1.00 47.11 136 LEU B CA 1
ATOM 2590 C C . LEU B 1 136 ? 32.613 38.274 -2.690 1.00 49.57 136 LEU B C 1
ATOM 2591 O O . LEU B 1 136 ? 31.443 38.290 -2.310 1.00 48.65 136 LEU B O 1
ATOM 2596 N N . ASP B 1 137 ? 32.994 38.686 -3.894 1.00 52.77 137 ASP B N 1
ATOM 2597 C CA . ASP B 1 137 ? 32.026 39.177 -4.861 1.00 54.57 137 ASP B CA 1
ATOM 2598 C C . ASP B 1 137 ? 31.264 40.360 -4.275 1.00 53.36 137 ASP B C 1
ATOM 2599 O O . ASP B 1 137 ? 30.060 40.498 -4.479 1.00 55.03 137 ASP B O 1
ATOM 2604 N N . GLY B 1 138 ? 31.971 41.208 -3.538 1.00 53.31 138 GLY B N 1
ATOM 2605 C CA . GLY B 1 138 ? 31.330 42.364 -2.943 1.00 52.63 138 GLY B CA 1
ATOM 2606 C C . GLY B 1 138 ? 30.479 42.059 -1.718 1.00 51.92 138 GLY B C 1
ATOM 2607 O O . GLY B 1 138 ? 30.023 42.988 -1.042 1.00 53.59 138 GLY B O 1
ATOM 2608 N N . LYS B 1 139 ? 30.255 40.779 -1.422 1.00 46.01 139 LYS B N 1
ATOM 2609 C CA . LYS B 1 139 ? 29.456 40.413 -0.251 1.00 42.61 139 LYS B CA 1
ATOM 2610 C C . LYS B 1 139 ? 30.332 39.949 0.913 1.00 36.61 139 LYS B C 1
ATOM 2611 O O . LYS B 1 139 ? 31.343 39.284 0.701 1.00 34.67 139 LYS B O 1
ATOM 2617 N N . THR B 1 140 ? 29.939 40.309 2.136 1.00 34.04 140 THR B N 1
ATOM 2618 C CA . THR B 1 140 ? 30.660 39.914 3.343 1.00 27.68 140 THR B CA 1
ATOM 2619 C C . THR B 1 140 ? 29.942 38.728 4.003 1.00 29.51 140 THR B C 1
ATOM 2620 O O . THR B 1 140 ? 28.727 38.777 4.281 1.00 21.13 140 THR B O 1
ATOM 2624 N N . TRP B 1 141 ? 30.717 37.676 4.261 1.00 25.90 141 TRP B N 1
ATOM 2625 C CA . TRP B 1 141 ? 30.204 36.437 4.831 1.00 26.02 141 TRP B CA 1
ATOM 2626 C C . TRP B 1 141 ? 30.919 36.069 6.115 1.00 22.41 141 TRP B C 1
ATOM 2627 O O . TRP B 1 141 ? 32.107 36.349 6.278 1.00 19.74 141 TRP B O 1
ATOM 2638 N N . LEU B 1 142 ? 30.196 35.397 7.004 1.00 20.02 142 LEU B N 1
ATOM 2639 C CA . LEU B 1 142 ? 30.753 34.945 8.263 1.00 18.73 142 LEU B CA 1
ATOM 2640 C C . LEU B 1 142 ? 31.339 33.538 8.070 1.00 20.93 142 LEU B C 1
ATOM 2641 O O . LEU B 1 142 ? 30.736 32.689 7.413 1.00 22.75 142 LEU B O 1
ATOM 2646 N N . LEU B 1 143 ? 32.517 33.290 8.621 1.00 19.73 143 LEU B N 1
ATOM 2647 C CA . LEU B 1 143 ? 33.132 31.974 8.497 1.00 20.22 143 LEU B CA 1
ATOM 2648 C C . LEU B 1 143 ? 32.787 31.139 9.728 1.00 21.53 143 LEU B C 1
ATOM 2649 O O . LEU B 1 143 ? 33.204 31.480 10.840 1.00 23.84 143 LEU B O 1
ATOM 2654 N N . GLU B 1 144 ? 32.036 30.048 9.530 1.00 17.81 144 GLU B N 1
ATOM 2655 C CA . GLU B 1 144 ? 31.619 29.178 10.643 1.00 18.78 144 GLU B CA 1
ATOM 2656 C C . GLU B 1 144 ? 32.320 27.826 10.538 1.00 19.21 144 GLU B C 1
ATOM 2657 O O . GLU B 1 144 ? 32.559 27.327 9.435 1.00 20.07 144 GLU B O 1
ATOM 2663 N N . ARG B 1 145 ? 32.649 27.233 11.687 1.00 18.12 145 ARG B N 1
ATOM 2664 C CA . ARG B 1 145 ? 33.366 25.970 11.702 1.00 16.66 145 ARG B CA 1
ATOM 2665 C C . ARG B 1 145 ? 32.451 24.757 11.917 1.00 19.79 145 ARG B C 1
ATOM 2666 O O . ARG B 1 145 ? 31.350 24.890 12.435 1.00 17.60 145 ARG B O 1
ATOM 2674 N N . PRO B 1 146 ? 32.916 23.561 11.528 1.00 21.26 146 PRO B N 1
ATOM 2675 C CA . PRO B 1 146 ? 32.106 22.345 11.696 1.00 18.14 146 PRO B CA 1
ATOM 2676 C C . PRO B 1 146 ? 31.990 21.958 13.160 1.00 21.96 146 PRO B C 1
ATOM 2677 O O . PRO B 1 146 ? 32.812 22.377 13.982 1.00 19.83 146 PRO B O 1
ATOM 2681 N N . LEU B 1 147 ? 30.959 21.175 13.484 1.00 19.38 147 LEU B N 1
ATOM 2682 C CA . LEU B 1 147 ? 30.746 20.697 14.845 1.00 20.97 147 LEU B CA 1
ATOM 2683 C C . LEU B 1 147 ? 30.621 19.181 14.820 1.00 22.36 147 LEU B C 1
ATOM 2684 O O . LEU B 1 147 ? 29.927 18.637 13.968 1.00 18.76 147 LEU B O 1
ATOM 2689 N N . ARG B 1 148 ? 31.317 18.509 15.729 1.00 23.56 148 ARG B N 1
ATOM 2690 C CA . ARG B 1 148 ? 31.223 17.057 15.862 1.00 21.85 148 ARG B CA 1
ATOM 2691 C C . ARG B 1 148 ? 31.098 16.788 17.359 1.00 23.11 148 ARG B C 1
ATOM 2692 O O . ARG B 1 148 ? 31.247 17.700 18.173 1.00 24.31 148 ARG B O 1
ATOM 2700 N N . ALA B 1 149 ? 30.798 15.550 17.734 1.00 22.48 149 ALA B N 1
ATOM 2701 C CA . ALA B 1 149 ? 30.672 15.220 19.147 1.00 22.31 149 ALA B CA 1
ATOM 2702 C C . ALA B 1 149 ? 31.234 13.835 19.361 1.00 19.87 149 ALA B C 1
ATOM 2703 O O . ALA B 1 149 ? 31.486 13.111 18.403 1.00 20.77 149 ALA B O 1
ATOM 2705 N N . ASP B 1 150 ? 31.462 13.485 20.622 1.00 23.81 150 ASP B N 1
ATOM 2706 C CA . ASP B 1 150 ? 31.980 12.159 20.964 1.00 20.77 150 ASP B CA 1
ATOM 2707 C C . ASP B 1 150 ? 30.852 11.140 20.809 1.00 21.76 150 ASP B C 1
ATOM 2708 O O . ASP B 1 150 ? 31.068 10.002 20.399 1.00 22.01 150 ASP B O 1
ATOM 2713 N N . LEU B 1 151 ? 29.643 11.593 21.116 1.00 20.49 151 LEU B N 1
ATOM 2714 C CA . LEU B 1 151 ? 28.473 10.718 21.107 1.00 23.75 151 LEU B CA 1
ATOM 2715 C C . LEU B 1 151 ? 27.182 11.411 20.644 1.00 22.64 151 LEU B C 1
ATOM 2716 O O . LEU B 1 151 ? 26.988 12.604 20.867 1.00 20.84 151 LEU B O 1
ATOM 2721 N N . ALA B 1 152 ? 26.303 10.649 20.005 1.00 20.47 152 ALA B N 1
ATOM 2722 C CA . ALA B 1 152 ? 25.015 11.176 19.594 1.00 18.93 152 ALA B CA 1
ATOM 2723 C C . ALA B 1 152 ? 23.930 10.233 20.126 1.00 19.03 152 ALA B C 1
ATOM 2724 O O . ALA B 1 152 ? 24.036 9.015 19.970 1.00 23.38 152 ALA B O 1
ATOM 2726 N N . LEU B 1 153 ? 22.915 10.806 20.766 1.00 17.71 153 LEU B N 1
ATOM 2727 C CA . LEU B 1 153 ? 21.781 10.066 21.291 1.00 17.11 153 LEU B CA 1
ATOM 2728 C C . LEU B 1 153 ? 20.650 10.367 20.296 1.00 21.03 153 LEU B C 1
ATOM 2729 O O . LEU B 1 153 ? 20.189 11.514 20.186 1.00 17.15 153 LEU B O 1
ATOM 2734 N N . ILE B 1 154 ? 20.210 9.327 19.588 1.00 19.11 154 ILE B N 1
ATOM 2735 C CA . ILE B 1 154 ? 19.211 9.459 18.520 1.00 19.24 154 ILE B CA 1
ATOM 2736 C C . ILE B 1 154 ? 17.892 8.736 18.748 1.00 21.29 154 ILE B C 1
ATOM 2737 O O . ILE B 1 154 ? 17.886 7.590 19.214 1.00 17.37 154 ILE B O 1
ATOM 2742 N N . ARG B 1 155 ? 16.785 9.411 18.428 1.00 19.08 155 ARG B N 1
ATOM 2743 C CA . ARG B 1 155 ? 15.480 8.774 18.513 1.00 21.28 155 ARG B CA 1
ATOM 2744 C C . ARG B 1 155 ? 15.106 8.538 17.061 1.00 22.56 155 ARG B C 1
ATOM 2745 O O . ARG B 1 155 ? 15.241 9.445 16.232 1.00 17.90 155 ARG B O 1
ATOM 2753 N N . ALA B 1 156 ? 14.656 7.325 16.756 1.00 18.71 156 ALA B N 1
ATOM 2754 C CA . ALA B 1 156 ? 14.230 6.965 15.414 1.00 20.98 156 ALA B CA 1
ATOM 2755 C C . ALA B 1 156 ? 12.849 6.321 15.514 1.00 23.26 156 ALA B C 1
ATOM 2756 O O . ALA B 1 156 ? 12.459 5.839 16.584 1.00 21.71 156 ALA B O 1
ATOM 2758 N N . HIS B 1 157 ? 12.114 6.320 14.406 1.00 21.75 157 HIS B N 1
ATOM 2759 C CA . HIS B 1 157 ? 10.784 5.712 14.379 1.00 22.07 157 HIS B CA 1
ATOM 2760 C C . HIS B 1 157 ? 10.982 4.211 14.166 1.00 22.32 157 HIS B C 1
ATOM 2761 O O . HIS B 1 157 ? 10.686 3.416 15.047 1.00 25.58 157 HIS B O 1
ATOM 2768 N N . ARG B 1 158 ? 11.484 3.832 12.995 1.00 19.05 158 ARG B N 1
ATOM 2769 C CA . ARG B 1 158 ? 11.753 2.427 12.710 1.00 23.53 158 ARG B CA 1
ATOM 2770 C C . ARG B 1 158 ? 13.252 2.218 12.488 1.00 27.05 158 ARG B C 1
ATOM 2771 O O . ARG B 1 158 ? 13.950 3.075 11.925 1.00 24.34 158 ARG B O 1
ATOM 2779 N N . CYS B 1 159 ? 13.744 1.071 12.946 1.00 21.20 159 CYS B N 1
ATOM 2780 C CA . CYS B 1 159 ? 15.152 0.738 12.850 1.00 23.56 159 CYS B CA 1
ATOM 2781 C C . CYS B 1 159 ? 15.290 -0.754 12.578 1.00 24.89 159 CYS B C 1
ATOM 2782 O O . CYS B 1 159 ? 14.622 -1.550 13.230 1.00 28.87 159 CYS B O 1
ATOM 2785 N N . ASP B 1 160 ? 16.129 -1.156 11.626 1.00 25.50 160 ASP B N 1
ATOM 2786 C CA . ASP B 1 160 ? 16.283 -2.588 11.427 1.00 21.20 160 ASP B CA 1
ATOM 2787 C C . ASP B 1 160 ? 17.494 -3.048 12.232 1.00 23.60 160 ASP B C 1
ATOM 2788 O O . ASP B 1 160 ? 18.186 -2.237 12.871 1.00 21.77 160 ASP B O 1
ATOM 2793 N N . THR B 1 161 ? 17.762 -4.342 12.230 1.00 24.75 161 THR B N 1
ATOM 2794 C CA . THR B 1 161 ? 18.858 -4.855 13.042 1.00 27.59 161 THR B CA 1
ATOM 2795 C C . THR B 1 161 ? 20.255 -4.390 12.640 1.00 28.84 161 THR B C 1
ATOM 2796 O O . THR B 1 161 ? 21.207 -4.537 13.410 1.00 31.29 161 THR B O 1
ATOM 2800 N N . LEU B 1 162 ? 20.377 -3.808 11.453 1.00 28.81 162 LEU B N 1
ATOM 2801 C CA . LEU B 1 162 ? 21.665 -3.300 10.990 1.00 30.55 162 LEU B CA 1
ATOM 2802 C C . LEU B 1 162 ? 21.815 -1.813 11.307 1.00 28.36 162 LEU B C 1
ATOM 2803 O O . LEU B 1 162 ? 22.876 -1.226 11.091 1.00 31.24 162 LEU B O 1
ATOM 2808 N N . GLY B 1 163 ? 20.755 -1.194 11.805 1.00 24.09 163 GLY B N 1
ATOM 2809 C CA . GLY B 1 163 ? 20.842 0.220 12.120 1.00 24.10 163 GLY B CA 1
ATOM 2810 C C . GLY B 1 163 ? 20.287 1.174 11.073 1.00 22.25 163 GLY B C 1
ATOM 2811 O O . GLY B 1 163 ? 20.458 2.384 11.202 1.00 25.42 163 GLY B O 1
ATOM 2812 N N . ASN B 1 164 ? 19.652 0.654 10.025 1.00 23.20 164 ASN B N 1
ATOM 2813 C CA . ASN B 1 164 ? 19.025 1.517 9.017 1.00 23.13 164 ASN B CA 1
ATOM 2814 C C . ASN B 1 164 ? 17.845 2.180 9.732 1.00 23.79 164 ASN B C 1
ATOM 2815 O O . ASN B 1 164 ? 17.096 1.488 10.422 1.00 22.62 164 ASN B O 1
ATOM 2820 N N . LEU B 1 165 ? 17.655 3.494 9.557 1.00 17.23 165 LEU B N 1
ATOM 2821 C CA . LEU B 1 165 ? 16.588 4.219 10.256 1.00 18.40 165 LEU B CA 1
ATOM 2822 C C . LEU B 1 165 ? 15.610 5.046 9.418 1.00 19.79 165 LEU B C 1
ATOM 2823 O O . LEU B 1 165 ? 15.975 5.574 8.366 1.00 23.30 165 LEU B O 1
ATOM 2828 N N . THR B 1 166 ? 14.372 5.164 9.903 1.00 20.76 166 THR B N 1
ATOM 2829 C CA . THR B 1 166 ? 13.345 6.008 9.280 1.00 20.58 166 THR B CA 1
ATOM 2830 C C . THR B 1 166 ? 12.835 6.859 10.421 1.00 21.28 166 THR B C 1
ATOM 2831 O O . THR B 1 166 ? 13.042 6.521 11.588 1.00 24.12 166 THR B O 1
ATOM 2835 N N . TYR B 1 167 ? 12.153 7.951 10.105 1.00 17.18 167 TYR B N 1
ATOM 2836 C CA . TYR B 1 167 ? 11.666 8.844 11.144 1.00 18.02 167 TYR B CA 1
ATOM 2837 C C . TYR B 1 167 ? 10.258 9.303 10.851 1.00 19.07 167 TYR B C 1
ATOM 2838 O O . TYR B 1 167 ? 9.794 9.203 9.713 1.00 23.57 167 TYR B O 1
ATOM 2847 N N . GLN B 1 168 ? 9.582 9.789 11.889 1.00 20.74 168 GLN B N 1
ATOM 2848 C CA . GLN B 1 168 ? 8.253 10.364 11.739 1.00 19.99 168 GLN B CA 1
ATOM 2849 C C . GLN B 1 168 ? 8.616 11.827 11.560 1.00 23.82 168 GLN B C 1
ATOM 2850 O O . GLN B 1 168 ? 9.503 12.338 12.260 1.00 22.81 168 GLN B O 1
ATOM 2856 N N . LEU B 1 169 ? 7.958 12.491 10.620 1.00 21.38 169 LEU B N 1
ATOM 2857 C CA . LEU B 1 169 ? 8.224 13.896 10.353 1.00 21.65 169 LEU B CA 1
ATOM 2858 C C . LEU B 1 169 ? 8.185 14.754 11.608 1.00 22.59 169 LEU B C 1
ATOM 2859 O O . LEU B 1 169 ? 9.085 15.558 11.838 1.00 23.73 169 LEU B O 1
ATOM 2864 N N . SER B 1 170 ? 7.167 14.571 12.441 1.00 24.33 170 SER B N 1
ATOM 2865 C CA . SER B 1 170 ? 7.031 15.393 13.648 1.00 26.58 170 SER B CA 1
ATOM 2866 C C . SER B 1 170 ? 8.090 15.212 14.730 1.00 27.60 170 SER B C 1
ATOM 2867 O O . SER B 1 170 ? 8.171 16.030 15.640 1.00 29.40 170 SER B O 1
ATOM 2870 N N . ALA B 1 171 ? 8.899 14.160 14.623 1.00 24.64 171 ALA B N 1
ATOM 2871 C CA . ALA B 1 171 ? 9.934 13.873 15.610 1.00 25.34 171 ALA B CA 1
ATOM 2872 C C . ALA B 1 171 ? 11.327 13.774 15.001 1.00 23.62 171 ALA B C 1
ATOM 2873 O O . ALA B 1 171 ? 12.304 13.479 15.699 1.00 24.80 171 ALA B O 1
ATOM 2875 N N . ARG B 1 172 ? 11.428 14.053 13.708 1.00 21.94 172 ARG B N 1
ATOM 2876 C CA . ARG B 1 172 ? 12.696 13.906 13.014 1.00 20.80 172 ARG B CA 1
ATOM 2877 C C . ARG B 1 172 ? 13.785 14.899 13.410 1.00 22.27 172 ARG B C 1
ATOM 2878 O O . ARG B 1 172 ? 14.854 14.508 13.891 1.00 20.58 172 ARG B O 1
ATOM 2886 N N . ASN B 1 173 ? 13.493 16.179 13.211 1.00 23.05 173 ASN B N 1
ATOM 2887 C CA . ASN B 1 173 ? 14.411 17.276 13.505 1.00 22.54 173 ASN B CA 1
ATOM 2888 C C . ASN B 1 173 ? 15.908 16.976 13.351 1.00 20.22 173 ASN B C 1
ATOM 2889 O O . ASN B 1 173 ? 16.336 16.614 12.265 1.00 18.94 173 ASN B O 1
ATOM 2894 N N . PHE B 1 174 ? 16.693 17.132 14.418 1.00 17.17 174 PHE B N 1
ATOM 2895 C CA . PHE B 1 174 ? 18.145 16.932 14.378 1.00 18.42 174 PHE B CA 1
ATOM 2896 C C . PHE B 1 174 ? 18.646 15.491 14.356 1.00 18.75 174 PHE B C 1
ATOM 2897 O O . PHE B 1 174 ? 19.820 15.242 14.112 1.00 17.18 174 PHE B O 1
ATOM 2905 N N . ASN B 1 175 ? 17.767 14.537 14.615 1.00 21.76 175 ASN B N 1
ATOM 2906 C CA . ASN B 1 175 ? 18.198 13.149 14.675 1.00 20.76 175 ASN B CA 1
ATOM 2907 C C . ASN B 1 175 ? 19.044 12.653 13.510 1.00 20.13 175 ASN B C 1
ATOM 2908 O O . ASN B 1 175 ? 20.153 12.166 13.723 1.00 18.51 175 ASN B O 1
ATOM 2913 N N . PRO B 1 176 ? 18.558 12.773 12.259 1.00 21.11 176 PRO B N 1
ATOM 2914 C CA . PRO B 1 176 ? 19.418 12.281 11.174 1.00 20.76 176 PRO B CA 1
ATOM 2915 C C . PRO B 1 176 ? 20.715 13.089 10.991 1.00 20.68 176 PRO B C 1
ATOM 2916 O O . PRO B 1 176 ? 21.737 12.563 10.547 1.00 20.86 176 PRO B O 1
ATOM 2920 N N . LEU B 1 177 ? 20.650 14.369 11.330 1.00 18.13 177 LEU B N 1
ATOM 2921 C CA . LEU B 1 177 ? 21.802 15.267 11.225 1.00 19.60 177 LEU B CA 1
ATOM 2922 C C . LEU B 1 177 ? 22.933 14.846 12.187 1.00 20.50 177 LEU B C 1
ATOM 2923 O O . LEU B 1 177 ? 24.070 14.631 11.768 1.00 21.17 177 LEU B O 1
ATOM 2928 N N . ILE B 1 178 ? 22.619 14.705 13.473 1.00 18.38 178 ILE B N 1
ATOM 2929 C CA . ILE B 1 178 ? 23.654 14.328 14.445 1.00 18.41 178 ILE B CA 1
ATOM 2930 C C . ILE B 1 178 ? 24.184 12.902 14.258 1.00 20.82 178 ILE B C 1
ATOM 2931 O O . ILE B 1 178 ? 25.319 12.582 14.631 1.00 20.89 178 ILE B O 1
ATOM 2936 N N . ALA B 1 179 ? 23.378 12.044 13.655 1.00 20.42 179 ALA B N 1
ATOM 2937 C CA . ALA B 1 179 ? 23.819 10.673 13.425 1.00 22.85 179 ALA B CA 1
ATOM 2938 C C . ALA B 1 179 ? 25.107 10.616 12.607 1.00 23.83 179 ALA B C 1
ATOM 2939 O O . ALA B 1 179 ? 25.883 9.675 12.737 1.00 24.70 179 ALA B O 1
ATOM 2941 N N . LEU B 1 180 ? 25.351 11.629 11.775 1.00 21.66 180 LEU B N 1
ATOM 2942 C CA . LEU B 1 180 ? 26.543 11.635 10.916 1.00 19.96 180 LEU B CA 1
ATOM 2943 C C . LEU B 1 180 ? 27.750 12.389 11.493 1.00 22.98 180 LEU B C 1
ATOM 2944 O O . LEU B 1 180 ? 28.864 12.262 10.987 1.00 23.45 180 LEU B O 1
ATOM 2949 N N . ALA B 1 181 ? 27.524 13.150 12.554 1.00 19.96 181 ALA B N 1
ATOM 2950 C CA . ALA B 1 181 ? 28.560 14.003 13.136 1.00 24.02 181 ALA B CA 1
ATOM 2951 C C . ALA B 1 181 ? 29.157 13.582 14.474 1.00 23.82 181 ALA B C 1
ATOM 2952 O O . ALA B 1 181 ? 29.815 14.395 15.141 1.00 22.40 181 ALA B O 1
ATOM 2954 N N . ALA B 1 182 ? 28.955 12.328 14.871 1.00 22.48 182 ALA B N 1
ATOM 2955 C CA . ALA B 1 182 ? 29.471 11.880 16.163 1.00 21.79 182 ALA B CA 1
ATOM 2956 C C . ALA B 1 182 ? 30.319 10.626 16.008 1.00 22.37 182 ALA B C 1
ATOM 2957 O O . ALA B 1 182 ? 30.108 9.835 15.085 1.00 24.97 182 ALA B O 1
ATOM 2959 N N . ASP B 1 183 ? 31.291 10.460 16.899 1.00 24.86 183 ASP B N 1
ATOM 2960 C CA . ASP B 1 183 ? 32.176 9.307 16.830 1.00 26.52 183 ASP B CA 1
ATOM 2961 C C . ASP B 1 183 ? 31.432 8.011 17.137 1.00 22.81 183 ASP B C 1
ATOM 2962 O O . ASP B 1 183 ? 31.683 6.985 16.505 1.00 26.79 183 ASP B O 1
ATOM 2967 N N . ILE B 1 184 ? 30.518 8.063 18.097 1.00 25.56 184 ILE B N 1
ATOM 2968 C CA . ILE B 1 184 ? 29.720 6.891 18.458 1.00 25.89 184 ILE B CA 1
ATOM 2969 C C . ILE B 1 184 ? 28.248 7.288 18.459 1.00 24.02 184 ILE B C 1
ATOM 2970 O O . ILE B 1 184 ? 27.880 8.344 18.983 1.00 23.61 184 ILE B O 1
ATOM 2975 N N . THR B 1 185 ? 27.407 6.439 17.878 1.00 23.68 185 THR B N 1
ATOM 2976 C CA . THR B 1 185 ? 25.977 6.727 17.813 1.00 23.72 185 THR B CA 1
ATOM 2977 C C . THR B 1 185 ? 25.114 5.681 18.518 1.00 21.78 185 THR B C 1
ATOM 2978 O O . THR B 1 185 ? 25.277 4.483 18.300 1.00 22.71 185 THR B O 1
ATOM 2982 N N . LEU B 1 186 ? 24.198 6.146 19.355 1.00 21.11 186 LEU B N 1
ATOM 2983 C CA . LEU B 1 186 ? 23.283 5.254 20.064 1.00 23.10 186 LEU B CA 1
ATOM 2984 C C . LEU B 1 186 ? 21.863 5.586 19.620 1.00 22.46 186 LEU B C 1
ATOM 2985 O O . LEU B 1 186 ? 21.466 6.755 19.610 1.00 20.89 186 LEU B O 1
ATOM 2990 N N . VAL B 1 187 ? 21.095 4.565 19.258 1.00 20.33 187 VAL B N 1
ATOM 2991 C CA . VAL B 1 187 ? 19.722 4.792 18.812 1.00 19.50 187 VAL B CA 1
ATOM 2992 C C . VAL B 1 187 ? 18.665 4.153 19.727 1.00 21.43 187 VAL B C 1
ATOM 2993 O O . VAL B 1 187 ? 18.834 3.023 20.193 1.00 20.53 187 VAL B O 1
ATOM 2997 N N . GLU B 1 188 ? 17.592 4.903 19.966 1.00 21.60 188 GLU B N 1
ATOM 2998 C CA . GLU B 1 188 ? 16.452 4.490 20.777 1.00 19.97 188 GLU B CA 1
ATOM 2999 C C . GLU B 1 188 ? 15.307 4.485 19.759 1.00 18.80 188 GLU B C 1
ATOM 3000 O O . GLU B 1 188 ? 14.721 5.526 19.473 1.00 23.76 188 GLU B O 1
ATOM 3006 N N . PRO B 1 189 ? 14.988 3.313 19.188 1.00 18.75 189 PRO B N 1
ATOM 3007 C CA . PRO B 1 189 ? 13.919 3.204 18.189 1.00 20.64 189 PRO B CA 1
ATOM 3008 C C . PRO B 1 189 ? 12.516 2.925 18.715 1.00 23.60 189 PRO B C 1
ATOM 3009 O O . PRO B 1 189 ? 12.360 2.206 19.709 1.00 21.60 189 PRO B O 1
ATOM 3013 N N . ASP B 1 190 ? 11.492 3.494 18.069 1.00 21.00 190 ASP B N 1
ATOM 3014 C CA . ASP B 1 190 ? 10.116 3.232 18.514 1.00 22.86 190 ASP B CA 1
ATOM 3015 C C . ASP B 1 190 ? 9.801 1.766 18.202 1.00 25.70 190 ASP B C 1
ATOM 3016 O O . ASP B 1 190 ? 9.105 1.086 18.961 1.00 25.38 190 ASP B O 1
ATOM 3021 N N . GLU B 1 191 ? 10.320 1.299 17.069 1.00 22.51 191 GLU B N 1
ATOM 3022 C CA . GLU B 1 191 ? 10.099 -0.071 16.627 1.00 27.06 191 GLU B CA 1
ATOM 3023 C C . GLU B 1 191 ? 11.361 -0.622 15.988 1.00 24.53 191 GLU B C 1
ATOM 3024 O O . GLU B 1 191 ? 11.906 -0.041 15.036 1.00 25.79 191 GLU B O 1
ATOM 3030 N N . LEU B 1 192 ? 11.821 -1.750 16.510 1.00 22.90 192 LEU B N 1
ATOM 3031 C CA . LEU B 1 192 ? 12.996 -2.423 15.997 1.00 22.02 192 LEU B CA 1
ATOM 3032 C C . LEU B 1 192 ? 12.486 -3.592 15.147 1.00 25.42 192 LEU B C 1
ATOM 3033 O O . LEU B 1 192 ? 11.692 -4.408 15.635 1.00 24.95 192 LEU B O 1
ATOM 3038 N N . VAL B 1 193 ? 12.915 -3.674 13.886 1.00 22.28 193 VAL B N 1
ATOM 3039 C CA . VAL B 1 193 ? 12.453 -4.758 13.013 1.00 23.27 193 VAL B CA 1
ATOM 3040 C C . VAL B 1 193 ? 13.593 -5.520 12.353 1.00 21.92 193 VAL B C 1
ATOM 3041 O O . VAL B 1 193 ? 14.752 -5.111 12.423 1.00 25.03 193 VAL B O 1
ATOM 3045 N N . GLU B 1 194 ? 13.279 -6.639 11.708 1.00 23.83 194 GLU B N 1
ATOM 3046 C CA . GLU B 1 194 ? 14.324 -7.408 11.029 1.00 23.10 194 GLU B CA 1
ATOM 3047 C C . GLU B 1 194 ? 14.819 -6.667 9.787 1.00 23.85 194 GLU B C 1
ATOM 3048 O O . GLU B 1 194 ? 14.071 -5.918 9.168 1.00 23.03 194 GLU B O 1
ATOM 3054 N N . THR B 1 195 ? 16.078 -6.881 9.427 1.00 26.17 195 THR B N 1
ATOM 3055 C CA . THR B 1 195 ? 16.628 -6.259 8.225 1.00 29.30 195 THR B CA 1
ATOM 3056 C C . THR B 1 195 ? 15.797 -6.798 7.071 1.00 31.33 195 THR B C 1
ATOM 3057 O O . THR B 1 195 ? 15.421 -7.971 7.063 1.00 31.55 195 THR B O 1
ATOM 3061 N N . GLY B 1 196 ? 15.492 -5.942 6.108 1.00 31.59 196 GLY B N 1
ATOM 3062 C CA . GLY B 1 196 ? 14.694 -6.370 4.977 1.00 29.56 196 GLY B CA 1
ATOM 3063 C C . GLY B 1 196 ? 13.275 -5.878 5.118 1.00 32.31 196 GLY B C 1
ATOM 3064 O O . GLY B 1 196 ? 12.536 -5.823 4.137 1.00 32.91 196 GLY B O 1
ATOM 3065 N N . GLU B 1 197 ? 12.892 -5.501 6.339 1.00 30.51 197 GLU B N 1
ATOM 3066 C CA . GLU B 1 197 ? 11.538 -5.024 6.597 1.00 30.14 197 GLU B CA 1
ATOM 3067 C C . GLU B 1 197 ? 11.301 -3.576 6.190 1.00 31.24 197 GLU B C 1
ATOM 3068 O O . GLU B 1 197 ? 10.170 -3.180 5.918 1.00 30.21 197 GLU B O 1
ATOM 3074 N N . LEU B 1 198 ? 12.364 -2.783 6.162 1.00 29.50 198 LEU B N 1
ATOM 3075 C CA . LEU B 1 198 ? 12.246 -1.378 5.789 1.00 30.44 198 LEU B CA 1
ATOM 3076 C C . LEU B 1 198 ? 12.365 -1.198 4.282 1.00 32.79 198 LEU B C 1
ATOM 3077 O O . LEU B 1 198 ? 13.231 -1.803 3.658 1.00 35.47 198 LEU B O 1
ATOM 3082 N N . GLN B 1 199 ? 11.503 -0.367 3.703 1.00 35.95 199 GLN B N 1
ATOM 3083 C CA . GLN B 1 199 ? 11.557 -0.093 2.265 1.00 39.27 199 GLN B CA 1
ATOM 3084 C C . GLN B 1 199 ? 12.805 0.754 2.008 1.00 37.76 199 GLN B C 1
ATOM 3085 O O . GLN B 1 199 ? 12.937 1.855 2.541 1.00 40.37 199 GLN B O 1
ATOM 3091 N N . PRO B 1 200 ? 13.742 0.245 1.198 1.00 36.19 200 PRO B N 1
ATOM 3092 C CA . PRO B 1 200 ? 14.986 0.959 0.887 1.00 33.58 200 PRO B CA 1
ATOM 3093 C C . PRO B 1 200 ? 14.834 2.434 0.471 1.00 36.73 200 PRO B C 1
ATOM 3094 O O . PRO B 1 200 ? 15.690 3.261 0.801 1.00 35.83 200 PRO B O 1
ATOM 3098 N N . ASP B 1 201 ? 13.763 2.754 -0.253 1.00 32.77 201 ASP B N 1
ATOM 3099 C CA . ASP B 1 201 ? 13.499 4.133 -0.686 1.00 36.39 201 ASP B CA 1
ATOM 3100 C C . ASP B 1 201 ? 13.192 5.051 0.497 1.00 35.85 201 ASP B C 1
ATOM 3101 O O . ASP B 1 201 ? 13.281 6.278 0.390 1.00 35.38 201 ASP B O 1
ATOM 3106 N N . HIS B 1 202 ? 12.828 4.448 1.624 1.00 31.90 202 HIS B N 1
ATOM 3107 C CA . HIS B 1 202 ? 12.464 5.202 2.814 1.00 33.40 202 HIS B CA 1
ATOM 3108 C C . HIS B 1 202 ? 13.522 5.313 3.895 1.00 27.89 202 HIS B C 1
ATOM 3109 O O . HIS B 1 202 ? 13.324 6.002 4.889 1.00 25.58 202 HIS B O 1
ATOM 3116 N N . ILE B 1 203 ? 14.641 4.629 3.719 1.00 25.28 203 ILE B N 1
ATOM 3117 C CA . ILE B 1 203 ? 15.697 4.721 4.723 1.00 24.81 203 ILE B CA 1
ATOM 3118 C C . ILE B 1 203 ? 16.359 6.100 4.656 1.00 25.35 203 ILE B C 1
ATOM 3119 O O . ILE B 1 203 ? 16.803 6.545 3.590 1.00 23.15 203 ILE B O 1
ATOM 3124 N N . VAL B 1 204 ? 16.417 6.772 5.801 1.00 21.81 204 VAL B N 1
ATOM 3125 C CA . VAL B 1 204 ? 17.005 8.106 5.871 1.00 24.87 204 VAL B CA 1
ATOM 3126 C C . VAL B 1 204 ? 18.426 8.081 6.412 1.00 26.19 204 VAL B C 1
ATOM 3127 O O . VAL B 1 204 ? 19.292 8.820 5.942 1.00 24.64 204 VAL B O 1
ATOM 3131 N N . THR B 1 205 ? 18.668 7.235 7.405 1.00 20.36 205 THR B N 1
ATOM 3132 C CA . THR B 1 205 ? 19.999 7.126 7.988 1.00 20.70 205 THR B CA 1
ATOM 3133 C C . THR B 1 205 ? 20.497 5.711 7.740 1.00 23.57 205 THR B C 1
ATOM 3134 O O . THR B 1 205 ? 19.856 4.732 8.155 1.00 23.29 205 THR B O 1
ATOM 3138 N N . PRO B 1 206 ? 21.637 5.577 7.038 1.00 23.93 206 PRO B N 1
ATOM 3139 C CA . PRO B 1 206 ? 22.228 4.263 6.727 1.00 25.75 206 PRO B CA 1
ATOM 3140 C C . PRO B 1 206 ? 22.783 3.578 7.971 1.00 26.66 206 PRO B C 1
ATOM 3141 O O . PRO B 1 206 ? 23.418 4.220 8.803 1.00 25.51 206 PRO B O 1
ATOM 3145 N N . GLY B 1 207 ? 22.549 2.271 8.096 1.00 27.51 207 GLY B N 1
ATOM 3146 C CA . GLY B 1 207 ? 23.035 1.553 9.268 1.00 27.78 207 GLY B CA 1
ATOM 3147 C C . GLY B 1 207 ? 24.530 1.687 9.520 1.00 27.41 207 GLY B C 1
ATOM 3148 O O . GLY B 1 207 ? 24.983 1.568 10.652 1.00 27.64 207 GLY B O 1
ATOM 3149 N N . ALA B 1 208 ? 25.301 1.952 8.466 1.00 30.49 208 ALA B N 1
ATOM 3150 C CA . ALA B 1 208 ? 26.753 2.080 8.597 1.00 29.41 208 ALA B CA 1
ATOM 3151 C C . ALA B 1 208 ? 27.206 3.115 9.622 1.00 29.24 208 ALA B C 1
ATOM 3152 O O . ALA B 1 208 ? 28.259 2.958 10.226 1.00 30.70 208 ALA B O 1
ATOM 3154 N N . VAL B 1 209 ? 26.427 4.170 9.835 1.00 25.75 209 VAL B N 1
ATOM 3155 C CA . VAL B 1 209 ? 26.833 5.184 10.802 1.00 27.04 209 VAL B CA 1
ATOM 3156 C C . VAL B 1 209 ? 26.257 4.942 12.195 1.00 25.46 209 VAL B C 1
ATOM 3157 O O . VAL B 1 209 ? 26.514 5.719 13.119 1.00 26.58 209 VAL B O 1
ATOM 3161 N N . ILE B 1 210 ? 25.472 3.873 12.340 1.00 24.69 210 ILE B N 1
ATOM 3162 C CA . ILE B 1 210 ? 24.842 3.538 13.626 1.00 24.21 210 ILE B CA 1
ATOM 3163 C C . ILE B 1 210 ? 25.638 2.426 14.339 1.00 26.63 210 ILE B C 1
ATOM 3164 O O . ILE B 1 210 ? 25.878 1.365 13.774 1.00 27.98 210 ILE B O 1
ATOM 3169 N N . ASP B 1 211 ? 26.043 2.684 15.580 1.00 26.08 211 ASP B N 1
ATOM 3170 C CA . ASP B 1 211 ? 26.847 1.739 16.345 1.00 27.29 211 ASP B CA 1
ATOM 3171 C C . ASP B 1 211 ? 26.091 0.820 17.294 1.00 28.38 211 ASP B C 1
ATOM 3172 O O . ASP B 1 211 ? 26.404 -0.367 17.390 1.00 29.29 211 ASP B O 1
ATOM 3177 N N . HIS B 1 212 ? 25.113 1.371 17.998 1.00 25.40 212 HIS B N 1
ATOM 3178 C CA . HIS B 1 212 ? 24.355 0.586 18.960 1.00 26.48 212 HIS B CA 1
ATOM 3179 C C . HIS B 1 212 ? 22.874 0.917 18.963 1.00 27.49 212 HIS B C 1
ATOM 3180 O O . HIS B 1 212 ? 22.474 2.084 18.824 1.00 24.47 212 HIS B O 1
ATOM 3187 N N . ILE B 1 213 ? 22.069 -0.126 19.145 1.00 22.87 213 ILE B N 1
ATOM 3188 C CA . ILE B 1 213 ? 20.612 -0.005 19.134 1.00 24.07 213 ILE B CA 1
ATOM 3189 C C . ILE B 1 213 ? 19.969 -0.524 20.425 1.00 25.01 213 ILE B C 1
ATOM 3190 O O . ILE B 1 213 ? 20.229 -1.656 20.828 1.00 25.86 213 ILE B O 1
ATOM 3195 N N . ILE B 1 214 ? 19.137 0.293 21.068 1.00 22.56 214 ILE B N 1
ATOM 3196 C CA . ILE B 1 214 ? 18.451 -0.142 22.285 1.00 24.36 214 ILE B CA 1
ATOM 3197 C C . ILE B 1 214 ? 17.364 -1.146 21.845 1.00 27.62 214 ILE B C 1
ATOM 3198 O O . ILE B 1 214 ? 16.542 -0.821 20.987 1.00 21.30 214 ILE B O 1
ATOM 3203 N N . VAL B 1 215 ? 17.355 -2.350 22.435 1.00 23.77 215 VAL B N 1
ATOM 3204 C CA . VAL B 1 215 ? 16.380 -3.379 22.051 1.00 25.81 215 VAL B CA 1
ATOM 3205 C C . VAL B 1 215 ? 15.074 -3.403 22.837 1.00 25.90 215 VAL B C 1
ATOM 3206 O O . VAL B 1 215 ? 14.061 -3.905 22.345 1.00 27.93 215 VAL B O 1
ATOM 3210 N N . SER B 1 216 ? 15.097 -2.884 24.055 1.00 24.72 216 SER B N 1
ATOM 3211 C CA . SER B 1 216 ? 13.906 -2.863 24.896 1.00 29.12 216 SER B CA 1
ATOM 3212 C C . SER B 1 216 ? 12.891 -1.834 24.426 1.00 29.47 216 SER B C 1
ATOM 3213 O O . SER B 1 216 ? 13.239 -0.830 23.797 1.00 26.48 216 SER B O 1
ATOM 3216 N N . GLN B 1 217 ? 11.636 -2.081 24.774 1.00 30.08 217 GLN B N 1
ATOM 3217 C CA . GLN B 1 217 ? 10.539 -1.214 24.391 1.00 36.08 217 GLN B CA 1
ATOM 3218 C C . GLN B 1 217 ? 9.965 -0.471 25.592 1.00 42.61 217 GLN B C 1
ATOM 3219 O O . GLN B 1 217 ? 10.225 -0.832 26.744 1.00 42.89 217 GLN B O 1
ATOM 3225 N N . GLU B 1 218 ? 9.184 0.565 25.283 1.00 49.47 218 GLU B N 1
ATOM 3226 C CA . GLU B 1 218 ? 8.486 1.431 26.232 1.00 56.71 218 GLU B CA 1
ATOM 3227 C C . GLU B 1 218 ? 9.393 2.206 27.163 1.00 60.08 218 GLU B C 1
ATOM 3228 O O . GLU B 1 218 ? 10.609 2.030 27.146 1.00 64.47 218 GLU B O 1
ATOM 3234 N N . SER B 1 219 ? 8.788 3.065 27.981 1.00 62.60 219 SER B N 1
ATOM 3235 C CA . SER B 1 219 ? 9.529 3.888 28.930 1.00 64.26 219 SER B CA 1
ATOM 3236 C C . SER B 1 219 ? 10.178 3.051 30.038 1.00 66.32 219 SER B C 1
ATOM 3237 O O . SER B 1 219 ? 9.851 1.845 30.144 1.00 64.88 219 SER B O 1
#

Foldseek 3Di:
DQFQEDALQVLLVLDAAQFEEEFADDLQFLTLVSNLVSNVVSVHAQYAYEYAECRECPGHNNVCLVVHRYAEYEHAYYVRYVSVVVCCVVVNHPYHHDHNVLSLVQLLCLLVVHFWDWDQPQPVHPDPFDWDQDDPRITTTGGHDATQEYEGEFAEAERLGQGAHDPVSPGCRQSRLRRHNAYEYEYQYYHHPVPDDVVRGRHDSVSHRHYHDDHPD/DPFQEDALVVLLVLAAAQFEEEFFWDLQFLTLFSNLVSNVVSVHACYEYEYQECRECPGHNNVCQVVHRYQHYEHQYYVRYVSVVVCCVVVSHPYHHDHNVQSLVQLQCLLVVHFWDWAPPQPPHPNLPPWDWDADPNRITTTGGHDATQEYEGEFAEAERLGFGAHDVRNPGCRQSRLRRHNAYEYEYQYYHHPVPDDPVGGRHDSVSHRHYHDDHDD

B-factor: mean 30.75, std 11.6, range [12.29, 75.29]

Radius of gyration: 23.65 Å; Cα contacts (8 Å, |Δi|>4): 1093; chains: 2; bounding box: 53×52×69 Å

Nearest PDB structures (foldseek):
  1k6d-assembly1_A  TM=1.005E+00  e=5.614E-49  Escherichia coli
  5dbn-assembly2_E  TM=9.959E-01  e=6.621E-42  Escherichia coli DH5[alpha]
  8k9h-assembly2_F  TM=9.865E-01  e=2.130E-32  Fusobacterium nucleatum
  3cdk-assembly1_C  TM=9.695E-01  e=2.326E-29  Bacillus subtilis
  6lp1-assembly1_D  TM=9.575E-01  e=1.068E-24  Trypanosoma brucei

Solvent-accessible surface area: 19218 Å² total; per-residue (Å²): 150,203,82,47,81,14,58,45,135,67,0,53,70,58,17,134,83,44,6,34,0,0,1,3,5,87,48,23,84,1,11,0,67,31,0,7,104,8,0,40,139,34,38,16,136,77,0,22,0,2,4,5,6,0,1,95,55,119,60,12,4,0,31,0,0,64,78,32,47,7,158,64,0,16,0,20,96,25,60,52,0,99,25,0,21,112,31,77,147,58,67,89,8,71,14,59,100,16,82,78,48,9,0,45,21,17,0,80,7,1,25,60,44,18,0,0,3,0,4,64,66,31,64,98,61,124,85,97,104,86,87,21,110,16,128,80,132,70,22,15,6,9,62,36,28,104,7,40,2,0,0,0,68,2,43,74,0,2,43,96,0,27,0,17,10,77,106,85,14,73,40,6,0,21,24,0,2,82,0,10,90,60,1,0,0,12,13,51,79,60,28,123,62,67,112,7,91,69,30,46,42,52,2,62,5,99,45,1,50,42,0,1,60,48,147,135,134,155,109,76,52,68,18,61,41,137,65,0,56,70,45,15,143,91,44,10,34,0,0,1,2,5,100,44,19,91,1,10,0,64,22,0,5,107,10,0,45,145,33,29,14,102,76,0,10,0,1,4,5,7,1,3,85,58,113,57,14,4,0,36,0,0,56,71,30,33,4,122,50,0,18,0,19,86,24,58,49,0,96,28,0,19,111,27,80,144,64,63,87,5,72,21,58,104,10,33,86,50,3,0,65,16,18,0,45,0,6,29,46,48,15,2,0,1,0,1,62,57,15,43,70,73,126,39,46,144,71,63,106,50,55,88,25,123,83,114,55,19,0,18,6,89,46,29,110,6,48,1,0,0,0,69,2,41,68,0,2,42,99,0,26,0,7,6,67,109,89,11,76,49,8,0,20,29,0,2,81,0,11,96,66,1,0,0,16,13,61,76,59,28,122,64,67,108,10,117,90,51,45,48,56,2,64,6,98,45,1,48,43,0,2,57,44,150,148,110

Organism: Escherichia coli (strain K12) (NCBI:txid83333)

Secondary structure (DSSP, 8-state):
---SEE-HHHHGGG--TT-EEEE--BTTBT--HHHHHHHHHHT--SEEEE-SB---TTSTTHHHHHTT-EEEEEESB-TT-HHHHHHHHTTSSEEEE--HHHHHHHHHHHHTT--EEEESTTTT----S-EEEETTEEEEEE----EEEEEEEEEEEETT--EE--HHHHTTHHHHHHHEEEEEEEEEEEE-TT-S-GGG--B-GGG--EEE-----/----EE-HHHHGGG--TT-EEEE--BTTBT--HHHHHHHHHTT--SEEEE-SB---TTSTTHHHHHTT-EEEEEESB-TT-HHHHHHHHTTSSEEEE--HHHHHHHHHHHHHT--EEEE-TTTTSGGGTT--EEEETTEEEEEE----EEEEEEEEEEEETT--EE--HHHHTTHHHHHTSEEEEEEEEEEEE-TT-S-GGG--B-GGG--EEE-----

InterPro domains:
  IPR004163 Coenzyme A transferase binding site [PS01273] (17-32)
  IPR004165 Coenzyme A transferase family I [PF01144] (6-215)
  IPR004165 Coenzyme A transferase family I [PTHR13707] (4-218)
  IPR004165 Coenzyme A transferase family I [SM00882] (5-216)
  IPR012792 3-oxoacid CoA-transferase, subunit A [TIGR02429] (6-217)
  IPR037171 NagB/RpiA transferase-like [SSF100950] (2-217)

Sequence (436 aa):
MKTKLMTLQDATGFFRDGMTIMVGGFMGIGTPSRLVEALLESGVRDLTLIANDTAFVDTGIGPLIVNGRVRKVIASHIGTNPETGRRMISGEMDVVLVPQGTLIEQIRCGGAGLGGFLTPTGVGTVEGKQTLTLDGKTWLLERPLRADLALIRAHRCDTLGNLTYQLSARNFNPLIALAADITLVEPDELVETGELQPDHIVTPGAVIDHIIVSQESMKTKLMTLQDATGFFRDGMTIMVGGFMGIGTPSRLVEALLESGVRDLTLIANDTAFVDTGIGPLIVNGRVRKVIASHIGTNPETGRRMISGEMDVVLVPQGTLIEQIRCGGAGLGGFLTPTGVGTVVEEGKQTLTLDGKTWLLERPLRADLALIRAHRCDTLGNLTYQLSARNFNPLIALAADITLVEPDELVETGELQPDHIVTPGAVIDHIIVSQES

GO terms:
  GO:0005737 cytoplasm (C, EXP)
  GO:0008775 acetate CoA-transferase activity (F, EXP)
  GO:0047371 butyrate-acetoacetate CoA-transferase activity (F, EXP)